Protein AF-0000000079073978 (afdb_homodimer)

InterPro domains:
  IPR000843 LacI-type HTH domain [PF00356] (3-48)
  IPR000843 LacI-type HTH domain [PR00036] (3-13)
  IPR000843 LacI-type HTH domain [PR00036] (13-23)
  IPR000843 LacI-type HTH domain [PS50932] (2-56)
  IPR000843 LacI-type HTH domain [SM00354] (1-71)
  IPR000843 LacI-type HTH domain [cd01392] (6-56)
  IPR010982 Lambda repressor-like, DNA-binding domain superfamily [G3DSA:1.10.260.40] (1-59)
  IPR010982 Lambda repressor-like, DNA-binding domain superfamily [SSF47413] (1-60)
  IPR028082 Periplasmic binding protein-like I [SSF53822] (58-305)
  IPR046335 Transcriptional regulator LacI/GalR-like, sensor domain [PF13377] (160-315)

Foldseek 3Di:
DCDLVNLCVQLVHDSVLLLCLVQPVVVDDPVSNVSSVVSCVVVVNDPPPCVNCVVVVAPLEEEEEEQDDPVPDDPLVVLLVLLLVVLSVVVPHHYHYHDDLVCRQVDDHQEYEYEPDDPVCVVVVVPDPHAYEYDDDADPQGEYEYAQLLVLLLVVQVVLVVLPQPAEAEEFAPGDGDSRVSNVNSNCVNCVVVPHDYHYHHFHLALCRLLVVCVVCVVVDFFSYEYEYAALRSQLSNVVNCVVVVHDAPRRYAYEHEQPDPSQCVRVVRHFYWHTPSSNSSSVNNVQRVVCSVVRRDHPHYHHDYIDTDDTGRHD/DCDLVNLCVQLVHDSVLLLCLVAPVVPDDPVSNVSSVVSCVVVVNDPDPCVNCVVVVAPLEEEEEEQDDPVPDDPLVVLLVLLLVVLSVVVPHHYHYHDDLVCRAVDDHQEYEYEPDDPVCVVVVVPDPHAYEYDDDADPQGEYEYAQLLVLLLVVQVVLVVLPQPAEAEEFAPGDGDSRVSNVNSNCVNCVVVPHDYHYHHFHLALCRLLVVCVVCVVVDFFSYEYEYAALRSQLSPVVNCVVVVHDAPRRYAYEHEQPDPSQCVHVVRHFYWHDPSSNSSSVNNVQRVVCSVVRRDHPHYHHDYIDTDDTGRHD

Structure (mmCIF, N/CA/C/O backbone):
data_AF-0000000079073978-model_v1
#
loop_
_entity.id
_entity.type
_entity.pdbx_description
1 polymer 'LacI family DNA-binding transcriptional regulator'
#
loop_
_atom_site.group_PDB
_atom_site.id
_atom_site.type_symbol
_atom_site.label_atom_id
_atom_site.label_alt_id
_atom_site.label_comp_id
_atom_site.label_asym_id
_atom_site.label_entity_id
_atom_site.label_seq_id
_atom_site.pdbx_PDB_ins_code
_atom_site.Cartn_x
_atom_site.Cartn_y
_atom_site.Cartn_z
_atom_site.occupancy
_atom_site.B_iso_or_equiv
_atom_site.auth_seq_id
_atom_site.auth_comp_id
_atom_site.auth_asym_id
_atom_site.auth_atom_id
_atom_site.pdbx_PDB_model_num
ATOM 1 N N . MET A 1 1 ? -39.188 -11.938 9.555 1 50.88 1 MET A N 1
ATOM 2 C CA . MET A 1 1 ? -38.125 -11.148 10.148 1 50.88 1 MET A CA 1
ATOM 3 C C . MET A 1 1 ? -38.656 -10.219 11.227 1 50.88 1 MET A C 1
ATOM 5 O O . MET A 1 1 ? -39.75 -9.672 11.094 1 50.88 1 MET A O 1
ATOM 9 N N . THR A 1 2 ? -38.094 -10.438 12.352 1 67.56 2 THR A N 1
ATOM 10 C CA . THR A 1 2 ? -38.531 -9.625 13.484 1 67.56 2 THR A CA 1
ATOM 11 C C . THR A 1 2 ? -38.406 -8.141 13.164 1 67.56 2 THR A C 1
ATOM 13 O O . THR A 1 2 ? -37.375 -7.695 12.648 1 67.56 2 THR A O 1
ATOM 16 N N . THR A 1 3 ? -39.469 -7.465 13.133 1 71.31 3 THR A N 1
ATOM 17 C CA . THR A 1 3 ? -39.531 -6.047 12.789 1 71.31 3 THR A CA 1
ATOM 18 C C . THR A 1 3 ? -39.562 -5.188 14.047 1 71.31 3 THR A C 1
ATOM 20 O O . THR A 1 3 ? -39.719 -5.711 15.156 1 71.31 3 THR A O 1
ATOM 23 N N . LEU A 1 4 ? -39.406 -3.873 13.742 1 77.94 4 LEU A N 1
ATOM 24 C CA . LEU A 1 4 ? -39.531 -2.908 14.828 1 77.94 4 LEU A CA 1
ATOM 25 C C . LEU A 1 4 ? -40.906 -3.043 15.5 1 77.94 4 LEU A C 1
ATOM 27 O O . LEU A 1 4 ? -41.031 -2.891 16.719 1 77.94 4 LEU A O 1
ATOM 31 N N . SER A 1 5 ? -41.844 -3.445 14.664 1 81.5 5 SER A N 1
ATOM 32 C CA . SER A 1 5 ? -43.188 -3.621 15.18 1 81.5 5 SER A CA 1
ATOM 33 C C . SER A 1 5 ? -43.281 -4.824 16.109 1 81.5 5 SER A C 1
ATOM 35 O O . SER A 1 5 ? -43.969 -4.781 17.125 1 81.5 5 SER A O 1
ATOM 37 N N . ASP A 1 6 ? -42.5 -5.758 15.75 1 84.56 6 ASP A N 1
ATOM 38 C CA . ASP A 1 6 ? -42.5 -6.961 16.578 1 84.56 6 ASP A CA 1
ATOM 39 C C . ASP A 1 6 ? -41.875 -6.68 17.938 1 84.56 6 ASP A C 1
ATOM 41 O O . ASP A 1 6 ? -42.344 -7.16 18.969 1 84.56 6 ASP A O 1
ATOM 45 N N . VAL A 1 7 ? -40.844 -5.922 17.859 1 85.88 7 VAL A N 1
ATOM 46 C CA . VAL A 1 7 ? -40.156 -5.547 19.094 1 85.88 7 VAL A CA 1
ATOM 47 C C . VAL A 1 7 ? -41.094 -4.691 19.953 1 85.88 7 VAL A C 1
ATOM 49 O O . VAL A 1 7 ? -41.156 -4.883 21.172 1 85.88 7 VAL A O 1
ATOM 52 N N . ALA A 1 8 ? -41.719 -3.842 19.297 1 87.94 8 ALA A N 1
ATOM 53 C CA . ALA A 1 8 ? -42.688 -2.967 19.984 1 87.94 8 ALA A CA 1
ATOM 54 C C . ALA A 1 8 ? -43.781 -3.775 20.672 1 87.94 8 ALA A C 1
ATOM 56 O O . ALA A 1 8 ? -44.125 -3.516 21.828 1 87.94 8 ALA A O 1
ATOM 57 N N . LYS A 1 9 ? -44.219 -4.676 19.969 1 87.62 9 LYS A N 1
ATOM 58 C CA . LYS A 1 9 ? -45.25 -5.547 20.5 1 87.62 9 LYS A CA 1
ATOM 59 C C . LYS A 1 9 ? -44.75 -6.355 21.688 1 87.62 9 LYS A C 1
ATOM 61 O O . LYS A 1 9 ? -45.406 -6.469 22.703 1 87.62 9 LYS A O 1
ATOM 66 N N . GLU A 1 10 ? -43.594 -6.844 21.484 1 87.94 10 GLU A N 1
ATOM 67 C CA . GLU A 1 10 ? -43 -7.676 22.516 1 87.94 10 GLU A CA 1
ATOM 68 C C . GLU A 1 10 ? -42.719 -6.867 23.781 1 87.94 10 GLU A C 1
ATOM 70 O O . GLU A 1 10 ? -42.906 -7.352 24.891 1 87.94 10 GLU A O 1
ATOM 75 N N . ALA A 1 11 ? -42.281 -5.699 23.625 1 87.69 11 ALA A N 1
ATOM 76 C CA . ALA A 1 11 ? -41.938 -4.812 24.734 1 87.69 11 ALA A CA 1
ATOM 77 C C . ALA A 1 11 ? -43.156 -4.035 25.234 1 87.69 11 ALA A C 1
ATOM 79 O O . ALA A 1 11 ? -43.062 -3.322 26.234 1 87.69 11 ALA A O 1
ATOM 80 N N . ASN A 1 12 ? -44.281 -4.145 24.5 1 88.31 12 ASN A N 1
ATOM 81 C CA . ASN A 1 12 ? -45.531 -3.447 24.828 1 88.31 12 ASN A CA 1
ATOM 82 C C . ASN A 1 12 ? -45.344 -1.934 24.844 1 88.31 12 ASN A C 1
ATOM 84 O O . ASN A 1 12 ? -45.75 -1.257 25.781 1 88.31 12 ASN A O 1
ATOM 88 N N . VAL A 1 13 ? -44.594 -1.515 23.906 1 87.19 13 VAL A N 1
ATOM 89 C CA . VAL A 1 13 ? -44.375 -0.084 23.703 1 87.19 13 VAL A CA 1
ATOM 90 C C . VAL A 1 13 ? -44.688 0.28 22.25 1 87.19 13 VAL A C 1
ATOM 92 O O . VAL A 1 13 ? -44.938 -0.6 21.422 1 87.19 13 VAL A O 1
ATOM 95 N N . SER A 1 14 ? -44.844 1.546 22 1 82.25 14 SER A N 1
ATOM 96 C CA . SER A 1 14 ? -45.062 1.998 20.641 1 82.25 14 SER A CA 1
ATOM 97 C C . SER A 1 14 ? -43.844 1.787 19.766 1 82.25 14 SER A C 1
ATOM 99 O O . SER A 1 14 ? -42.719 1.684 20.281 1 82.25 14 SER A O 1
ATOM 101 N N . LYS A 1 15 ? -44.031 1.739 18.453 1 82.06 15 LYS A N 1
ATOM 102 C CA . LYS A 1 15 ? -42.906 1.679 17.5 1 82.06 15 LYS A CA 1
ATOM 103 C C . LYS A 1 15 ? -41.969 2.861 17.688 1 82.06 15 LYS A C 1
ATOM 105 O O . LYS A 1 15 ? -40.75 2.707 17.594 1 82.06 15 LYS A O 1
ATOM 110 N N . MET A 1 16 ? -42.625 3.959 18.094 1 79.19 16 MET A N 1
ATOM 111 C CA . MET A 1 16 ? -41.844 5.184 18.297 1 79.19 16 MET A CA 1
ATOM 112 C C . MET A 1 16 ? -40.938 5.059 19.516 1 79.19 16 MET A C 1
ATOM 114 O O . MET A 1 16 ? -39.812 5.547 19.484 1 79.19 16 MET A O 1
ATOM 118 N N . THR A 1 17 ? -41.438 4.426 20.453 1 80.69 17 THR A N 1
ATOM 119 C CA . THR A 1 17 ? -40.656 4.234 21.672 1 80.69 17 THR A CA 1
ATOM 120 C C . THR A 1 17 ? -39.469 3.305 21.406 1 80.69 17 THR A C 1
ATOM 122 O O . THR A 1 17 ? -38.344 3.574 21.859 1 80.69 17 THR A O 1
ATOM 125 N N . VAL A 1 18 ? -39.688 2.207 20.641 1 80.69 18 VAL A N 1
ATOM 126 C CA . VAL A 1 18 ? -38.594 1.291 20.281 1 80.69 18 VAL A CA 1
ATOM 127 C C . VAL A 1 18 ? -37.531 2.025 19.453 1 80.69 18 VAL A C 1
ATOM 129 O O . VAL A 1 18 ? -36.344 1.89 19.703 1 80.69 18 VAL A O 1
ATOM 132 N N . SER A 1 19 ? -38 2.791 18.609 1 75.62 19 SER A N 1
ATOM 133 C CA . SER A 1 19 ? -37.125 3.588 17.766 1 75.62 19 SER A CA 1
ATOM 134 C C . SER A 1 19 ? -36.281 4.543 18.609 1 75.62 19 SER A C 1
ATOM 136 O O . SER A 1 19 ? -35.062 4.684 18.391 1 75.62 19 SER A O 1
ATOM 138 N N . ARG A 1 20 ? -36.938 5.109 19.562 1 76.94 20 ARG A N 1
ATOM 139 C CA . ARG A 1 20 ? -36.25 6.055 20.438 1 76.94 20 ARG A CA 1
ATOM 140 C C . ARG A 1 20 ? -35.219 5.344 21.297 1 76.94 20 ARG A C 1
ATOM 142 O O . ARG A 1 20 ? -34.125 5.859 21.5 1 76.94 20 ARG A O 1
ATOM 149 N N . VAL A 1 21 ? -35.531 4.191 21.688 1 79.5 21 VAL A N 1
ATOM 150 C CA . VAL A 1 21 ? -34.625 3.418 22.531 1 79.5 21 VAL A CA 1
ATOM 151 C C . VAL A 1 21 ? -33.375 3.041 21.719 1 79.5 21 VAL A C 1
ATOM 153 O O . VAL A 1 21 ? -32.281 3.076 22.234 1 79.5 21 VAL A O 1
ATOM 156 N N . ILE A 1 22 ? -33.594 2.754 20.516 1 75.44 22 ILE A N 1
ATOM 157 C CA . ILE A 1 22 ? -32.531 2.279 19.641 1 75.44 22 ILE A CA 1
ATOM 158 C C . ILE A 1 22 ? -31.672 3.457 19.188 1 75.44 22 ILE A C 1
ATOM 160 O O . ILE A 1 22 ? -30.438 3.373 19.203 1 75.44 22 ILE A O 1
ATOM 164 N N . ASN A 1 23 ? -32.312 4.613 19 1 69.38 23 ASN A N 1
ATOM 165 C CA . ASN A 1 23 ? -31.625 5.695 18.312 1 69.38 23 ASN A CA 1
ATOM 166 C C . ASN A 1 23 ? -31.25 6.816 19.266 1 69.38 23 ASN A C 1
ATOM 168 O O . ASN A 1 23 ? -30.297 7.555 19.031 1 69.38 23 ASN A O 1
ATOM 172 N N . HIS A 1 24 ? -32.062 6.992 20.156 1 68.25 24 HIS A N 1
ATOM 173 C CA . HIS A 1 24 ? -31.828 8.031 21.156 1 68.25 24 HIS A CA 1
ATOM 174 C C . HIS A 1 24 ? -32 7.484 22.562 1 68.25 24 HIS A C 1
ATOM 176 O O . HIS A 1 24 ? -32.875 7.945 23.297 1 68.25 24 HIS A O 1
ATOM 182 N N . PRO A 1 25 ? -31.141 6.621 22.875 1 75 25 PRO A N 1
ATOM 183 C CA . PRO A 1 25 ? -31.344 5.965 24.172 1 75 25 PRO A CA 1
ATOM 184 C C . PRO A 1 25 ? -31.25 6.934 25.344 1 75 25 PRO A C 1
ATOM 186 O O . PRO A 1 25 ? -31.797 6.668 26.422 1 75 25 PRO A O 1
ATOM 189 N N . GLU A 1 26 ? -30.641 7.957 25.078 1 74.06 26 GLU A N 1
ATOM 190 C CA . GLU A 1 26 ? -30.484 8.953 26.141 1 74.06 26 GLU A CA 1
ATOM 191 C C . GLU A 1 26 ? -31.812 9.664 26.422 1 74.06 26 GLU A C 1
ATOM 193 O O . GLU A 1 26 ? -31.969 10.281 27.469 1 74.06 26 GLU A O 1
ATOM 198 N N . GLN A 1 27 ? -32.719 9.523 25.578 1 77.44 27 GLN A N 1
ATOM 199 C CA . GLN A 1 27 ? -33.969 10.227 25.719 1 77.44 27 GLN A CA 1
ATOM 200 C C . GLN A 1 27 ? -35.031 9.328 26.375 1 77.44 27 GLN A C 1
ATOM 202 O O . GLN A 1 27 ? -36.188 9.734 26.547 1 77.44 27 GLN A O 1
ATOM 207 N N . VAL A 1 28 ? -34.562 8.156 26.703 1 80.25 28 VAL A N 1
ATOM 208 C CA . VAL A 1 28 ? -35.531 7.23 27.281 1 80.25 28 VAL A CA 1
ATOM 209 C C . VAL A 1 28 ? -35.094 6.801 28.672 1 80.25 28 VAL A C 1
ATOM 211 O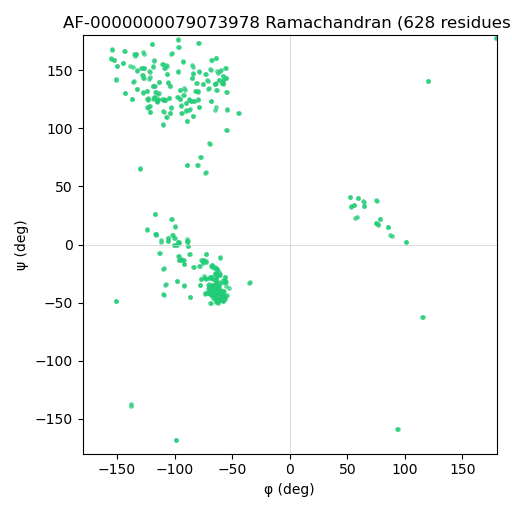 O . VAL A 1 28 ? -33.875 6.832 28.984 1 80.25 28 VAL A O 1
ATOM 214 N N . THR A 1 29 ? -36.031 6.527 29.547 1 83.38 29 THR A N 1
ATOM 215 C CA . THR A 1 29 ? -35.688 6.09 30.906 1 83.38 29 THR A CA 1
ATOM 216 C C . THR A 1 29 ? -34.938 4.762 30.875 1 83.38 29 THR A C 1
ATOM 218 O O . THR A 1 29 ? -35.156 3.949 29.969 1 83.38 29 THR A O 1
ATOM 221 N N . PRO A 1 30 ? -34.062 4.543 31.828 1 84 30 PRO A N 1
ATOM 222 C CA . PRO A 1 30 ? -33.312 3.287 31.891 1 84 30 PRO A CA 1
ATOM 223 C C . PRO A 1 30 ? -34.219 2.057 31.922 1 84 30 PRO A C 1
ATOM 225 O O . PRO A 1 30 ? -33.875 1.021 31.344 1 84 30 PRO A O 1
ATOM 228 N N . GLU A 1 31 ? -35.312 2.191 32.562 1 82.88 31 GLU A N 1
ATOM 229 C CA . GLU A 1 31 ? -36.25 1.079 32.656 1 82.88 31 GLU A CA 1
ATOM 230 C C . GLU A 1 31 ? -36.844 0.718 31.312 1 82.88 31 GLU A C 1
ATOM 232 O O . GLU A 1 31 ? -36.875 -0.458 30.938 1 82.88 31 GLU A O 1
ATOM 237 N N . LEU A 1 32 ? -37.188 1.71 30.562 1 83.38 32 LEU A N 1
ATOM 238 C CA . LEU A 1 32 ? -37.75 1.528 29.234 1 83.38 32 LEU A CA 1
ATOM 239 C C . LEU A 1 32 ? -36.719 0.965 28.266 1 83.38 32 LEU A C 1
ATOM 241 O O . LEU A 1 32 ? -37.031 0.079 27.469 1 83.38 32 LEU A O 1
ATOM 245 N N . ARG A 1 33 ? -35.562 1.412 28.312 1 85.44 33 ARG A N 1
ATOM 246 C CA . ARG A 1 33 ? -34.438 0.938 27.516 1 85.44 33 ARG A CA 1
ATOM 247 C C . ARG A 1 33 ? -34.188 -0.549 27.75 1 85.44 33 ARG A C 1
ATOM 249 O O . ARG A 1 33 ? -34.062 -1.315 26.797 1 85.44 33 ARG A O 1
ATOM 256 N N . ALA A 1 34 ? -34.188 -0.878 28.984 1 85.56 34 ALA A N 1
ATOM 257 C CA . ALA A 1 34 ? -33.938 -2.27 29.359 1 85.56 34 ALA A CA 1
ATOM 258 C C . ALA A 1 34 ? -35.031 -3.186 28.828 1 85.56 34 ALA A C 1
ATOM 260 O O . ALA A 1 34 ? -34.75 -4.285 28.344 1 85.56 34 ALA A O 1
ATOM 261 N N . MET A 1 35 ? -36.219 -2.762 28.922 1 85.38 35 MET A N 1
ATOM 262 C CA . MET A 1 35 ? -37.375 -3.533 28.469 1 85.38 35 MET A CA 1
ATOM 263 C C . MET A 1 35 ? -37.281 -3.783 26.953 1 85.38 35 MET A C 1
ATOM 265 O O . MET A 1 35 ? -37.531 -4.898 26.5 1 85.38 35 MET A O 1
ATOM 269 N N . VAL A 1 36 ? -36.906 -2.746 26.234 1 86.69 36 VAL A N 1
ATOM 270 C CA . VAL A 1 36 ? -36.844 -2.84 24.781 1 86.69 36 VAL A CA 1
ATOM 271 C C . VAL A 1 36 ? -35.656 -3.695 24.375 1 86.69 36 VAL A C 1
ATOM 273 O O . VAL A 1 36 ? -35.75 -4.539 23.484 1 86.69 36 VAL A O 1
ATOM 276 N N . GLU A 1 37 ? -34.594 -3.508 25.016 1 83.94 37 GLU A N 1
ATOM 277 C CA . GLU A 1 37 ? -33.375 -4.285 24.734 1 83.94 37 GLU A CA 1
ATOM 278 C C . GLU A 1 37 ? -33.625 -5.77 25 1 83.94 37 GLU A C 1
ATOM 280 O O . GLU A 1 37 ? -33.156 -6.625 24.25 1 83.94 37 GLU A O 1
ATOM 285 N N . LYS A 1 38 ? -34.312 -6.047 26.078 1 83.5 38 LYS A N 1
ATOM 286 C CA . LYS A 1 38 ? -34.656 -7.422 26.406 1 83.5 38 LYS A CA 1
ATOM 287 C C . LYS A 1 38 ? -35.531 -8.031 25.312 1 83.5 38 LYS A C 1
ATOM 289 O O . LYS A 1 38 ? -35.375 -9.195 24.938 1 83.5 38 LYS A O 1
ATOM 294 N N . ALA A 1 39 ? -36.438 -7.301 24.844 1 86 39 ALA A N 1
ATOM 295 C CA . ALA A 1 39 ? -37.312 -7.742 23.766 1 86 39 ALA A CA 1
ATOM 296 C C . ALA A 1 39 ? -36.531 -7.977 22.484 1 86 39 ALA A C 1
ATOM 298 O O . ALA A 1 39 ? -36.781 -8.953 21.766 1 86 39 ALA A O 1
ATOM 299 N N . MET A 1 40 ? -35.594 -7.07 22.234 1 80.38 40 MET A N 1
ATOM 300 C CA . MET A 1 40 ? -34.75 -7.207 21.047 1 80.38 40 MET A CA 1
ATOM 301 C C . MET A 1 40 ? -33.906 -8.484 21.125 1 80.38 40 MET A C 1
ATOM 303 O O . MET A 1 40 ? -33.75 -9.195 20.141 1 80.38 40 MET A O 1
ATOM 307 N N . GLU A 1 41 ? -33.406 -8.711 22.266 1 78.69 41 GLU A N 1
ATOM 308 C CA . GLU A 1 41 ? -32.625 -9.922 22.5 1 78.69 41 GLU A CA 1
ATOM 309 C C . GLU A 1 41 ? -33.5 -11.172 22.344 1 78.69 41 GLU A C 1
ATOM 311 O O . GLU A 1 41 ? -33.062 -12.141 21.703 1 78.69 41 GLU A O 1
ATOM 316 N N . LYS A 1 42 ? -34.656 -11.109 22.906 1 80.69 42 LYS A N 1
ATOM 317 C CA . LYS A 1 42 ? -35.562 -12.242 22.859 1 80.69 42 LYS A CA 1
ATOM 318 C C . LYS A 1 42 ? -35.969 -12.562 21.422 1 80.69 42 LYS A C 1
ATOM 320 O O . LYS A 1 42 ? -36.062 -13.727 21.047 1 80.69 42 LYS A O 1
ATOM 325 N N . LEU A 1 43 ? -36.094 -11.523 20.672 1 80 43 LEU A N 1
ATOM 326 C CA . LEU A 1 43 ? -36.562 -11.703 19.312 1 80 43 LEU A CA 1
ATOM 327 C C . LEU A 1 43 ? -35.375 -11.758 18.328 1 80 43 LEU A C 1
ATOM 329 O O . LEU A 1 43 ? -35.594 -11.859 17.125 1 80 43 LEU A O 1
ATOM 333 N N . ASN A 1 44 ? -34.219 -11.68 18.938 1 74 44 ASN A N 1
ATOM 334 C CA . ASN A 1 44 ? -33 -11.617 18.141 1 74 44 ASN A CA 1
ATOM 335 C C . ASN A 1 44 ? -33.094 -10.508 17.094 1 74 44 ASN A C 1
ATOM 337 O O . ASN A 1 44 ? -32.75 -10.727 15.93 1 74 44 ASN A O 1
ATOM 341 N N . TYR A 1 45 ? -33.656 -9.469 17.625 1 66.19 45 TYR A N 1
ATOM 342 C CA . TYR A 1 45 ? -33.781 -8.297 16.766 1 66.19 45 TYR A CA 1
ATOM 343 C C . TYR A 1 45 ? -32.531 -7.43 16.812 1 66.19 45 TYR A C 1
ATOM 345 O O . TYR A 1 45 ? -32.094 -7.023 17.875 1 66.19 45 TYR A O 1
ATOM 353 N N . HIS A 1 46 ? -31.906 -7.316 15.75 1 59.97 46 HIS A N 1
ATOM 354 C CA . HIS A 1 46 ? -30.812 -6.375 15.594 1 59.97 46 HIS A CA 1
ATOM 355 C C . HIS A 1 46 ? -31.219 -5.188 14.727 1 59.97 46 HIS A C 1
ATOM 357 O O . HIS A 1 46 ? -31.672 -5.363 13.594 1 59.97 46 HIS A O 1
ATOM 363 N N . PRO A 1 47 ? -31.312 -4.012 15.547 1 52.69 47 PRO A N 1
ATOM 364 C CA . PRO A 1 47 ? -31.688 -2.844 14.742 1 52.69 47 PRO A CA 1
ATOM 365 C C . PRO A 1 47 ? -30.906 -2.754 13.43 1 52.69 47 PRO A C 1
ATOM 367 O O . PRO A 1 47 ? -29.703 -3.023 13.398 1 52.69 47 PRO A O 1
ATOM 370 N N . ASN A 1 48 ? -31.609 -2.916 12.445 1 49.56 48 ASN A N 1
ATOM 371 C CA . ASN A 1 48 ? -31 -2.812 11.125 1 49.56 48 ASN A CA 1
ATOM 372 C C . ASN A 1 48 ? -30.281 -1.479 10.945 1 49.56 48 ASN A C 1
ATOM 374 O O . ASN A 1 48 ? -30.875 -0.417 11.117 1 49.56 48 ASN A O 1
ATOM 378 N N . SER A 1 49 ? -29 -1.444 11.109 1 49.91 49 SER A N 1
ATOM 379 C CA . SER A 1 49 ? -28.203 -0.233 10.93 1 49.91 49 SER A CA 1
ATOM 380 C C . SER A 1 49 ? -28.766 0.627 9.797 1 49.91 49 SER A C 1
ATOM 382 O O . SER A 1 49 ? -28.719 1.856 9.867 1 49.91 49 SER A O 1
ATOM 384 N N . ILE A 1 50 ? -29.312 0.006 8.82 1 47.34 50 ILE A N 1
ATOM 385 C CA . ILE A 1 50 ? -29.844 0.714 7.668 1 47.34 50 ILE A CA 1
ATOM 386 C C . ILE A 1 50 ? -31.156 1.413 8.055 1 47.34 50 ILE A C 1
ATOM 388 O O . ILE A 1 50 ? -31.375 2.564 7.676 1 47.34 50 ILE A O 1
ATOM 392 N N . ALA A 1 51 ? -31.969 0.753 8.797 1 49.94 51 ALA A N 1
ATOM 393 C CA . ALA A 1 51 ? -33.219 1.357 9.25 1 49.94 51 ALA A CA 1
ATOM 394 C C . ALA A 1 51 ? -32.969 2.541 10.172 1 49.94 51 ALA A C 1
ATOM 396 O O . ALA A 1 51 ? -33.656 3.553 10.117 1 49.94 51 ALA A O 1
ATOM 397 N N . GLN A 1 52 ? -31.938 2.375 10.984 1 48.56 52 GLN A N 1
ATOM 398 C CA . GLN A 1 52 ? -31.547 3.473 11.867 1 48.56 52 GLN A CA 1
ATOM 399 C C . GLN A 1 52 ? -31.047 4.664 11.062 1 48.56 52 GLN A C 1
ATOM 401 O O . GLN A 1 52 ? -31.281 5.816 11.422 1 48.56 52 GLN A O 1
ATOM 406 N N . ALA A 1 53 ? -30.234 4.277 10.023 1 50.06 53 ALA A N 1
ATOM 407 C CA . ALA A 1 53 ? -29.719 5.332 9.156 1 50.06 53 ALA A CA 1
ATOM 408 C C . ALA A 1 53 ? -30.859 6.094 8.484 1 50.06 53 ALA A C 1
ATOM 410 O O . ALA A 1 53 ? -30.781 7.312 8.305 1 50.06 53 ALA A O 1
ATOM 411 N N . LEU A 1 54 ? -31.953 5.438 8.195 1 45.81 54 LEU A N 1
ATOM 412 C CA . LEU A 1 54 ? -33.125 6.047 7.59 1 45.81 54 LEU A CA 1
ATOM 413 C C . LEU A 1 54 ? -33.781 7.043 8.547 1 45.81 54 LEU A C 1
ATOM 415 O O . LEU A 1 54 ? -34.25 8.094 8.117 1 45.81 54 LEU A O 1
ATOM 419 N N . VAL A 1 55 ? -33.812 6.617 9.75 1 45.81 55 VAL A N 1
ATOM 420 C CA . VAL A 1 55 ? -34.5 7.504 10.688 1 45.81 55 VAL A CA 1
ATOM 421 C C . VAL A 1 55 ? -33.656 8.758 10.914 1 45.81 55 VAL A C 1
ATOM 423 O O . VAL A 1 55 ? -34.188 9.859 11.016 1 45.81 55 VAL A O 1
ATOM 426 N N . ASN A 1 56 ? -32.344 8.625 10.984 1 48.75 56 ASN A N 1
ATOM 427 C CA . ASN A 1 56 ? -31.484 9.766 11.336 1 48.75 56 ASN A CA 1
ATOM 428 C C . ASN A 1 56 ? -30.859 10.398 10.094 1 48.75 56 ASN A C 1
ATOM 430 O O . ASN A 1 56 ? -29.953 11.227 10.211 1 48.75 56 ASN A O 1
ATOM 434 N N . ASN A 1 57 ? -31.359 10.117 8.883 1 57.12 57 ASN A N 1
ATOM 435 C CA . ASN A 1 57 ? -30.844 10.68 7.641 1 57.12 57 ASN A CA 1
ATOM 436 C C . ASN A 1 57 ? -29.359 10.383 7.465 1 57.12 57 ASN A C 1
ATOM 438 O O . ASN A 1 57 ? -28.609 11.25 7.031 1 57.12 57 ASN A O 1
ATOM 442 N N . ARG A 1 58 ? -28.891 9.281 8.164 1 72.06 58 ARG A N 1
ATOM 443 C CA . ARG A 1 58 ? -27.484 8.914 8.055 1 72.06 58 ARG A CA 1
ATOM 444 C C . ARG A 1 58 ? -27.312 7.676 7.176 1 72.06 58 ARG A C 1
ATOM 446 O O . ARG A 1 58 ? -28.172 6.797 7.16 1 72.06 58 ARG A O 1
ATOM 453 N N . THR A 1 59 ? -26.281 7.711 6.352 1 82.06 59 THR A N 1
ATOM 454 C CA . THR A 1 59 ? -25.953 6.594 5.477 1 82.06 59 THR A CA 1
ATOM 455 C C . THR A 1 59 ? -24.969 5.645 6.152 1 82.06 59 THR A C 1
ATOM 457 O O . THR A 1 59 ? -24.797 4.504 5.723 1 82.06 59 THR A O 1
ATOM 460 N N . ASN A 1 60 ? -24.266 6.086 7.246 1 89.5 60 ASN A N 1
ATOM 461 C CA . ASN A 1 60 ? -23.156 5.398 7.871 1 89.5 60 ASN A CA 1
ATOM 462 C C . ASN A 1 60 ? -22.062 5.043 6.855 1 89.5 60 ASN A C 1
ATOM 464 O O . ASN A 1 60 ? -21.5 3.951 6.902 1 89.5 60 ASN A O 1
ATOM 468 N N . VAL A 1 61 ? -21.938 5.918 5.871 1 92.88 61 VAL A N 1
ATOM 469 C CA . VAL A 1 61 ? -20.875 5.828 4.859 1 92.88 61 VAL A CA 1
ATOM 470 C C . VAL A 1 61 ? -20.078 7.129 4.832 1 92.88 61 VAL A C 1
ATOM 472 O O . VAL A 1 61 ? -20.656 8.219 4.902 1 92.88 61 VAL A O 1
ATOM 475 N N . VAL A 1 62 ? -18.812 6.934 4.852 1 96.12 62 VAL A N 1
ATOM 476 C CA . VAL A 1 62 ? -17.953 8.086 4.617 1 96.12 62 VAL A CA 1
ATOM 477 C C . VAL A 1 62 ? -17.125 7.863 3.354 1 96.12 62 VAL A C 1
ATOM 479 O O . VAL A 1 62 ? -16.969 6.727 2.895 1 96.12 62 VAL A O 1
ATOM 482 N N . LYS A 1 63 ? -16.641 8.961 2.766 1 95.62 63 LYS A N 1
ATOM 483 C CA . LYS A 1 63 ? -15.797 8.859 1.584 1 95.62 63 LYS A CA 1
ATOM 484 C C . LYS A 1 63 ? -14.336 9.117 1.936 1 95.62 63 LYS A C 1
ATOM 486 O O . LYS A 1 63 ? -14.023 10.062 2.658 1 95.62 63 LYS A O 1
ATOM 491 N N . PHE A 1 64 ? -13.523 8.188 1.564 1 95.56 64 PHE A N 1
ATOM 492 C CA . PHE A 1 64 ? -12.086 8.406 1.531 1 95.56 64 PHE A CA 1
ATOM 493 C C . PHE A 1 64 ? -11.648 8.953 0.179 1 95.56 64 PHE A C 1
ATOM 495 O O . PHE A 1 64 ? -11.602 8.219 -0.81 1 95.56 64 PHE A O 1
ATOM 502 N N . VAL A 1 65 ? -11.32 10.242 0.179 1 93.94 65 VAL A N 1
ATOM 503 C CA . VAL A 1 65 ? -11.016 10.945 -1.063 1 93.94 65 VAL A CA 1
ATOM 504 C C . VAL A 1 65 ? -9.5 11.125 -1.196 1 93.94 65 VAL A C 1
ATOM 506 O O . VAL A 1 65 ? -8.859 11.711 -0.325 1 93.94 65 VAL A O 1
ATOM 509 N N . THR A 1 66 ? -8.977 10.547 -2.205 1 91.56 66 THR A N 1
ATOM 510 C CA . THR A 1 66 ? -7.559 10.758 -2.486 1 91.56 66 THR A CA 1
ATOM 511 C C . THR A 1 66 ? -7.379 11.594 -3.752 1 91.56 66 THR A C 1
ATOM 513 O O . THR A 1 66 ? -7.898 11.242 -4.812 1 91.56 66 THR A O 1
ATOM 516 N N . LEU A 1 67 ? -6.668 12.664 -3.613 1 88.88 67 LEU A N 1
ATOM 517 C CA . LEU A 1 67 ? -6.441 13.555 -4.746 1 88.88 67 LEU A CA 1
ATOM 518 C C . LEU A 1 67 ? -5.051 13.336 -5.336 1 88.88 67 LEU A C 1
ATOM 520 O O . LEU A 1 67 ? -4.629 14.078 -6.227 1 88.88 67 LEU A O 1
ATOM 524 N N . GLU A 1 68 ? -4.352 12.281 -4.867 1 82.5 68 GLU A N 1
ATOM 525 C CA . GLU A 1 68 ? -3.064 11.883 -5.43 1 82.5 68 GLU A CA 1
ATOM 526 C C . GLU A 1 68 ? -3.24 10.836 -6.523 1 82.5 68 GLU A C 1
ATOM 528 O O . GLU A 1 68 ? -4.254 10.133 -6.559 1 82.5 68 GLU A O 1
ATOM 533 N N . ASP A 1 69 ? -2.217 10.82 -7.336 1 75.56 69 ASP A N 1
ATOM 534 C CA . ASP A 1 69 ? -2.182 9.758 -8.344 1 75.56 69 ASP A CA 1
ATOM 535 C C . ASP A 1 69 ? -1.957 8.391 -7.691 1 75.56 69 ASP A C 1
ATOM 537 O O . ASP A 1 69 ? -0.945 8.18 -7.02 1 75.56 69 ASP A O 1
ATOM 541 N N . ILE A 1 70 ? -2.826 7.473 -7.922 1 72.06 70 ILE A N 1
ATOM 542 C CA . ILE A 1 70 ? -2.811 6.156 -7.289 1 72.06 70 ILE A CA 1
ATOM 543 C C . ILE A 1 70 ? -1.551 5.402 -7.703 1 72.06 70 ILE A C 1
ATOM 545 O O . ILE A 1 70 ? -0.991 4.637 -6.918 1 72.06 70 ILE A O 1
ATOM 549 N N . ASP A 1 71 ? -1.082 5.629 -8.945 1 67.19 71 ASP A N 1
ATOM 550 C CA . ASP A 1 71 ? 0.079 4.918 -9.469 1 67.19 71 ASP A CA 1
ATOM 551 C C . ASP A 1 71 ? 1.354 5.332 -8.742 1 67.19 71 ASP A C 1
ATOM 553 O O . ASP A 1 71 ? 2.357 4.617 -8.773 1 67.19 71 ASP A O 1
ATOM 557 N N . THR A 1 72 ? 1.261 6.461 -8.102 1 64.38 72 THR A N 1
ATOM 558 C CA . THR A 1 72 ? 2.461 6.977 -7.453 1 64.38 72 THR A CA 1
ATOM 559 C C . THR A 1 72 ? 2.277 7.035 -5.941 1 64.38 72 THR A C 1
ATOM 561 O O . THR A 1 72 ? 3.096 7.625 -5.23 1 64.38 72 THR A O 1
ATOM 564 N N . THR A 1 73 ? 1.132 6.414 -5.621 1 65.5 73 THR A N 1
ATOM 565 C CA . THR A 1 73 ? 0.835 6.508 -4.195 1 65.5 73 THR A CA 1
ATOM 566 C C . THR A 1 73 ? 1.795 5.641 -3.387 1 65.5 73 THR A C 1
ATOM 568 O O . THR A 1 73 ? 2.084 4.504 -3.768 1 65.5 73 THR A O 1
ATOM 571 N N . GLU A 1 74 ? 2.234 6.309 -2.373 1 69.31 74 GLU A N 1
ATOM 572 C CA . GLU A 1 74 ? 3.232 5.688 -1.509 1 69.31 74 GLU A CA 1
ATOM 573 C C . GLU A 1 74 ? 2.631 4.535 -0.712 1 69.31 74 GLU A C 1
ATOM 575 O O . GLU A 1 74 ? 1.444 4.555 -0.377 1 69.31 74 GLU A O 1
ATOM 580 N N . PRO A 1 75 ? 3.402 3.562 -0.372 1 76.25 75 PRO A N 1
ATOM 581 C CA . PRO A 1 75 ? 2.938 2.373 0.347 1 76.25 75 PRO A CA 1
ATOM 582 C C . PRO A 1 75 ? 2.342 2.705 1.713 1 76.25 75 PRO A C 1
ATOM 584 O O . PRO A 1 75 ? 1.646 1.876 2.305 1 76.25 75 PRO A O 1
ATOM 587 N N . TYR A 1 76 ? 2.537 3.992 2.164 1 79.06 76 TYR A N 1
ATOM 588 C CA . TYR A 1 76 ? 2.025 4.293 3.496 1 79.06 76 TYR A CA 1
ATOM 589 C C . TYR A 1 76 ? 0.512 4.469 3.473 1 79.06 76 TYR A C 1
ATOM 591 O O . TYR A 1 76 ? -0.141 4.426 4.516 1 79.06 76 TYR A O 1
ATOM 599 N N . TYR A 1 77 ? -0.113 4.629 2.322 1 84.88 77 TYR A N 1
ATOM 600 C CA . TYR A 1 77 ? -1.557 4.82 2.234 1 84.88 77 TYR A CA 1
ATOM 601 C C . TYR A 1 77 ? -2.301 3.588 2.738 1 84.88 77 TYR A C 1
ATOM 603 O O . TYR A 1 77 ? -3.398 3.699 3.285 1 84.88 77 TYR A O 1
ATOM 611 N N . MET A 1 78 ? -1.68 2.498 2.547 1 85.75 78 MET A N 1
ATOM 612 C CA . MET A 1 78 ? -2.318 1.29 3.062 1 85.75 78 MET A CA 1
ATOM 613 C C . MET A 1 78 ? -2.492 1.369 4.574 1 85.75 78 MET A C 1
ATOM 615 O O . MET A 1 78 ? -3.555 1.037 5.102 1 85.75 78 MET A O 1
ATOM 619 N N . ASN A 1 79 ? -1.407 1.803 5.215 1 89.19 79 ASN A N 1
ATOM 620 C CA . ASN A 1 79 ? -1.477 1.965 6.664 1 89.19 79 ASN A CA 1
ATOM 621 C C . ASN A 1 79 ? -2.523 3.002 7.062 1 89.19 79 ASN A C 1
ATOM 623 O O . ASN A 1 79 ? -3.24 2.818 8.047 1 89.19 79 ASN A O 1
ATOM 627 N N . LEU A 1 80 ? -2.588 4.027 6.293 1 92.81 80 LEU A N 1
ATOM 628 C CA . LEU A 1 80 ? -3.576 5.07 6.543 1 92.81 80 LEU A CA 1
ATOM 629 C C . LEU A 1 80 ? -4.992 4.527 6.395 1 92.81 80 LEU A C 1
ATOM 631 O O . LEU A 1 80 ? -5.844 4.754 7.258 1 92.81 80 LEU A O 1
ATOM 635 N N . LEU A 1 81 ? -5.207 3.793 5.324 1 92.56 81 LEU A N 1
ATOM 636 C CA . LEU A 1 81 ? -6.523 3.234 5.027 1 92.56 81 LEU A CA 1
ATOM 637 C C . LEU A 1 81 ? -6.953 2.248 6.105 1 92.56 81 LEU A C 1
ATOM 639 O O . LEU A 1 81 ? -8.102 2.277 6.555 1 92.56 81 LEU A O 1
ATOM 643 N N . PHE A 1 82 ? -6.051 1.434 6.535 1 91.12 82 PHE A N 1
ATOM 644 C CA . PHE A 1 82 ? -6.391 0.428 7.531 1 91.12 82 PHE A CA 1
ATOM 645 C C . PHE A 1 82 ? -6.637 1.074 8.891 1 91.12 82 PHE A C 1
ATOM 647 O O . PHE A 1 82 ? -7.523 0.653 9.633 1 91.12 82 PHE A O 1
ATOM 654 N N . GLY A 1 83 ? -5.812 2.025 9.234 1 94.25 83 GLY A N 1
ATOM 655 C CA . GLY A 1 83 ? -6.07 2.771 10.453 1 94.25 83 GLY A CA 1
ATOM 656 C C . GLY A 1 83 ? -7.418 3.471 10.453 1 94.25 83 GLY A C 1
ATOM 657 O O . GLY A 1 83 ? -8.172 3.389 11.422 1 94.25 83 GLY A O 1
ATOM 658 N N . PHE A 1 84 ? -7.707 4.117 9.328 1 96.94 84 PHE A N 1
ATOM 659 C CA . PHE A 1 84 ? -8.984 4.801 9.164 1 96.94 84 PHE A CA 1
ATOM 660 C C . PHE A 1 84 ? -10.148 3.818 9.289 1 96.94 84 PHE A C 1
ATOM 662 O O . PHE A 1 84 ? -11.125 4.09 9.984 1 96.94 84 PHE A O 1
ATOM 669 N N . ALA A 1 85 ? -10 2.691 8.641 1 94.5 85 ALA A N 1
ATOM 670 C CA . ALA A 1 85 ? -11.023 1.651 8.68 1 94.5 85 ALA A CA 1
ATOM 671 C C . ALA A 1 85 ? -11.25 1.16 10.109 1 94.5 85 ALA A C 1
ATOM 673 O O . ALA A 1 85 ? -12.398 0.941 10.516 1 94.5 85 ALA A O 1
ATOM 674 N N . ARG A 1 86 ? -10.211 0.958 10.797 1 92.88 86 ARG A N 1
ATOM 675 C CA . ARG A 1 86 ? -10.328 0.505 12.18 1 92.88 86 ARG A CA 1
ATOM 676 C C . ARG A 1 86 ? -11.125 1.502 13.016 1 92.88 86 ARG A C 1
ATOM 678 O O . ARG A 1 86 ? -11.977 1.109 13.812 1 92.88 86 ARG A O 1
ATOM 685 N N . GLY A 1 87 ? -10.828 2.775 12.812 1 95.44 87 GLY A N 1
ATOM 686 C CA . GLY A 1 87 ? -11.578 3.805 13.508 1 95.44 87 GLY A CA 1
ATOM 687 C C . GLY A 1 87 ? -13.047 3.836 13.125 1 95.44 87 GLY A C 1
ATOM 688 O O . GLY A 1 87 ? -13.914 4.047 13.977 1 95.44 87 GLY A O 1
ATOM 689 N N . LEU A 1 88 ? -13.344 3.617 11.844 1 95.06 88 LEU A N 1
ATOM 690 C CA . LEU A 1 88 ? -14.711 3.625 11.344 1 95.06 88 LEU A CA 1
ATOM 691 C C . LEU A 1 88 ? -15.508 2.453 11.906 1 95.06 88 LEU A C 1
ATOM 693 O O . LEU A 1 88 ? -16.703 2.586 12.203 1 95.06 88 LEU A O 1
ATOM 697 N N . ASN A 1 89 ? -14.836 1.364 12.016 1 88.81 89 ASN A N 1
ATOM 698 C CA . ASN A 1 89 ? -15.492 0.133 12.438 1 88.81 89 ASN A CA 1
ATOM 699 C C . ASN A 1 89 ? -16.047 0.251 13.852 1 88.81 89 ASN A C 1
ATOM 701 O O . ASN A 1 89 ? -17.031 -0.407 14.195 1 88.81 89 ASN A O 1
ATOM 705 N N . THR A 1 90 ? -15.484 1.115 14.641 1 87 90 THR A N 1
ATOM 706 C CA . THR A 1 90 ? -15.938 1.306 16.016 1 87 90 THR A CA 1
ATOM 707 C C . THR A 1 90 ? -17.375 1.817 16.047 1 87 90 THR A C 1
ATOM 709 O O . THR A 1 90 ? -18.094 1.627 17.031 1 87 90 THR A O 1
ATOM 712 N N . LYS A 1 91 ? -17.844 2.432 14.945 1 87.94 91 LYS A N 1
ATOM 713 C CA . LYS A 1 91 ? -19.203 2.969 14.852 1 87.94 91 LYS A CA 1
ATOM 714 C C . LYS A 1 91 ? -19.938 2.373 13.664 1 87.94 91 LYS A C 1
ATOM 716 O O . LYS A 1 91 ? -20.922 2.957 13.18 1 87.94 91 LYS A O 1
ATOM 721 N N . GLN A 1 92 ? -19.359 1.302 13.102 1 86.75 92 GLN A N 1
ATOM 722 C CA . GLN A 1 92 ? -19.984 0.519 12.039 1 86.75 92 GLN A CA 1
ATOM 723 C C . GLN A 1 92 ? -20.156 1.354 10.773 1 86.75 92 GLN A C 1
ATOM 725 O O . GLN A 1 92 ? -21.219 1.286 10.125 1 86.75 92 GLN A O 1
ATOM 730 N N . TYR A 1 93 ? -19.266 2.219 10.562 1 91.62 93 TYR A N 1
ATOM 731 C CA . TYR A 1 93 ? -19.234 2.992 9.32 1 91.62 93 TYR A CA 1
ATOM 732 C C . TYR A 1 93 ? -18.516 2.24 8.219 1 91.62 93 TYR A C 1
ATOM 734 O O . TYR A 1 93 ? -17.5 1.575 8.477 1 91.62 93 TYR A O 1
ATOM 742 N N . ALA A 1 94 ? -19.016 2.387 6.98 1 93.62 94 ALA A N 1
ATOM 743 C CA . ALA A 1 94 ? -18.344 1.92 5.777 1 93.62 94 ALA A CA 1
ATOM 744 C C . ALA A 1 94 ? -17.688 3.08 5.031 1 93.62 94 ALA A C 1
ATOM 746 O O . ALA A 1 94 ? -17.938 4.246 5.348 1 93.62 94 ALA A O 1
ATOM 747 N N . MET A 1 95 ? -16.797 2.652 4.129 1 95.06 95 MET A N 1
ATOM 748 C CA . MET A 1 95 ? -16.125 3.727 3.395 1 95.06 95 MET A CA 1
ATOM 749 C C . MET A 1 95 ? -16.234 3.498 1.89 1 95.06 95 MET A C 1
ATOM 751 O O . MET A 1 95 ? -16.297 2.355 1.433 1 95.06 95 MET A O 1
ATOM 755 N N . GLN A 1 96 ? -16.328 4.559 1.183 1 93.94 96 GLN A N 1
ATOM 756 C CA . GLN A 1 96 ? -16.141 4.59 -0.266 1 93.94 96 GLN A CA 1
ATOM 757 C C . GLN A 1 96 ? -14.836 5.281 -0.645 1 93.94 96 GLN A C 1
ATOM 759 O O . GLN A 1 96 ? -14.555 6.383 -0.17 1 93.94 96 GLN A O 1
ATOM 764 N N . LEU A 1 97 ? -14.039 4.547 -1.395 1 92.94 97 LEU A N 1
ATOM 765 C CA . LEU A 1 97 ? -12.812 5.148 -1.903 1 92.94 97 LEU A CA 1
ATOM 766 C C . LEU A 1 97 ? -13.086 5.945 -3.174 1 92.94 97 LEU A C 1
ATOM 768 O O . LEU A 1 97 ? -13.641 5.418 -4.137 1 92.94 97 LEU A O 1
ATOM 772 N N . VAL A 1 98 ? -12.719 7.207 -3.141 1 91.06 98 VAL A N 1
ATOM 773 C CA . VAL A 1 98 ? -12.984 8.117 -4.25 1 91.06 98 VAL A CA 1
ATOM 774 C C . VAL A 1 98 ? -11.68 8.727 -4.746 1 91.06 98 VAL A C 1
ATOM 776 O O . VAL A 1 98 ? -10.914 9.297 -3.963 1 91.06 98 VAL A O 1
ATOM 779 N N . THR A 1 99 ? -11.406 8.586 -6.059 1 86.88 99 THR A N 1
ATOM 780 C CA . THR A 1 99 ? -10.156 9.102 -6.609 1 86.88 99 THR A CA 1
ATOM 781 C C . THR A 1 99 ? -10.43 10.266 -7.562 1 86.88 99 THR A C 1
ATOM 783 O O . THR A 1 99 ? -9.492 10.898 -8.055 1 86.88 99 THR A O 1
ATOM 786 N N . ASP A 1 100 ? -11.648 10.5 -7.824 1 81.62 100 ASP A N 1
ATOM 787 C CA . ASP A 1 100 ? -12.055 11.609 -8.68 1 81.62 100 ASP A CA 1
ATOM 788 C C . ASP A 1 100 ? -12.75 12.703 -7.871 1 81.62 100 ASP A C 1
ATOM 790 O O . ASP A 1 100 ? -13.852 12.5 -7.359 1 81.62 100 ASP A O 1
ATOM 794 N N . PRO A 1 101 ? -12.133 13.805 -7.82 1 79.69 101 PRO A N 1
ATOM 795 C CA . PRO A 1 101 ? -12.719 14.891 -7.031 1 79.69 101 PRO A CA 1
ATOM 796 C C . PRO A 1 101 ? -14.141 15.234 -7.465 1 79.69 101 PRO A C 1
ATOM 798 O O . PRO A 1 101 ? -14.945 15.703 -6.652 1 79.69 101 PRO A O 1
ATOM 801 N N . ASN A 1 102 ? -14.43 15 -8.695 1 78.31 102 ASN A N 1
ATOM 802 C CA . ASN A 1 102 ? -15.75 15.328 -9.211 1 78.31 102 ASN A CA 1
ATOM 803 C C . ASN A 1 102 ? -16.812 14.367 -8.695 1 78.31 102 ASN A C 1
ATOM 805 O O . ASN A 1 102 ? -18.016 14.617 -8.844 1 78.31 102 ASN A O 1
ATOM 809 N N . GLN A 1 103 ? -16.391 13.383 -8.055 1 79.81 103 GLN A N 1
ATOM 810 C CA . GLN A 1 103 ? -17.344 12.367 -7.59 1 79.81 103 GLN A CA 1
ATOM 811 C C . GLN A 1 103 ? -17.578 12.477 -6.086 1 79.81 103 GLN A C 1
ATOM 813 O O . GLN A 1 103 ? -18.359 11.711 -5.516 1 79.81 103 GLN A O 1
ATOM 818 N N . ILE A 1 104 ? -16.969 13.469 -5.445 1 82.5 104 ILE A N 1
ATOM 819 C CA . ILE A 1 104 ? -17.047 13.586 -3.994 1 82.5 104 ILE A CA 1
ATOM 820 C C . ILE A 1 104 ? -18.5 13.797 -3.576 1 82.5 104 ILE A C 1
ATOM 822 O O . ILE A 1 104 ? -19 13.117 -2.678 1 82.5 104 ILE A O 1
ATOM 826 N N . GLU A 1 105 ? -19.25 14.656 -4.316 1 76.44 105 GLU A N 1
ATOM 827 C CA . GLU A 1 105 ? -20.594 15.031 -3.875 1 76.44 105 GLU A CA 1
ATOM 828 C C . GLU A 1 105 ? -21.656 14.219 -4.59 1 76.44 105 GLU A C 1
ATOM 830 O O . GLU A 1 105 ? -22.859 14.406 -4.352 1 76.44 105 GLU A O 1
ATOM 835 N N . LYS A 1 106 ? -21.281 13.359 -5.438 1 68.25 106 LYS A N 1
ATOM 836 C CA . LYS A 1 106 ? -22.266 12.648 -6.254 1 68.25 106 LYS A CA 1
ATOM 837 C C . LYS A 1 106 ? -23 11.586 -5.438 1 68.25 106 LYS A C 1
ATOM 839 O O . LYS A 1 106 ? -24.141 11.25 -5.73 1 68.25 106 LYS A O 1
ATOM 844 N N . GLU A 1 107 ? -22.312 11.117 -4.426 1 66.06 107 GLU A N 1
ATOM 845 C CA . GLU A 1 107 ? -22.938 10.016 -3.695 1 66.06 107 GLU A CA 1
ATOM 846 C C . GLU A 1 107 ? -23.109 10.359 -2.219 1 66.06 107 GLU A C 1
ATOM 848 O O . GLU A 1 107 ? -22.312 11.125 -1.658 1 66.06 107 GLU A O 1
ATOM 853 N N . HIS A 1 108 ? -24.219 9.891 -1.728 1 77.69 108 HIS A N 1
ATOM 854 C CA . HIS A 1 108 ? -24.578 10.211 -0.349 1 77.69 108 HIS A CA 1
ATOM 855 C C . HIS A 1 108 ? -23.578 9.617 0.631 1 77.69 108 HIS A C 1
ATOM 857 O O . HIS A 1 108 ? -23.219 8.438 0.528 1 77.69 108 HIS A O 1
ATOM 863 N N . ALA A 1 109 ? -22.922 10.406 1.359 1 90.5 109 ALA A N 1
ATOM 864 C CA . ALA A 1 109 ? -22.031 10.062 2.471 1 90.5 109 ALA A CA 1
ATOM 865 C C . ALA A 1 109 ? -22.219 11.039 3.633 1 90.5 109 ALA A C 1
ATOM 867 O O . ALA A 1 109 ? -22.734 12.133 3.453 1 90.5 109 ALA A O 1
ATOM 868 N N . ASP A 1 110 ? -21.906 10.508 4.762 1 93.75 110 ASP A N 1
ATOM 869 C CA . ASP A 1 110 ? -22.078 11.336 5.953 1 93.75 110 ASP A CA 1
ATOM 870 C C . ASP A 1 110 ? -20.922 12.32 6.105 1 93.75 110 ASP A C 1
ATOM 872 O O . ASP A 1 110 ? -21.047 13.32 6.812 1 93.75 110 ASP A O 1
ATOM 876 N N . GLY A 1 111 ? -19.844 12.086 5.469 1 96.19 111 GLY A N 1
ATOM 877 C CA . GLY A 1 111 ? -18.672 12.938 5.562 1 96.19 111 GLY A CA 1
ATOM 878 C C . GLY A 1 111 ? -17.5 12.445 4.727 1 96.19 111 GLY A C 1
ATOM 879 O O . GLY A 1 111 ? -17.609 11.414 4.062 1 96.19 111 GLY A O 1
ATOM 880 N N . TYR A 1 112 ? -16.391 13.281 4.766 1 96.25 112 TYR A N 1
ATOM 881 C CA . TYR A 1 112 ? -15.266 12.992 3.891 1 96.25 112 TYR A CA 1
ATOM 882 C C . TYR A 1 112 ? -13.953 13.062 4.656 1 96.25 112 TYR A C 1
ATOM 884 O O . TYR A 1 112 ? -13.742 13.969 5.465 1 96.25 112 TYR A O 1
ATOM 892 N N . LEU A 1 113 ? -13.148 12.055 4.422 1 97.44 113 LEU A N 1
ATOM 893 C CA . LEU A 1 113 ? -11.719 12.234 4.629 1 97.44 113 LEU A CA 1
ATOM 894 C C . LEU A 1 113 ? -11.023 12.602 3.32 1 97.44 113 LEU A C 1
ATOM 896 O O . LEU A 1 113 ? -11.148 11.891 2.322 1 97.44 113 LEU A O 1
ATOM 900 N N . ILE A 1 114 ? -10.297 13.695 3.312 1 95.88 114 ILE A N 1
ATOM 901 C CA . ILE A 1 114 ? -9.625 14.148 2.098 1 95.88 114 ILE A CA 1
ATOM 902 C C . ILE A 1 114 ? -8.117 14.086 2.281 1 95.88 114 ILE A C 1
ATOM 904 O O . ILE A 1 114 ? -7.574 14.625 3.25 1 95.88 114 ILE A O 1
ATOM 908 N N . THR A 1 115 ? -7.484 13.391 1.389 1 94.25 115 THR A N 1
ATOM 909 C CA . THR A 1 115 ? -6.035 13.234 1.395 1 94.25 115 THR A CA 1
ATOM 910 C C . THR A 1 115 ? -5.426 13.812 0.117 1 94.25 115 THR A C 1
ATOM 912 O O . THR A 1 115 ? -6.094 13.875 -0.918 1 94.25 115 THR A O 1
ATOM 915 N N . GLY A 1 116 ? -4.176 14.25 0.211 1 90.56 116 GLY A N 1
ATOM 916 C CA . GLY A 1 116 ? -3.441 14.719 -0.955 1 90.56 116 GLY A CA 1
ATOM 917 C C . GLY A 1 116 ? -3.883 16.094 -1.426 1 90.56 116 GLY A C 1
ATOM 918 O O . GLY A 1 116 ? -3.691 16.438 -2.59 1 90.56 116 GLY A O 1
ATOM 919 N N . ALA A 1 117 ? -4.547 16.812 -0.547 1 89.69 117 ALA A N 1
ATOM 920 C CA . ALA A 1 117 ? -5.008 18.141 -0.899 1 89.69 117 ALA A CA 1
ATOM 921 C C . ALA A 1 117 ? -3.83 19.078 -1.146 1 89.69 117 ALA A C 1
ATOM 923 O O . ALA A 1 117 ? -2.826 19.031 -0.433 1 89.69 117 ALA A O 1
ATOM 924 N N . ARG A 1 118 ? -4.031 19.859 -2.195 1 88 118 ARG A N 1
ATOM 925 C CA . ARG A 1 118 ? -3.092 20.938 -2.52 1 88 118 ARG A CA 1
ATOM 926 C C . ARG A 1 118 ? -3.787 22.297 -2.502 1 88 118 ARG A C 1
ATOM 928 O O . ARG A 1 118 ? -5.016 22.359 -2.43 1 88 118 ARG A O 1
ATOM 935 N N . ASN A 1 119 ? -3.004 23.312 -2.631 1 84.69 119 ASN A N 1
ATOM 936 C CA . ASN A 1 119 ? -3.527 24.672 -2.566 1 84.69 119 ASN A CA 1
ATOM 937 C C . ASN A 1 119 ? -4.641 24.891 -3.588 1 84.69 119 ASN A C 1
ATOM 939 O O . ASN A 1 119 ? -5.609 25.609 -3.312 1 84.69 119 ASN A O 1
ATOM 943 N N . LYS A 1 120 ? -4.586 24.266 -4.68 1 84.44 120 LYS A N 1
ATOM 944 C CA . LYS A 1 120 ? -5.535 24.469 -5.77 1 84.44 120 LYS A CA 1
ATOM 945 C C . LYS A 1 120 ? -6.883 23.828 -5.457 1 84.44 120 LYS A C 1
ATOM 947 O O . LYS A 1 120 ? -7.891 24.156 -6.082 1 84.44 120 LYS A O 1
ATOM 952 N N . ASP A 1 121 ? -6.863 22.953 -4.449 1 88 121 ASP A N 1
ATOM 953 C CA . ASP A 1 121 ? -8.062 22.141 -4.211 1 88 121 ASP A CA 1
ATOM 954 C C . ASP A 1 121 ? -8.984 22.828 -3.197 1 88 121 ASP A C 1
ATOM 956 O O . ASP A 1 121 ? -10.156 22.453 -3.074 1 88 121 ASP A O 1
ATOM 960 N N . TYR A 1 122 ? -8.562 23.828 -2.473 1 86.31 122 TYR A N 1
ATOM 961 C CA . TYR A 1 122 ? -9.25 24.312 -1.279 1 86.31 122 TYR A CA 1
ATOM 962 C C . TYR A 1 122 ? -10.562 24.984 -1.645 1 86.31 122 TYR A C 1
ATOM 964 O O . TYR A 1 122 ? -11.523 24.953 -0.869 1 86.31 122 TYR A O 1
ATOM 972 N N . GLU A 1 123 ? -10.641 25.531 -2.787 1 86.69 123 GLU A N 1
ATOM 973 C CA . GLU A 1 123 ? -11.891 26.141 -3.223 1 86.69 123 GLU A CA 1
ATOM 974 C C . GLU A 1 123 ? -13.008 25.094 -3.307 1 86.69 123 GLU A C 1
ATOM 976 O O . GLU A 1 123 ? -14.164 25.391 -3 1 86.69 123 GLU A O 1
ATOM 981 N N . LEU A 1 124 ? -12.641 23.969 -3.688 1 87.62 124 LEU A N 1
ATOM 982 C CA . LEU A 1 124 ? -13.594 22.875 -3.781 1 87.62 124 LEU A CA 1
ATOM 983 C C . LEU A 1 124 ? -14.133 22.5 -2.402 1 87.62 124 LEU A C 1
ATOM 985 O O . LEU A 1 124 ? -15.312 22.172 -2.258 1 87.62 124 LEU A O 1
ATOM 989 N N . PHE A 1 125 ? -13.273 22.625 -1.41 1 89.19 125 PHE A N 1
ATOM 990 C CA . PHE A 1 125 ? -13.625 22.172 -0.072 1 89.19 125 PHE A CA 1
ATOM 991 C C . PHE A 1 125 ? -14.633 23.109 0.578 1 89.19 125 PHE A C 1
ATOM 993 O O . PHE A 1 125 ? -15.484 22.672 1.359 1 89.19 125 PHE A O 1
ATOM 1000 N N . ASP A 1 126 ? -14.555 24.359 0.182 1 87 126 ASP A N 1
ATOM 1001 C CA . ASP A 1 126 ? -15.461 25.359 0.72 1 87 126 ASP A CA 1
ATOM 1002 C C . ASP A 1 126 ? -16.906 25.094 0.266 1 87 126 ASP A C 1
ATOM 1004 O O . ASP A 1 126 ? -17.844 25.562 0.898 1 87 126 ASP A O 1
ATOM 1008 N N . LYS A 1 127 ? -17 24.312 -0.744 1 87.38 127 LYS A N 1
ATOM 1009 C CA . LYS A 1 127 ? -18.312 24.094 -1.344 1 87.38 127 LYS A CA 1
ATOM 1010 C C . LYS A 1 127 ? -18.922 22.766 -0.882 1 87.38 127 LYS A C 1
ATOM 1012 O O . LYS A 1 127 ? -20.062 22.453 -1.229 1 87.38 127 LYS A O 1
ATOM 1017 N N . LEU A 1 128 ? -18.219 22.047 -0.077 1 89.5 128 LEU A N 1
ATOM 1018 C CA . LEU A 1 128 ? -18.719 20.75 0.359 1 89.5 128 LEU A CA 1
ATOM 1019 C C . LEU A 1 128 ? -19.812 20.906 1.403 1 89.5 128 LEU A C 1
ATOM 1021 O O . LEU A 1 128 ? -19.688 21.734 2.314 1 89.5 128 LEU A O 1
ATOM 1025 N N . ASP A 1 129 ? -20.844 20.109 1.273 1 86.94 129 ASP A N 1
ATOM 1026 C CA . ASP A 1 129 ? -22.016 20.25 2.123 1 86.94 129 ASP A CA 1
ATOM 1027 C C . ASP A 1 129 ? -21.938 19.328 3.336 1 86.94 129 ASP A C 1
ATOM 1029 O O . ASP A 1 129 ? -22.75 19.422 4.258 1 86.94 129 ASP A O 1
ATOM 1033 N N . LYS A 1 130 ? -21.031 18.422 3.32 1 92.5 130 LYS A N 1
ATOM 1034 C CA . LYS A 1 130 ? -20.875 17.453 4.406 1 92.5 130 LYS A CA 1
ATOM 1035 C C . LYS A 1 130 ? -19.594 17.703 5.184 1 92.5 130 LYS A C 1
ATOM 1037 O O . LYS A 1 130 ? -18.641 18.281 4.652 1 92.5 130 LYS A O 1
ATOM 1042 N N . PRO A 1 131 ? -19.578 17.266 6.449 1 96.12 131 PRO A N 1
ATOM 1043 C CA . PRO A 1 131 ? -18.359 17.391 7.246 1 96.12 131 PRO A CA 1
ATOM 1044 C C . PRO A 1 131 ? -17.172 16.672 6.605 1 96.12 131 PRO A C 1
ATOM 1046 O O . PRO A 1 131 ? -17.328 15.594 6.023 1 96.12 131 PRO A O 1
ATOM 1049 N N . PHE A 1 132 ? -15.953 17.344 6.723 1 96.69 132 PHE A N 1
ATOM 1050 C CA . PHE A 1 132 ? -14.75 16.672 6.238 1 96.69 132 PHE A CA 1
ATOM 1051 C C . PHE A 1 132 ? -13.547 17.016 7.109 1 96.69 132 PHE A C 1
ATOM 1053 O O . PHE A 1 132 ? -13.57 18.016 7.84 1 96.69 132 PHE A O 1
ATOM 1060 N N . VAL A 1 133 ? -12.594 16.188 7.117 1 98.19 133 VAL A N 1
ATOM 1061 C CA . VAL A 1 133 ? -11.289 16.406 7.738 1 98.19 133 VAL A CA 1
ATOM 1062 C C . VAL A 1 133 ? -10.18 16.141 6.719 1 98.19 133 VAL A C 1
ATOM 1064 O O . VAL A 1 133 ? -10.383 15.414 5.746 1 98.19 133 VAL A O 1
ATOM 1067 N N . LEU A 1 134 ? -9.055 16.828 6.934 1 97.31 134 LEU A N 1
ATOM 1068 C CA . LEU A 1 134 ? -7.922 16.688 6.023 1 97.31 134 LEU A CA 1
ATOM 1069 C C . LEU A 1 134 ? -6.832 15.828 6.652 1 97.31 134 LEU A C 1
ATOM 1071 O O . LEU A 1 134 ? -6.555 15.938 7.848 1 97.31 134 LEU A O 1
ATOM 1075 N N . PHE A 1 135 ? -6.305 14.938 5.848 1 97.44 135 PHE A N 1
ATOM 1076 C CA . PHE A 1 135 ? -5.012 14.359 6.191 1 97.44 135 PHE A CA 1
ATOM 1077 C C . PHE A 1 135 ? -3.873 15.258 5.727 1 97.44 135 PHE A C 1
ATOM 1079 O O . PHE A 1 135 ? -3.623 15.375 4.523 1 97.44 135 PHE A O 1
ATOM 1086 N N . GLY A 1 136 ? -3.227 15.82 6.746 1 96.12 136 GLY A N 1
ATOM 1087 C CA . GLY A 1 136 ? -2.137 16.719 6.414 1 96.12 136 GLY A CA 1
ATOM 1088 C C . GLY A 1 136 ? -2.346 18.125 6.945 1 96.12 136 GLY A C 1
ATOM 1089 O O . GLY A 1 136 ? -3.461 18.656 6.91 1 96.12 136 GLY A O 1
ATOM 1090 N N . GLU A 1 137 ? -1.335 18.688 7.383 1 95.94 137 GLU A N 1
ATOM 1091 C CA . GLU A 1 137 ? -1.286 20.062 7.902 1 95.94 137 GLU A CA 1
ATOM 1092 C C . GLU A 1 137 ? -1.742 21.062 6.852 1 95.94 137 GLU A C 1
ATOM 1094 O O . GLU A 1 137 ? -1.454 20.906 5.664 1 95.94 137 GLU A O 1
ATOM 1099 N N . ASN A 1 138 ? -2.533 22.062 7.262 1 93.88 138 ASN A N 1
ATOM 1100 C CA . ASN A 1 138 ? -2.939 23.141 6.371 1 93.88 138 ASN A CA 1
ATOM 1101 C C . ASN A 1 138 ? -3.014 24.469 7.109 1 93.88 138 ASN A C 1
ATOM 1103 O O . ASN A 1 138 ? -2.979 24.5 8.344 1 93.88 138 ASN A O 1
ATOM 1107 N N . HIS A 1 139 ? -3.1 25.547 6.379 1 91.38 139 HIS A N 1
ATOM 1108 C CA . HIS A 1 139 ? -3.176 26.891 6.957 1 91.38 139 HIS A CA 1
ATOM 1109 C C . HIS A 1 139 ? -4.496 27.562 6.605 1 91.38 139 HIS A C 1
ATOM 1111 O O . HIS A 1 139 ? -4.559 28.797 6.492 1 91.38 139 HIS A O 1
ATOM 1117 N N . ARG A 1 140 ? -5.523 26.812 6.359 1 92.31 140 ARG A N 1
ATOM 1118 C CA . ARG A 1 140 ? -6.797 27.359 5.91 1 92.31 140 ARG A CA 1
ATOM 1119 C C . ARG A 1 140 ? -7.871 27.203 6.98 1 92.31 140 ARG A C 1
ATOM 1121 O O . ARG A 1 140 ? -9.047 27.5 6.738 1 92.31 140 ARG A O 1
ATOM 1128 N N . GLY A 1 141 ? -7.469 26.688 8.055 1 93.06 141 GLY A N 1
ATOM 1129 C CA . GLY A 1 141 ? -8.383 26.578 9.18 1 93.06 141 GLY A CA 1
ATOM 1130 C C . GLY A 1 141 ? -9.188 25.281 9.164 1 93.06 141 GLY A C 1
ATOM 1131 O O . GLY A 1 141 ? -10.062 25.078 10.008 1 93.06 141 GLY A O 1
ATOM 1132 N N . TYR A 1 142 ? -8.875 24.375 8.258 1 95.88 142 TYR A N 1
ATOM 1133 C CA . TYR A 1 142 ? -9.586 23.094 8.227 1 95.88 142 TYR A CA 1
ATOM 1134 C C . TYR A 1 142 ? -9.07 22.156 9.297 1 95.88 142 TYR A C 1
ATOM 1136 O O . TYR A 1 142 ? -7.883 22.172 9.633 1 95.88 142 TYR A O 1
ATOM 1144 N N . ASP A 1 143 ? -9.961 21.281 9.805 1 97.88 143 ASP A N 1
ATOM 1145 C CA . ASP A 1 143 ? -9.586 20.219 10.727 1 97.88 143 ASP A CA 1
ATOM 1146 C C . ASP A 1 143 ? -8.648 19.219 10.055 1 97.88 143 ASP A C 1
ATOM 1148 O O . ASP A 1 143 ? -8.883 18.797 8.922 1 97.88 143 ASP A O 1
ATOM 1152 N N . PHE A 1 144 ? -7.559 18.906 10.812 1 98.31 144 PHE A N 1
ATOM 1153 C CA . PHE A 1 144 ? -6.652 17.953 10.18 1 98.31 144 PHE A CA 1
ATOM 1154 C C . PHE A 1 144 ? -5.883 17.156 11.227 1 98.31 144 PHE A C 1
ATOM 1156 O O . PHE A 1 144 ? -5.859 17.531 12.398 1 98.31 144 PHE A O 1
ATOM 1163 N N . VAL A 1 145 ? -5.383 16.031 10.828 1 98.5 145 VAL A N 1
ATOM 1164 C CA . VAL A 1 145 ? -4.395 15.227 11.539 1 98.5 145 VAL A CA 1
ATOM 1165 C C . VAL A 1 145 ? -3.131 15.094 10.695 1 98.5 145 VAL A C 1
ATOM 1167 O O . VAL A 1 145 ? -3.207 14.922 9.477 1 98.5 145 VAL A O 1
ATOM 1170 N N . ASP A 1 146 ? -1.986 15.234 11.297 1 98.06 146 ASP A N 1
ATOM 1171 C CA . ASP A 1 146 ? -0.708 15.031 10.617 1 98.06 146 ASP A CA 1
ATOM 1172 C C . ASP A 1 146 ? 0.383 14.641 11.609 1 98.06 146 ASP A C 1
ATOM 1174 O O . ASP A 1 146 ? 0.16 14.648 12.82 1 98.06 146 ASP A O 1
ATOM 1178 N N . SER A 1 147 ? 1.467 14.219 11.047 1 97.75 147 SER A N 1
ATOM 1179 C CA . SER A 1 147 ? 2.668 14.102 11.867 1 97.75 147 SER A CA 1
ATOM 1180 C C . SER A 1 147 ? 3.256 15.469 12.195 1 97.75 147 SER A C 1
ATOM 1182 O O . SER A 1 147 ? 3.125 16.406 11.406 1 97.75 147 SER A O 1
ATOM 1184 N N . ASP A 1 148 ? 3.857 15.625 13.367 1 98.44 148 ASP A N 1
ATOM 1185 C CA . ASP A 1 148 ? 4.59 16.844 13.672 1 98.44 148 ASP A CA 1
ATOM 1186 C C . ASP A 1 148 ? 5.867 16.953 12.844 1 98.44 148 ASP A C 1
ATOM 1188 O O . ASP A 1 148 ? 6.938 16.531 13.289 1 98.44 148 ASP A O 1
ATOM 1192 N N . ASN A 1 149 ? 5.703 17.484 11.695 1 98.5 149 ASN A N 1
ATOM 1193 C CA . ASN A 1 149 ? 6.766 17.531 10.695 1 98.5 149 ASN A CA 1
ATOM 1194 C C . ASN A 1 149 ? 7.965 18.344 11.188 1 98.5 149 ASN A C 1
ATOM 1196 O O . ASN A 1 149 ? 9.109 17.969 10.938 1 98.5 149 ASN A O 1
ATOM 1200 N N . GLN A 1 150 ? 7.711 19.438 11.844 1 98.62 150 GLN A N 1
ATOM 1201 C CA . GLN A 1 150 ? 8.797 20.266 12.352 1 98.62 150 GLN A CA 1
ATOM 1202 C C . GLN A 1 150 ? 9.602 19.516 13.414 1 98.62 150 GLN A C 1
ATOM 1204 O O . GLN A 1 150 ? 10.836 19.484 13.359 1 98.62 150 GLN A O 1
ATOM 1209 N N . LEU A 1 151 ? 8.852 18.922 14.32 1 98.75 151 LEU A N 1
ATOM 1210 C CA . LEU A 1 151 ? 9.523 18.125 15.352 1 98.75 151 LEU A CA 1
ATOM 1211 C C . LEU A 1 151 ? 10.305 16.969 14.727 1 98.75 151 LEU A C 1
ATOM 1213 O O . LEU A 1 151 ? 11.406 16.656 15.18 1 98.75 151 LEU A O 1
ATOM 1217 N N . ALA A 1 152 ? 9.75 16.375 13.742 1 98.75 152 ALA A N 1
ATOM 1218 C CA . ALA A 1 152 ? 10.359 15.227 13.07 1 98.75 152 ALA A CA 1
ATOM 1219 C C . ALA A 1 152 ? 11.734 15.586 12.516 1 98.75 152 ALA A C 1
ATOM 1221 O O . ALA A 1 152 ? 12.711 14.875 12.75 1 98.75 152 ALA A O 1
ATOM 1222 N N . GLU A 1 153 ? 11.75 16.688 11.828 1 98.81 153 GLU A N 1
ATOM 1223 C CA . GLU A 1 153 ? 13.008 17.062 11.188 1 98.81 153 GLU A CA 1
ATOM 1224 C C . GLU A 1 153 ? 13.992 17.641 12.203 1 98.81 153 GLU A C 1
ATOM 1226 O O . GLU A 1 153 ? 15.211 17.547 12.031 1 98.81 153 GLU A O 1
ATOM 1231 N N . LYS A 1 154 ? 13.461 18.281 13.258 1 98.81 154 LYS A N 1
ATOM 1232 C CA . LYS A 1 154 ? 14.328 18.625 14.383 1 98.81 154 LYS A CA 1
ATOM 1233 C C . LYS A 1 154 ? 15.016 17.391 14.953 1 98.81 154 LYS A C 1
ATOM 1235 O O . LYS A 1 154 ? 16.234 17.391 15.172 1 98.81 154 LYS A O 1
ATOM 1240 N N . MET A 1 155 ? 14.258 16.344 15.164 1 98.88 155 MET A N 1
ATOM 1241 C CA . MET A 1 155 ? 14.781 15.086 15.703 1 98.88 155 MET A CA 1
ATOM 1242 C C . MET A 1 155 ? 15.859 14.508 14.797 1 98.88 155 MET A C 1
ATOM 1244 O O . MET A 1 155 ? 16.922 14.109 15.266 1 98.88 155 MET A O 1
ATOM 1248 N N . ALA A 1 156 ? 15.57 14.477 13.508 1 98.88 156 ALA A N 1
ATOM 1249 C CA . ALA A 1 156 ? 16.516 13.914 12.539 1 98.88 156 ALA A CA 1
ATOM 1250 C C . ALA A 1 156 ? 17.812 14.711 12.516 1 98.88 156 ALA A C 1
ATOM 1252 O O . ALA A 1 156 ? 18.906 14.125 12.562 1 98.88 156 ALA A O 1
ATOM 1253 N N . THR A 1 157 ? 17.688 16 12.469 1 98.88 157 THR A N 1
ATOM 1254 C CA . THR A 1 157 ? 18.844 16.891 12.383 1 98.88 157 THR A CA 1
ATOM 1255 C C . THR A 1 157 ? 19.672 16.828 13.664 1 98.88 157 THR A C 1
ATOM 1257 O O . THR A 1 157 ? 20.891 16.719 13.609 1 98.88 157 THR A O 1
ATOM 1260 N N . GLN A 1 158 ? 19.016 16.891 14.766 1 98.88 158 GLN A N 1
ATOM 1261 C CA . GLN A 1 158 ? 19.703 16.781 16.047 1 98.88 158 GLN A CA 1
ATOM 1262 C C . GLN A 1 158 ? 20.438 15.453 16.172 1 98.88 158 GLN A C 1
ATOM 1264 O O . GLN A 1 158 ? 21.547 15.398 16.703 1 98.88 158 GLN A O 1
ATOM 1269 N N . TYR A 1 159 ? 19.75 14.43 15.75 1 98.81 159 TYR A N 1
ATOM 1270 C CA . TYR A 1 159 ? 20.359 13.109 15.781 1 98.81 159 TYR A CA 1
ATOM 1271 C C . TYR A 1 159 ? 21.656 13.094 14.992 1 98.81 159 TYR A C 1
ATOM 1273 O O . TYR A 1 159 ? 22.672 12.555 15.453 1 98.81 159 TYR A O 1
ATOM 1281 N N . ALA A 1 160 ? 21.641 13.641 13.812 1 98.69 160 ALA A N 1
ATOM 1282 C CA . ALA A 1 160 ? 22.844 13.711 12.984 1 98.69 160 ALA A CA 1
ATOM 1283 C C . ALA A 1 160 ? 23.969 14.445 13.719 1 98.69 160 ALA A C 1
ATOM 1285 O O . ALA A 1 160 ? 25.109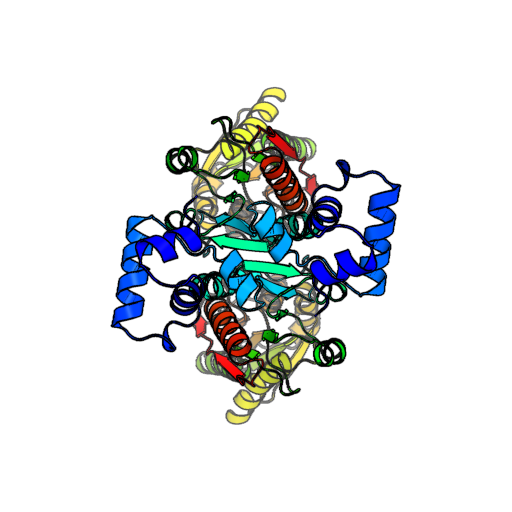 14 13.703 1 98.69 160 ALA A O 1
ATOM 1286 N N . LEU A 1 161 ? 23.656 15.523 14.328 1 98.44 161 LEU A N 1
ATOM 1287 C CA . LEU A 1 161 ? 24.625 16.312 15.086 1 98.44 161 LEU A CA 1
ATOM 1288 C C . LEU A 1 161 ? 25.172 15.5 16.266 1 98.44 161 LEU A C 1
ATOM 1290 O O . LEU A 1 161 ? 26.375 15.508 16.516 1 98.44 161 LEU A O 1
ATOM 1294 N N . ASP A 1 162 ? 24.25 14.789 16.922 1 98.25 162 ASP A N 1
ATOM 1295 C CA . ASP A 1 162 ? 24.641 13.977 18.078 1 98.25 162 ASP A CA 1
ATOM 1296 C C . ASP A 1 162 ? 25.578 12.844 17.656 1 98.25 162 ASP A C 1
ATOM 1298 O O . ASP A 1 162 ? 26.375 12.359 18.469 1 98.25 162 ASP A O 1
ATOM 1302 N N . ARG A 1 163 ? 25.484 12.453 16.391 1 97.62 163 ARG A N 1
ATOM 1303 C CA . ARG A 1 163 ? 26.359 11.406 15.867 1 97.62 163 ARG A CA 1
ATOM 1304 C C . ARG A 1 163 ? 27.641 11.992 15.305 1 97.62 163 ARG A C 1
ATOM 1306 O O . ARG A 1 163 ? 28.391 11.305 14.609 1 97.62 163 ARG A O 1
ATOM 1313 N N . LEU A 1 164 ? 27.812 13.258 15.445 1 96.75 164 LEU A N 1
ATOM 1314 C CA . LEU A 1 164 ? 29.062 13.984 15.227 1 96.75 164 LEU A CA 1
ATOM 1315 C C . LEU A 1 164 ? 29.297 14.203 13.742 1 96.75 164 LEU A C 1
ATOM 1317 O O . LEU A 1 164 ? 30.453 14.312 13.305 1 96.75 164 LEU A O 1
ATOM 1321 N N . TYR A 1 165 ? 28.266 14.148 12.961 1 97.81 165 TYR A N 1
ATOM 1322 C CA . TYR A 1 165 ? 28.406 14.648 11.602 1 97.81 165 TYR A CA 1
ATOM 1323 C C . TYR A 1 165 ? 28.688 16.141 11.602 1 97.81 165 TYR A C 1
ATOM 1325 O O . TYR A 1 165 ? 28.062 16.906 12.352 1 97.81 165 TYR A O 1
ATOM 1333 N N . LYS A 1 166 ? 29.562 16.594 10.773 1 96.69 166 LYS A N 1
ATOM 1334 C CA . LYS A 1 166 ? 30.016 17.984 10.789 1 96.69 166 LYS A CA 1
ATOM 1335 C C . LYS A 1 166 ? 29.172 18.844 9.859 1 96.69 166 LYS A C 1
ATOM 1337 O O . LYS A 1 166 ? 29.016 20.047 10.086 1 96.69 166 LYS A O 1
ATOM 1342 N N . HIS A 1 167 ? 28.766 18.266 8.773 1 97.81 167 HIS A N 1
ATOM 1343 C CA . HIS A 1 167 ? 27.922 18.953 7.801 1 97.81 167 HIS A CA 1
ATOM 1344 C C . HIS A 1 167 ? 26.562 18.281 7.676 1 97.81 167 HIS A C 1
ATOM 1346 O O . HIS A 1 167 ? 26.484 17.047 7.621 1 97.81 167 HIS A O 1
ATOM 1352 N N . ILE A 1 168 ? 25.562 19.078 7.738 1 98.69 168 ILE A N 1
ATOM 1353 C CA . ILE A 1 168 ? 24.203 18.547 7.609 1 98.69 168 ILE A CA 1
ATOM 1354 C C . ILE A 1 168 ? 23.5 19.203 6.43 1 98.69 168 ILE A C 1
ATOM 1356 O O . ILE A 1 168 ? 23.344 20.438 6.402 1 98.69 168 ILE A O 1
ATOM 1360 N N . VAL A 1 169 ? 23.094 18.469 5.449 1 98.88 169 VAL A N 1
ATOM 1361 C CA . VAL A 1 169 ? 22.422 18.953 4.254 1 98.88 169 VAL A CA 1
ATOM 1362 C C . VAL A 1 169 ? 20.984 18.422 4.223 1 98.88 169 VAL A C 1
ATOM 1364 O O . VAL A 1 169 ? 20.75 17.234 4.449 1 98.88 169 VAL A O 1
ATOM 1367 N N . PHE A 1 170 ? 20.062 19.297 4.02 1 98.88 170 PHE A N 1
ATOM 1368 C CA . PHE A 1 170 ? 18.672 18.891 3.885 1 98.88 170 PHE A CA 1
ATOM 1369 C C . PHE A 1 170 ? 18.281 18.781 2.416 1 98.88 170 PHE A C 1
ATOM 1371 O O . PHE A 1 170 ? 18.531 19.688 1.624 1 98.88 170 PHE A O 1
ATOM 1378 N N . ILE A 1 171 ? 17.75 17.625 2.096 1 98.88 171 ILE A N 1
ATOM 1379 C CA . ILE A 1 171 ? 17.156 17.469 0.772 1 98.88 171 ILE A CA 1
ATOM 1380 C C . ILE A 1 171 ? 15.641 17.359 0.894 1 98.88 171 ILE A C 1
ATOM 1382 O O . ILE A 1 171 ? 15.109 16.297 1.229 1 98.88 171 ILE A O 1
ATOM 1386 N N . GLY A 1 172 ? 14.969 18.406 0.582 1 98.5 172 GLY A N 1
ATOM 1387 C CA . GLY A 1 172 ? 13.531 18.516 0.735 1 98.5 172 GLY A CA 1
ATOM 1388 C C . GLY A 1 172 ? 12.773 18.234 -0.547 1 98.5 172 GLY A C 1
ATOM 1389 O O . GLY A 1 172 ? 13.375 17.906 -1.573 1 98.5 172 GLY A O 1
ATOM 1390 N N . ILE A 1 173 ? 11.461 18.234 -0.427 1 97.25 173 ILE A N 1
ATOM 1391 C CA . ILE A 1 173 ? 10.578 18.062 -1.579 1 97.25 173 ILE A CA 1
ATOM 1392 C C . ILE A 1 173 ? 10.227 19.438 -2.162 1 97.25 173 ILE A C 1
ATOM 1394 O O . ILE A 1 173 ? 9.852 20.344 -1.43 1 97.25 173 ILE A O 1
ATOM 1398 N N . ASP A 1 174 ? 10.344 19.5 -3.469 1 96.69 174 ASP A N 1
ATOM 1399 C CA . ASP A 1 174 ? 9.977 20.75 -4.145 1 96.69 174 ASP A CA 1
ATOM 1400 C C . ASP A 1 174 ? 8.461 20.891 -4.25 1 96.69 174 ASP A C 1
ATOM 1402 O O . ASP A 1 174 ? 7.891 20.734 -5.332 1 96.69 174 ASP A O 1
ATOM 1406 N N . LEU A 1 175 ? 7.863 21.203 -3.184 1 92.94 175 LEU A N 1
ATOM 1407 C CA . LEU A 1 175 ? 6.418 21.344 -3.043 1 92.94 175 LEU A CA 1
ATOM 1408 C C . LEU A 1 175 ? 6.07 22.484 -2.102 1 92.94 175 LEU A C 1
ATOM 1410 O O . LEU A 1 175 ? 6.625 22.594 -1.004 1 92.94 175 LEU A O 1
ATOM 1414 N N . LYS A 1 176 ? 5.211 23.312 -2.541 1 92.38 176 LYS A N 1
ATOM 1415 C CA . LYS A 1 176 ? 4.797 24.469 -1.737 1 92.38 176 LYS A CA 1
ATOM 1416 C C . LYS A 1 176 ? 3.615 24.109 -0.839 1 92.38 176 LYS A C 1
ATOM 1418 O O . LYS A 1 176 ? 2.502 24.594 -1.046 1 92.38 176 LYS A O 1
ATOM 1423 N N . GLU A 1 177 ? 3.879 23.281 0.103 1 93 177 GLU A N 1
ATOM 1424 C CA . GLU A 1 177 ? 2.854 22.812 1.03 1 93 177 GLU A CA 1
ATOM 1425 C C . GLU A 1 177 ? 3.299 22.984 2.479 1 93 177 GLU A C 1
ATOM 1427 O O . GLU A 1 177 ? 4.492 22.891 2.781 1 93 177 GLU A O 1
ATOM 1432 N N . PRO A 1 178 ? 2.387 23.141 3.346 1 94.94 178 PRO A N 1
ATOM 1433 C CA . PRO A 1 178 ? 2.701 23.438 4.746 1 94.94 178 PRO A CA 1
ATOM 1434 C C . PRO A 1 178 ? 3.586 22.375 5.387 1 94.94 178 PRO A C 1
ATOM 1436 O O . PRO A 1 178 ? 4.508 22.703 6.141 1 94.94 178 PRO A O 1
ATOM 1439 N N . PHE A 1 179 ? 3.324 21.141 5.105 1 95.31 179 PHE A N 1
ATOM 1440 C CA . PHE A 1 179 ? 4.105 20.094 5.766 1 95.31 179 PHE A CA 1
ATOM 1441 C C . PHE A 1 179 ? 5.57 20.188 5.363 1 95.31 179 PHE A C 1
ATOM 1443 O O . PHE A 1 179 ? 6.461 19.938 6.184 1 95.31 179 PHE A O 1
ATOM 1450 N N . GLU A 1 180 ? 5.812 20.516 4.125 1 96 180 GLU A N 1
ATOM 1451 C CA . GLU A 1 180 ? 7.191 20.625 3.67 1 96 180 GLU A CA 1
ATOM 1452 C C . GLU A 1 180 ? 7.887 21.828 4.305 1 96 180 GLU A C 1
ATOM 1454 O O . GLU A 1 180 ? 9.07 21.766 4.648 1 96 180 GLU A O 1
ATOM 1459 N N . TYR A 1 181 ? 7.176 22.922 4.445 1 96.88 181 TYR A N 1
ATOM 1460 C CA . TYR A 1 181 ? 7.723 24.078 5.141 1 96.88 181 TYR A CA 1
ATOM 1461 C C . TYR A 1 181 ? 8.078 23.734 6.582 1 96.88 181 TYR A C 1
ATOM 1463 O O . TYR A 1 181 ? 9.109 24.156 7.098 1 96.88 181 TYR A O 1
ATOM 1471 N N . SER A 1 182 ? 7.23 23 7.148 1 98.25 182 SER A N 1
ATOM 1472 C CA . SER A 1 182 ? 7.453 22.594 8.531 1 98.25 182 SER A CA 1
ATOM 1473 C C . SER A 1 182 ? 8.688 21.703 8.648 1 98.25 182 SER A C 1
ATOM 1475 O O . SER A 1 182 ? 9.469 21.828 9.586 1 98.25 182 SER A O 1
ATOM 1477 N N . ARG A 1 183 ? 8.836 20.766 7.699 1 98.62 183 ARG A N 1
ATOM 1478 C CA . ARG A 1 183 ? 10.008 19.906 7.699 1 98.62 183 ARG A CA 1
ATOM 1479 C C . ARG A 1 183 ? 11.289 20.719 7.551 1 98.62 183 ARG A C 1
ATOM 1481 O O . ARG A 1 183 ? 12.227 20.562 8.336 1 98.62 183 ARG A O 1
ATOM 1488 N N . GLU A 1 184 ? 11.273 21.625 6.633 1 98.5 184 GLU A N 1
ATOM 1489 C CA . GLU A 1 184 ? 12.438 22.484 6.422 1 98.5 184 GLU A CA 1
ATOM 1490 C C . GLU A 1 184 ? 12.727 23.344 7.652 1 98.5 184 GLU A C 1
ATOM 1492 O O . GLU A 1 184 ? 13.883 23.516 8.031 1 98.5 184 GLU A O 1
ATOM 1497 N N . ALA A 1 185 ? 11.688 23.859 8.227 1 98.62 185 ALA A N 1
ATOM 1498 C CA . ALA A 1 185 ? 11.836 24.703 9.414 1 98.62 185 ALA A CA 1
ATOM 1499 C C . ALA A 1 185 ? 12.492 23.938 10.555 1 98.62 185 ALA A C 1
ATOM 1501 O O . ALA A 1 185 ? 13.305 24.484 11.297 1 98.62 185 ALA A O 1
ATOM 1502 N N . GLY A 1 186 ? 12.086 22.672 10.711 1 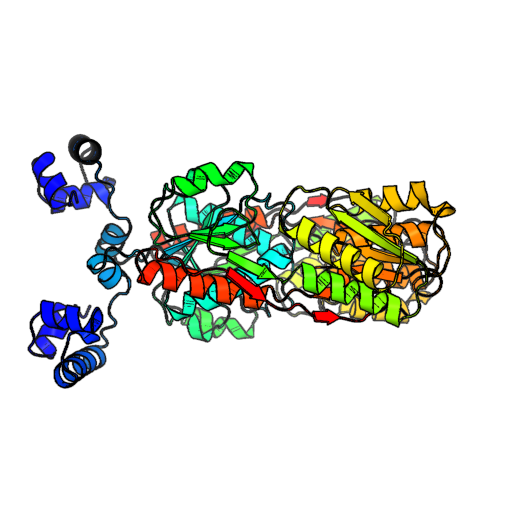98.81 186 GLY A N 1
ATOM 1503 C CA . GLY A 1 186 ? 12.719 21.844 11.727 1 98.81 186 GLY A CA 1
ATOM 1504 C C . GLY A 1 186 ? 14.219 21.719 11.547 1 98.81 186 GLY A C 1
ATOM 1505 O O . GLY A 1 186 ? 14.977 21.812 12.516 1 98.81 186 GLY A O 1
ATOM 1506 N N . TYR A 1 187 ? 14.617 21.594 10.312 1 98.81 187 TYR A N 1
ATOM 1507 C CA . TYR A 1 187 ? 16.031 21.516 9.945 1 98.81 187 TYR A CA 1
ATOM 1508 C C . TYR A 1 187 ? 16.734 22.844 10.18 1 98.81 187 TYR A C 1
ATOM 1510 O O . TYR A 1 187 ? 17.75 22.891 10.875 1 98.81 187 TYR A O 1
ATOM 1518 N N . ILE A 1 188 ? 16.172 23.891 9.688 1 98.81 188 ILE A N 1
ATOM 1519 C CA . ILE A 1 188 ? 16.766 25.219 9.742 1 98.81 188 ILE A CA 1
ATOM 1520 C C . ILE A 1 188 ? 16.922 25.656 11.195 1 98.81 188 ILE A C 1
ATOM 1522 O O . ILE A 1 188 ? 18.016 26.094 11.609 1 98.81 188 ILE A O 1
ATOM 1526 N N . ASN A 1 189 ? 15.867 25.531 11.969 1 98.62 189 ASN A N 1
ATOM 1527 C CA . ASN A 1 189 ? 15.875 25.969 13.359 1 98.62 189 ASN A CA 1
ATOM 1528 C C . ASN A 1 189 ? 16.922 25.219 14.172 1 98.62 189 ASN A C 1
ATOM 1530 O O . ASN A 1 189 ? 17.594 25.812 15.031 1 98.62 189 ASN A O 1
ATOM 1534 N N . THR A 1 190 ? 17.031 23.953 13.883 1 98.75 190 THR A N 1
ATOM 1535 C CA . THR A 1 190 ? 18 23.141 14.617 1 98.75 190 THR A CA 1
ATOM 1536 C C . THR A 1 190 ? 19.438 23.578 14.289 1 98.75 190 THR A C 1
ATOM 1538 O O . THR A 1 190 ? 20.266 23.719 15.188 1 98.75 190 THR A O 1
ATOM 1541 N N . LEU A 1 191 ? 19.734 23.828 13.047 1 98.56 191 LEU A N 1
ATOM 1542 C CA . LEU A 1 191 ? 21.078 24.281 12.664 1 98.56 191 LEU A CA 1
ATOM 1543 C C . LEU A 1 191 ? 21.375 25.641 13.258 1 98.56 191 LEU A C 1
ATOM 1545 O O . LEU A 1 191 ? 22.5 25.891 13.719 1 98.56 191 LEU A O 1
ATOM 1549 N N . GLN A 1 192 ? 20.359 26.453 13.172 1 97.69 192 GLN A N 1
ATOM 1550 C CA . GLN A 1 192 ? 20.531 27.797 13.727 1 97.69 192 GLN A CA 1
ATOM 1551 C C . GLN A 1 192 ? 20.891 27.734 15.211 1 97.69 192 GLN A C 1
ATOM 1553 O O . GLN A 1 192 ? 21.75 28.484 15.68 1 97.69 192 GLN A O 1
ATOM 1558 N N . GLN A 1 193 ? 20.281 26.906 15.953 1 98 193 GLN A N 1
ATOM 1559 C CA . GLN A 1 193 ? 20.547 26.719 17.375 1 98 193 GLN A CA 1
ATOM 1560 C C . GLN A 1 193 ? 21.984 26.281 17.609 1 98 193 GLN A C 1
ATOM 1562 O O . GLN A 1 193 ? 22.562 26.531 18.672 1 98 193 GLN A O 1
ATOM 1567 N N . HIS A 1 194 ? 22.562 25.688 16.656 1 97.75 194 HIS A N 1
ATOM 1568 C CA . HIS A 1 194 ? 23.938 25.188 16.781 1 97.75 194 HIS A CA 1
ATOM 1569 C C . HIS A 1 194 ? 24.906 26.078 16 1 97.75 194 HIS A C 1
ATOM 1571 O O . HIS A 1 194 ? 26.062 25.703 15.805 1 97.75 194 HIS A O 1
ATOM 1577 N N . GLN A 1 195 ? 24.406 27.188 15.453 1 97.44 195 GLN A N 1
ATOM 1578 C CA . GLN A 1 195 ? 25.188 28.203 14.75 1 97.44 195 GLN A CA 1
ATOM 1579 C C . GLN A 1 195 ? 25.828 27.625 13.484 1 97.44 195 GLN A C 1
ATOM 1581 O O . GLN A 1 195 ? 27 27.859 13.211 1 97.44 195 GLN A O 1
ATOM 1586 N N . LEU A 1 196 ? 25.094 26.766 12.844 1 97.56 196 LEU A N 1
ATOM 1587 C CA . LEU A 1 196 ? 25.5 26.188 11.57 1 97.56 196 LEU A CA 1
ATOM 1588 C C . LEU A 1 196 ? 24.688 26.766 10.422 1 97.56 196 LEU A C 1
ATOM 1590 O O . LEU A 1 196 ? 23.562 27.234 10.625 1 97.56 196 LEU A O 1
ATOM 1594 N N . ILE A 1 197 ? 25.25 26.766 9.258 1 96.19 197 ILE A N 1
ATOM 1595 C CA . ILE A 1 197 ? 24.609 27.328 8.078 1 96.19 197 ILE A CA 1
ATOM 1596 C C . ILE A 1 197 ? 23.828 26.234 7.344 1 96.19 197 ILE A C 1
ATOM 1598 O O . ILE A 1 197 ? 24.375 25.188 7.004 1 96.19 197 ILE A O 1
ATOM 1602 N N . PRO A 1 198 ? 22.594 26.5 7.07 1 97.94 198 PRO A N 1
ATOM 1603 C CA . PRO A 1 198 ? 21.797 25.5 6.355 1 97.94 198 PRO A CA 1
ATOM 1604 C C . PRO A 1 198 ? 22.203 25.359 4.891 1 97.94 198 PRO A C 1
ATOM 1606 O O . PRO A 1 198 ? 22.578 26.344 4.254 1 97.94 198 PRO A O 1
ATOM 1609 N N . GLN A 1 199 ? 22.203 24.234 4.422 1 98.44 199 GLN A N 1
ATOM 1610 C CA . GLN A 1 199 ? 22.312 23.891 3.006 1 98.44 199 GLN A CA 1
ATOM 1611 C C . GLN A 1 199 ? 21.141 23.047 2.551 1 98.44 199 GLN A C 1
ATOM 1613 O O . GLN A 1 199 ? 20.938 21.938 3.043 1 98.44 199 GLN A O 1
ATOM 1618 N N . ILE A 1 200 ? 20.359 23.609 1.586 1 98.62 200 ILE A N 1
ATOM 1619 C CA . ILE A 1 200 ? 19.094 22.984 1.242 1 98.62 200 ILE A CA 1
ATOM 1620 C C . ILE A 1 200 ? 19.031 22.75 -0.266 1 98.62 200 ILE A C 1
ATOM 1622 O O . ILE A 1 200 ? 19.359 23.641 -1.052 1 98.62 200 ILE A O 1
ATOM 1626 N N . PHE A 1 201 ? 18.688 21.562 -0.642 1 98.75 201 PHE A N 1
ATOM 1627 C CA . PHE A 1 201 ? 18.266 21.234 -2 1 98.75 201 PHE A CA 1
ATOM 1628 C C . PHE A 1 201 ? 16.797 20.828 -2.031 1 98.75 201 PHE A C 1
ATOM 1630 O O . PHE A 1 201 ? 16.312 20.188 -1.099 1 98.75 201 PHE A O 1
ATOM 1637 N N . ARG A 1 202 ? 16.062 21.219 -2.986 1 98.44 202 ARG A N 1
ATOM 1638 C CA . ARG A 1 202 ? 14.672 20.828 -3.178 1 98.44 202 ARG A CA 1
ATOM 1639 C C . ARG A 1 202 ? 14.484 20.094 -4.496 1 98.44 202 ARG A C 1
ATOM 1641 O O . ARG A 1 202 ? 14.922 20.562 -5.547 1 98.44 202 ARG A O 1
ATOM 1648 N N . VAL A 1 203 ? 13.906 18.891 -4.422 1 98.31 203 VAL A N 1
ATOM 1649 C CA . VAL A 1 203 ? 13.758 18.047 -5.605 1 98.31 203 VAL A CA 1
ATOM 1650 C C . VAL A 1 203 ? 12.352 17.469 -5.652 1 98.31 203 VAL A C 1
ATOM 1652 O O . VAL A 1 203 ? 11.609 17.531 -4.672 1 98.31 203 VAL A O 1
ATOM 1655 N N . SER A 1 204 ? 11.969 16.984 -6.852 1 95.44 204 SER A N 1
ATOM 1656 C CA . SER A 1 204 ? 10.75 16.172 -6.887 1 95.44 204 SER A CA 1
ATOM 1657 C C . SER A 1 204 ? 10.883 14.938 -6.008 1 95.44 204 SER A C 1
ATOM 1659 O O . SER A 1 204 ? 11.984 14.453 -5.766 1 95.44 204 SER A O 1
ATOM 1661 N N . ASN A 1 205 ? 9.797 14.461 -5.461 1 92.19 205 ASN A N 1
ATOM 1662 C CA . ASN A 1 205 ? 9.828 13.297 -4.578 1 92.19 205 ASN A CA 1
ATOM 1663 C C . ASN A 1 205 ? 10.062 12.008 -5.359 1 92.19 205 ASN A C 1
ATOM 1665 O O . ASN A 1 205 ? 9.219 11.109 -5.34 1 92.19 205 ASN A O 1
ATOM 1669 N N . HIS A 1 206 ? 11.164 12 -5.965 1 90.12 206 HIS A N 1
ATOM 1670 C CA . HIS A 1 206 ? 11.633 10.867 -6.762 1 90.12 206 HIS A CA 1
ATOM 1671 C C . HIS A 1 206 ? 13.102 10.562 -6.473 1 90.12 206 HIS A C 1
ATOM 1673 O O . HIS A 1 206 ? 13.914 11.484 -6.32 1 90.12 206 HIS A O 1
ATOM 1679 N N . SER A 1 207 ? 13.391 9.281 -6.422 1 92.19 207 SER A N 1
ATOM 1680 C CA . SER A 1 207 ? 14.75 8.883 -6.09 1 92.19 207 SER A CA 1
ATOM 1681 C C . SER A 1 207 ? 15.75 9.391 -7.129 1 92.19 207 SER A C 1
ATOM 1683 O O . SER A 1 207 ? 16.859 9.812 -6.781 1 92.19 207 SER A O 1
ATOM 1685 N N . HIS A 1 208 ? 15.336 9.398 -8.406 1 91.38 208 HIS A N 1
ATOM 1686 C CA . HIS A 1 208 ? 16.25 9.805 -9.469 1 91.38 208 HIS A CA 1
ATOM 1687 C C . HIS A 1 208 ? 16.594 11.289 -9.359 1 91.38 208 HIS A C 1
ATOM 1689 O O . HIS A 1 208 ? 17.719 11.695 -9.688 1 91.38 208 HIS A O 1
ATOM 1695 N N . ALA A 1 209 ? 15.641 12.039 -8.945 1 96.38 209 ALA A N 1
ATOM 1696 C CA . ALA A 1 209 ? 15.898 13.469 -8.766 1 96.38 209 ALA A CA 1
ATOM 1697 C C . ALA A 1 209 ? 16.938 13.711 -7.668 1 96.38 209 ALA A C 1
ATOM 1699 O O . ALA A 1 209 ? 17.781 14.594 -7.797 1 96.38 209 ALA A O 1
ATOM 1700 N N . ALA A 1 210 ? 16.844 12.938 -6.637 1 97.38 210 ALA A N 1
ATOM 1701 C CA . ALA A 1 210 ? 17.828 13.023 -5.555 1 97.38 210 ALA A CA 1
ATOM 1702 C C . ALA A 1 210 ? 19.203 12.562 -6.023 1 97.38 210 ALA A C 1
ATOM 1704 O O . ALA A 1 210 ? 20.219 13.164 -5.66 1 97.38 210 ALA A O 1
ATOM 1705 N N . GLN A 1 211 ? 19.234 11.57 -6.852 1 96.69 211 GLN A N 1
ATOM 1706 C CA . GLN A 1 211 ? 20.484 11.094 -7.422 1 96.69 211 GLN A CA 1
ATOM 1707 C C . GLN A 1 211 ? 21.172 12.195 -8.219 1 96.69 211 GLN A C 1
ATOM 1709 O O . GLN A 1 211 ? 22.391 12.375 -8.109 1 96.69 211 GLN A O 1
ATOM 1714 N N . ASP A 1 212 ? 20.406 12.859 -8.992 1 98 212 ASP A N 1
ATOM 1715 C CA . ASP A 1 212 ? 20.953 13.922 -9.828 1 98 212 ASP A CA 1
ATOM 1716 C C . ASP A 1 212 ? 21.641 14.992 -8.984 1 98 212 ASP A C 1
ATOM 1718 O O . ASP A 1 212 ? 22.719 15.461 -9.32 1 98 212 ASP A O 1
ATOM 1722 N N . VAL A 1 213 ? 21 15.367 -7.887 1 98.31 213 VAL A N 1
ATOM 1723 C CA . VAL A 1 213 ? 21.531 16.391 -7 1 98.31 213 VAL A CA 1
ATOM 1724 C C . VAL A 1 213 ? 22.875 15.938 -6.43 1 98.31 213 VAL A C 1
ATOM 1726 O O . VAL A 1 213 ? 23.844 16.703 -6.43 1 98.31 213 VAL A O 1
ATOM 1729 N N . ILE A 1 214 ? 22.969 14.719 -5.957 1 98.5 214 ILE A N 1
ATOM 1730 C CA . ILE A 1 214 ? 24.188 14.188 -5.363 1 98.5 214 ILE A CA 1
ATOM 1731 C C . ILE A 1 214 ? 25.281 14.094 -6.422 1 98.5 214 ILE A C 1
ATOM 1733 O O . ILE A 1 214 ? 26.422 14.469 -6.176 1 98.5 214 ILE A O 1
ATOM 1737 N N . HIS A 1 215 ? 24.891 13.633 -7.578 1 98.25 215 HIS A N 1
ATOM 1738 C CA . HIS A 1 215 ? 25.859 13.5 -8.664 1 98.25 215 HIS A CA 1
ATOM 1739 C C . HIS A 1 215 ? 26.453 14.852 -9.039 1 98.25 215 HIS A C 1
ATOM 1741 O O . HIS A 1 215 ? 27.672 14.977 -9.164 1 98.25 215 HIS A O 1
ATOM 1747 N N . GLU A 1 216 ? 25.641 15.766 -9.195 1 98.38 216 GLU A N 1
ATOM 1748 C CA . GLU A 1 216 ? 26.047 17.094 -9.648 1 98.38 216 GLU A CA 1
ATOM 1749 C C . GLU A 1 216 ? 26.922 17.797 -8.609 1 98.38 216 GLU A C 1
ATOM 1751 O O . GLU A 1 216 ? 27.812 18.562 -8.961 1 98.38 216 GLU A O 1
ATOM 1756 N N . HIS A 1 217 ? 26.719 17.5 -7.348 1 98.31 217 HIS A N 1
ATOM 1757 C CA . HIS A 1 217 ? 27.359 18.281 -6.301 1 98.31 217 HIS A CA 1
ATOM 1758 C C . HIS A 1 217 ? 28.328 17.422 -5.484 1 98.31 217 HIS A C 1
ATOM 1760 O O . HIS A 1 217 ? 28.828 17.875 -4.453 1 98.31 217 HIS A O 1
ATOM 1766 N N . PHE A 1 218 ? 28.609 16.281 -5.855 1 98.06 218 PHE A N 1
ATOM 1767 C CA . PHE A 1 218 ? 29.328 15.305 -5.047 1 98.06 218 PHE A CA 1
ATOM 1768 C C . PHE A 1 218 ? 30.672 15.875 -4.574 1 98.06 218 PHE A C 1
ATOM 1770 O O . PHE A 1 218 ? 31.047 15.695 -3.414 1 98.06 218 PHE A O 1
ATOM 1777 N N . LYS A 1 219 ? 31.328 16.5 -5.465 1 96.81 219 LYS A N 1
ATOM 1778 C CA . LYS A 1 219 ? 32.656 17 -5.168 1 96.81 219 LYS A CA 1
ATOM 1779 C C . LYS A 1 219 ? 32.625 18.094 -4.094 1 96.81 219 LYS A C 1
ATOM 1781 O O . LYS A 1 219 ? 33.625 18.375 -3.453 1 96.81 219 LYS A O 1
ATOM 1786 N N . GLU A 1 220 ? 31.438 18.656 -3.936 1 97.19 220 GLU A N 1
ATOM 1787 C CA . GLU A 1 220 ? 31.266 19.734 -2.963 1 97.19 220 GLU A CA 1
ATOM 1788 C C . GLU A 1 220 ? 31.031 19.172 -1.563 1 97.19 220 GLU A C 1
ATOM 1790 O O . GLU A 1 220 ? 31.188 19.891 -0.569 1 97.19 220 GLU A O 1
ATOM 1795 N N . PHE A 1 221 ? 30.641 17.969 -1.479 1 97.81 221 PHE A N 1
ATOM 1796 C CA . PHE A 1 221 ? 30.281 17.391 -0.189 1 97.81 221 PHE A CA 1
ATOM 1797 C C . PHE A 1 221 ? 31.516 16.812 0.502 1 97.81 221 PHE A C 1
ATOM 1799 O O . PHE A 1 221 ? 32.25 16 -0.082 1 97.81 221 PHE A O 1
ATOM 1806 N N . LYS A 1 222 ? 31.734 17.25 1.665 1 96.5 222 LYS A N 1
ATOM 1807 C CA . LYS A 1 222 ? 32.844 16.734 2.467 1 96.5 222 LYS A CA 1
ATOM 1808 C C . LYS A 1 222 ? 32.438 15.461 3.205 1 96.5 222 LYS A C 1
ATOM 1810 O O . LYS A 1 222 ? 31.266 15.266 3.518 1 96.5 222 LYS A O 1
ATOM 1815 N N . LYS A 1 223 ? 33.438 14.711 3.465 1 95.38 223 LYS A N 1
ATOM 1816 C CA . LYS A 1 223 ? 33.188 13.586 4.363 1 95.38 223 LYS A CA 1
ATOM 1817 C C . LYS A 1 223 ? 32.594 14.062 5.691 1 95.38 223 LYS A C 1
ATOM 1819 O O . LYS A 1 223 ? 32.75 15.227 6.055 1 95.38 223 LYS A O 1
ATOM 1824 N N . ASP A 1 224 ? 31.828 13.289 6.379 1 96.12 224 ASP A N 1
ATOM 1825 C CA . ASP A 1 224 ? 31.141 13.586 7.629 1 96.12 224 ASP A CA 1
ATOM 1826 C C . ASP A 1 224 ? 29.906 14.453 7.383 1 96.12 224 ASP A C 1
ATOM 1828 O O . ASP A 1 224 ? 29.469 15.18 8.273 1 96.12 224 ASP A O 1
ATOM 1832 N N . THR A 1 225 ? 29.469 14.492 6.07 1 98.56 225 THR A N 1
ATOM 1833 C CA . THR A 1 225 ? 28.172 15.086 5.762 1 98.56 225 THR A CA 1
ATOM 1834 C C . THR A 1 225 ? 27.047 14.086 6.012 1 98.56 225 THR A C 1
ATOM 1836 O O . THR A 1 225 ? 27.156 12.914 5.656 1 98.56 225 THR A O 1
ATOM 1839 N N . CYS A 1 226 ? 26.031 14.531 6.695 1 98.81 226 CYS A N 1
ATOM 1840 C CA . CYS A 1 226 ? 24.797 13.766 6.828 1 98.81 226 CYS A CA 1
ATOM 1841 C C . CYS A 1 226 ? 23.672 14.406 6.031 1 98.81 226 CYS A C 1
ATOM 1843 O O . CYS A 1 226 ? 23.406 15.602 6.176 1 98.81 226 CYS A O 1
ATOM 1845 N N . PHE A 1 227 ? 23.078 13.648 5.16 1 98.94 227 PHE A N 1
ATOM 1846 C CA . PHE A 1 227 ? 21.922 14.109 4.395 1 98.94 227 PHE A CA 1
ATOM 1847 C C . PHE A 1 227 ? 20.625 13.789 5.129 1 98.94 227 PHE A C 1
ATOM 1849 O O . PHE A 1 227 ? 20.328 12.617 5.379 1 98.94 227 PHE A O 1
ATOM 1856 N N . VAL A 1 228 ? 19.922 14.781 5.535 1 98.94 228 VAL A N 1
ATOM 1857 C CA . VAL A 1 228 ? 18.594 14.664 6.098 1 98.94 228 VAL A CA 1
ATOM 1858 C C . VAL A 1 228 ? 17.547 14.844 4.996 1 98.94 228 VAL A C 1
ATOM 1860 O O . VAL A 1 228 ? 17.391 15.945 4.469 1 98.94 228 VAL A O 1
ATOM 1863 N N . CYS A 1 229 ? 16.828 13.766 4.707 1 98.88 229 CYS A N 1
ATOM 1864 C CA . CYS A 1 229 ? 15.961 13.773 3.533 1 98.88 229 CYS A CA 1
ATOM 1865 C C . CYS A 1 229 ? 14.5 13.867 3.936 1 98.88 229 CYS A C 1
ATOM 1867 O O . CYS A 1 229 ? 14.078 13.258 4.922 1 98.88 229 CYS A O 1
ATOM 1869 N N . ALA A 1 230 ? 13.758 14.523 3.1 1 98.31 230 ALA A N 1
ATOM 1870 C CA . ALA A 1 230 ? 12.352 14.789 3.396 1 98.31 230 ALA A CA 1
ATOM 1871 C C . ALA A 1 230 ? 11.508 13.531 3.201 1 98.31 230 ALA A C 1
ATOM 1873 O O . ALA A 1 230 ? 10.352 13.477 3.637 1 98.31 230 ALA A O 1
ATOM 1874 N N . SER A 1 231 ? 12.016 12.508 2.586 1 96.38 231 SER A N 1
ATOM 1875 C CA . SER A 1 231 ? 11.328 11.234 2.395 1 96.38 231 SER A CA 1
ATOM 1876 C C . SER A 1 231 ? 12.32 10.094 2.203 1 96.38 231 SER A C 1
ATOM 1878 O O . SER A 1 231 ? 13.477 10.32 1.843 1 96.38 231 SER A O 1
ATOM 1880 N N . ASP A 1 232 ? 11.852 8.922 2.426 1 95.25 232 ASP A N 1
ATOM 1881 C CA . ASP A 1 232 ? 12.695 7.742 2.203 1 95.25 232 ASP A CA 1
ATOM 1882 C C . ASP A 1 232 ? 12.984 7.551 0.716 1 95.25 232 ASP A C 1
ATOM 1884 O O . ASP A 1 232 ? 14.039 7.023 0.348 1 95.25 232 ASP A O 1
ATOM 1888 N N . ARG A 1 233 ? 12.109 7.984 -0.143 1 92.25 233 ARG A N 1
ATOM 1889 C CA . ARG A 1 233 ? 12.344 7.918 -1.581 1 92.25 233 ARG A CA 1
ATOM 1890 C C . ARG A 1 233 ? 13.57 8.742 -1.972 1 92.25 233 ARG A C 1
ATOM 1892 O O . ARG A 1 233 ? 14.406 8.281 -2.748 1 92.25 233 ARG A O 1
ATOM 1899 N N . ILE A 1 234 ? 13.594 9.898 -1.457 1 96.56 234 ILE A N 1
ATOM 1900 C CA . ILE A 1 234 ? 14.734 10.773 -1.694 1 96.56 234 ILE A CA 1
ATOM 1901 C C . ILE A 1 234 ? 15.992 10.156 -1.083 1 96.56 234 ILE A C 1
ATOM 1903 O O . ILE A 1 234 ? 17.047 10.109 -1.728 1 96.56 234 ILE A O 1
ATOM 1907 N N . ALA A 1 235 ? 15.859 9.633 0.115 1 98.06 235 ALA A N 1
ATOM 1908 C CA . ALA A 1 235 ? 17 9.055 0.829 1 98.06 235 ALA A CA 1
ATOM 1909 C C . ALA A 1 235 ? 17.594 7.883 0.053 1 98.06 235 ALA A C 1
ATOM 1911 O O . ALA A 1 235 ? 18.812 7.742 -0.026 1 98.06 235 ALA A O 1
ATOM 1912 N N . VAL A 1 236 ? 16.75 7.086 -0.523 1 94.31 236 VAL A N 1
ATOM 1913 C CA . VAL A 1 236 ? 17.219 5.941 -1.298 1 94.31 236 VAL A CA 1
ATOM 1914 C C . VAL A 1 236 ? 18.031 6.426 -2.498 1 94.31 236 VAL A C 1
ATOM 1916 O O . VAL A 1 236 ? 19.047 5.824 -2.854 1 94.31 236 VAL A O 1
ATOM 1919 N N . GLY A 1 237 ? 17.547 7.504 -3.129 1 95.56 237 GLY A N 1
ATOM 1920 C CA . GLY A 1 237 ? 18.297 8.094 -4.227 1 95.56 237 GLY A CA 1
ATOM 1921 C C . GLY A 1 237 ? 19.672 8.609 -3.812 1 95.56 237 GLY A C 1
ATOM 1922 O O . GLY A 1 237 ? 20.656 8.414 -4.531 1 95.56 237 GLY A O 1
ATOM 1923 N N . VAL A 1 238 ? 19.719 9.188 -2.67 1 98.25 238 VAL A N 1
ATOM 1924 C CA . VAL A 1 238 ? 20.969 9.695 -2.123 1 98.25 238 VAL A CA 1
ATOM 1925 C C . VAL A 1 238 ? 21.938 8.531 -1.876 1 98.25 238 VAL A C 1
ATOM 1927 O O . VAL A 1 238 ? 23.094 8.57 -2.309 1 98.25 238 VAL A O 1
ATOM 1930 N N . VAL A 1 239 ? 21.453 7.492 -1.238 1 96.44 239 VAL A N 1
ATOM 1931 C CA . VAL A 1 239 ? 22.266 6.32 -0.935 1 96.44 239 VAL A CA 1
ATOM 1932 C C . VAL A 1 239 ? 22.828 5.73 -2.229 1 96.44 239 VAL A C 1
ATOM 1934 O O . VAL A 1 239 ? 24.031 5.48 -2.332 1 96.44 239 VAL A O 1
ATOM 1937 N N . ARG A 1 240 ? 21.969 5.582 -3.164 1 92.06 240 ARG A N 1
ATOM 1938 C CA . ARG A 1 240 ? 22.359 4.957 -4.426 1 92.06 240 ARG A CA 1
ATOM 1939 C C . ARG A 1 240 ? 23.469 5.75 -5.109 1 92.06 240 ARG A C 1
ATOM 1941 O O . ARG A 1 240 ? 24.469 5.172 -5.562 1 92.06 240 ARG A O 1
ATOM 1948 N N . GLN A 1 241 ? 23.312 7.047 -5.195 1 96.5 241 GLN A N 1
ATOM 1949 C CA . GLN A 1 241 ? 24.297 7.863 -5.906 1 96.5 241 GLN A CA 1
ATOM 1950 C C . GLN A 1 241 ? 25.609 7.934 -5.137 1 96.5 241 GLN A C 1
ATOM 1952 O O . GLN A 1 241 ? 26.688 7.938 -5.738 1 96.5 241 GLN A O 1
ATOM 1957 N N . LEU A 1 242 ? 25.547 8 -3.807 1 97.38 242 LEU A N 1
ATOM 1958 C CA . LEU A 1 242 ? 26.766 7.984 -3.006 1 97.38 242 LEU A CA 1
ATOM 1959 C C . LEU A 1 242 ? 27.562 6.711 -3.26 1 97.38 242 LEU A C 1
ATOM 1961 O O . LEU A 1 242 ? 28.797 6.762 -3.438 1 97.38 242 LEU A O 1
ATOM 1965 N N . GLN A 1 243 ? 26.844 5.648 -3.26 1 91.88 243 GLN A N 1
ATOM 1966 C CA . GLN A 1 243 ? 27.5 4.367 -3.514 1 91.88 243 GLN A CA 1
ATOM 1967 C C . GLN A 1 243 ? 28.094 4.32 -4.922 1 91.88 243 GLN A C 1
ATOM 1969 O O . GLN A 1 243 ? 29.188 3.811 -5.121 1 91.88 243 GLN A O 1
ATOM 1974 N N . ASP A 1 244 ? 27.344 4.859 -5.859 1 91.44 244 ASP A N 1
ATOM 1975 C CA . ASP A 1 244 ? 27.828 4.91 -7.238 1 91.44 244 ASP A CA 1
ATOM 1976 C C . ASP A 1 244 ? 29.109 5.727 -7.34 1 91.44 244 ASP A C 1
ATOM 1978 O O . ASP A 1 244 ? 29.938 5.473 -8.211 1 91.44 244 ASP A O 1
ATOM 1982 N N . GLU A 1 245 ? 29.281 6.66 -6.391 1 96.31 245 GLU A N 1
ATOM 1983 C CA . GLU A 1 245 ? 30.469 7.508 -6.359 1 96.31 245 GLU A CA 1
ATOM 1984 C C . GLU A 1 245 ? 31.594 6.855 -5.566 1 96.31 245 GLU A C 1
ATOM 1986 O O . GLU A 1 245 ? 32.656 7.449 -5.383 1 96.31 245 GLU A O 1
ATOM 1991 N N . GLY A 1 246 ? 31.312 5.707 -5.047 1 94.31 246 GLY A N 1
ATOM 1992 C CA . GLY A 1 246 ? 32.312 4.961 -4.316 1 94.31 246 GLY A CA 1
ATOM 1993 C C . GLY A 1 246 ? 32.406 5.359 -2.854 1 94.31 246 GLY A C 1
ATOM 1994 O O . GLY A 1 246 ? 33.406 5.027 -2.176 1 94.31 246 GLY A O 1
ATOM 1995 N N . ALA A 1 247 ? 31.422 6.059 -2.402 1 96.69 247 ALA A N 1
ATOM 1996 C CA . ALA A 1 247 ? 31.438 6.484 -1.004 1 96.69 247 ALA A CA 1
ATOM 1997 C C . ALA A 1 247 ? 30.891 5.387 -0.094 1 96.69 247 ALA A C 1
ATOM 1999 O O . ALA A 1 247 ? 30.047 4.594 -0.508 1 96.69 247 ALA A O 1
ATOM 2000 N N . ARG A 1 248 ? 31.516 5.438 1.106 1 94.88 248 ARG A N 1
ATOM 2001 C CA . ARG A 1 248 ? 31.047 4.461 2.09 1 94.88 248 ARG A CA 1
ATOM 2002 C C . ARG A 1 248 ? 30 5.07 3.014 1 94.88 248 ARG A C 1
ATOM 2004 O O . ARG A 1 248 ? 30.188 6.176 3.529 1 94.88 248 ARG A O 1
ATOM 2011 N N . ILE A 1 249 ? 28.875 4.355 3.246 1 97.44 249 ILE A N 1
ATOM 2012 C CA . ILE A 1 249 ? 27.812 4.711 4.18 1 97.44 249 ILE A CA 1
ATOM 2013 C C . ILE A 1 249 ? 27.734 3.666 5.293 1 97.44 249 ILE A C 1
ATOM 2015 O O . ILE A 1 249 ? 27.578 2.471 5.023 1 97.44 249 ILE A O 1
ATOM 2019 N N . PRO A 1 250 ? 27.859 4.105 6.531 1 96.94 250 PRO A N 1
ATOM 2020 C CA . PRO A 1 250 ? 27.781 5.465 7.07 1 96.94 250 PRO A CA 1
ATOM 2021 C C . PRO A 1 250 ? 29.172 6.074 7.324 1 96.94 250 PRO A C 1
ATOM 2023 O O . PRO A 1 250 ? 29.266 7.145 7.922 1 96.94 250 PRO A O 1
ATOM 2026 N N . LYS A 1 251 ? 30.141 5.473 6.977 1 96.31 251 LYS A N 1
ATOM 2027 C CA . LYS A 1 251 ? 31.484 5.879 7.383 1 96.31 251 LYS A CA 1
ATOM 2028 C C . LYS A 1 251 ? 31.844 7.254 6.82 1 96.31 251 LYS A C 1
ATOM 2030 O O . LYS A 1 251 ? 32.344 8.117 7.543 1 96.31 251 LYS A O 1
ATOM 2035 N N . ASP A 1 252 ? 31.641 7.461 5.535 1 97.62 252 ASP A N 1
ATOM 2036 C CA . ASP A 1 252 ? 31.969 8.727 4.895 1 97.62 252 ASP A CA 1
ATOM 2037 C C . ASP A 1 252 ? 30.812 9.719 5 1 97.62 252 ASP A C 1
ATOM 2039 O O . ASP A 1 252 ? 31.031 10.898 5.277 1 97.62 252 ASP A O 1
ATOM 2043 N N . PHE A 1 253 ? 29.609 9.203 4.73 1 98.62 253 PHE A N 1
ATOM 2044 C CA . PHE A 1 253 ? 28.406 10.016 4.723 1 98.62 253 PHE A CA 1
ATOM 2045 C C . PHE A 1 253 ? 27.297 9.336 5.508 1 98.62 253 PHE A C 1
ATOM 2047 O O . PHE A 1 253 ? 27.266 8.109 5.621 1 98.62 253 PHE A O 1
ATOM 2054 N N . GLY A 1 254 ? 26.406 10.102 6.102 1 98.69 254 GLY A N 1
ATOM 2055 C CA . GLY A 1 254 ? 25.188 9.594 6.691 1 98.69 254 GLY A CA 1
ATOM 2056 C C . GLY A 1 254 ? 23.938 9.977 5.91 1 98.69 254 GLY A C 1
ATOM 2057 O O . GLY A 1 254 ? 23.938 10.992 5.215 1 98.69 254 GLY A O 1
ATOM 2058 N N . VAL A 1 255 ? 22.953 9.188 5.992 1 98.88 255 VAL A N 1
ATOM 2059 C CA . VAL A 1 255 ? 21.688 9.461 5.32 1 98.88 255 VAL A CA 1
ATOM 2060 C C . VAL A 1 255 ? 20.531 9.148 6.258 1 98.88 255 VAL A C 1
ATOM 2062 O O . VAL A 1 255 ? 20.469 8.062 6.84 1 98.88 255 VAL A O 1
ATOM 2065 N N . ILE A 1 256 ? 19.672 10.086 6.473 1 98.94 256 ILE A N 1
ATOM 2066 C CA . ILE A 1 256 ? 18.453 9.914 7.262 1 98.94 256 ILE A CA 1
ATOM 2067 C C . ILE A 1 256 ? 17.234 10.156 6.379 1 98.94 256 ILE A C 1
ATOM 2069 O O . ILE A 1 256 ? 17.156 11.172 5.684 1 98.94 256 ILE A O 1
ATOM 2073 N N . GLY A 1 257 ? 16.344 9.211 6.383 1 98.56 257 GLY A N 1
ATOM 2074 C CA . GLY A 1 257 ? 15.125 9.336 5.605 1 98.56 257 GLY A CA 1
ATOM 2075 C C . GLY A 1 257 ? 13.938 9.797 6.43 1 98.56 257 GLY A C 1
ATOM 2076 O O . GLY A 1 257 ? 14.102 10.297 7.547 1 98.56 257 GLY A O 1
ATOM 2077 N N . PHE A 1 258 ? 12.758 9.703 5.836 1 97.81 258 PHE A N 1
ATOM 2078 C CA . PHE A 1 258 ? 11.484 10.117 6.422 1 97.81 258 PHE A CA 1
ATOM 2079 C C . PHE A 1 258 ? 10.344 9.273 5.875 1 97.81 258 PHE A C 1
ATOM 2081 O O . PHE A 1 258 ? 10.297 8.977 4.68 1 97.81 258 PHE A O 1
ATOM 2088 N N . ASP A 1 259 ? 9.344 8.914 6.703 1 94.12 259 ASP A N 1
ATOM 2089 C CA . ASP A 1 259 ? 8.148 8.109 6.473 1 94.12 259 ASP A CA 1
ATOM 2090 C C . ASP A 1 259 ? 8.188 6.82 7.289 1 94.12 259 ASP A C 1
ATOM 2092 O O . ASP A 1 259 ? 7.316 6.586 8.125 1 94.12 259 ASP A O 1
ATOM 2096 N N . GLY A 1 260 ? 9.234 5.93 6.984 1 92.81 260 GLY A N 1
ATOM 2097 C CA . GLY A 1 260 ? 9.469 4.734 7.781 1 92.81 260 GLY A CA 1
ATOM 2098 C C . GLY A 1 260 ? 8.469 3.629 7.504 1 92.81 260 GLY A C 1
ATOM 2099 O O . GLY A 1 260 ? 8.039 2.932 8.43 1 92.81 260 GLY A O 1
ATOM 2100 N N . VAL A 1 261 ? 8.094 3.494 6.246 1 85.94 261 VAL A N 1
ATOM 2101 C CA . VAL A 1 261 ? 7.012 2.551 5.977 1 85.94 261 VAL A CA 1
ATOM 2102 C C . VAL A 1 261 ? 7.562 1.334 5.234 1 85.94 261 VAL A C 1
ATOM 2104 O O . VAL A 1 261 ? 7.195 0.197 5.539 1 85.94 261 VAL A O 1
ATOM 2107 N N . PHE A 1 262 ? 8.422 1.502 4.277 1 81.81 262 PHE A N 1
ATOM 2108 C CA . PHE A 1 262 ? 8.789 0.358 3.453 1 81.81 262 PHE A CA 1
ATOM 2109 C C . PHE A 1 262 ? 10.211 0.506 2.926 1 81.81 262 PHE A C 1
ATOM 2111 O O . PHE A 1 262 ? 11.047 -0.372 3.133 1 81.81 262 PHE A O 1
ATOM 2118 N N . LEU A 1 263 ? 10.539 1.56 2.408 1 87.88 263 LEU A N 1
ATOM 2119 C CA . LEU A 1 263 ? 11.797 1.788 1.705 1 87.88 263 LEU A CA 1
ATOM 2120 C C . LEU A 1 263 ? 12.969 1.776 2.676 1 87.88 263 LEU A C 1
ATOM 2122 O O . LEU A 1 263 ? 14.078 1.358 2.316 1 87.88 263 LEU A O 1
ATOM 2126 N N . ASP A 1 264 ? 12.703 2.137 3.914 1 90.94 264 ASP A N 1
ATOM 2127 C CA . ASP A 1 264 ? 13.773 2.184 4.91 1 90.94 264 ASP A CA 1
ATOM 2128 C C . ASP A 1 264 ? 14.336 0.791 5.184 1 90.94 264 ASP A C 1
ATOM 2130 O O . ASP A 1 264 ? 15.516 0.645 5.496 1 90.94 264 ASP A O 1
ATOM 2134 N N . GLN A 1 265 ? 13.5 -0.157 4.941 1 84.19 265 GLN A N 1
ATOM 2135 C CA . GLN A 1 265 ? 13.898 -1.528 5.238 1 84.19 265 GLN A CA 1
ATOM 2136 C C . GLN A 1 265 ? 14.445 -2.223 3.998 1 84.19 265 GLN A C 1
ATOM 2138 O O . GLN A 1 265 ? 15.102 -3.264 4.098 1 84.19 265 GLN A O 1
ATOM 2143 N N . VAL A 1 266 ? 14.234 -1.634 2.875 1 81.81 266 VAL A N 1
ATOM 2144 C CA . VAL A 1 266 ? 14.617 -2.273 1.62 1 81.81 266 VAL A CA 1
ATOM 2145 C C . VAL A 1 266 ? 15.961 -1.73 1.151 1 81.81 266 VAL A C 1
ATOM 2147 O O . VAL A 1 266 ? 16.734 -2.439 0.495 1 81.81 266 VAL A O 1
ATOM 2150 N N . SER A 1 267 ? 16.188 -0.517 1.478 1 86.94 267 SER A N 1
ATOM 2151 C CA . SER A 1 267 ? 17.453 0.113 1.114 1 86.94 267 SER A CA 1
ATOM 2152 C C . SER A 1 267 ? 18.641 -0.662 1.679 1 86.94 267 SER A C 1
ATOM 2154 O O . SER A 1 267 ? 18.5 -1.38 2.672 1 86.94 267 SER A O 1
ATOM 2156 N N . ASN A 1 268 ? 19.703 -0.653 0.885 1 83.88 268 ASN A N 1
ATOM 2157 C CA . ASN A 1 268 ? 20.969 -1.181 1.362 1 83.88 268 ASN A CA 1
ATOM 2158 C C . ASN A 1 268 ? 22.078 -0.124 1.309 1 83.88 268 ASN A C 1
ATOM 2160 O O . ASN A 1 268 ? 22.547 0.236 0.228 1 83.88 268 ASN A O 1
ATOM 2164 N N . PRO A 1 269 ? 22.594 0.287 2.488 1 90.62 269 PRO A N 1
ATOM 2165 C CA . PRO A 1 269 ? 22.203 -0.095 3.85 1 90.62 269 PRO A CA 1
ATOM 2166 C C . PRO A 1 269 ? 20.781 0.324 4.203 1 90.62 269 PRO A C 1
ATOM 2168 O O . PRO A 1 269 ? 20.234 1.229 3.574 1 90.62 269 PRO A O 1
ATOM 2171 N N . LYS A 1 270 ? 20.203 -0.301 5.223 1 91.75 270 LYS A N 1
ATOM 2172 C CA . LYS A 1 270 ? 18.891 0.101 5.727 1 91.75 270 LYS A CA 1
ATOM 2173 C C . LYS A 1 270 ? 18.922 1.535 6.25 1 91.75 270 LYS A C 1
ATOM 2175 O O . LYS A 1 270 ? 19.875 1.942 6.906 1 91.75 270 LYS A O 1
ATOM 2180 N N . LEU A 1 271 ? 17.891 2.238 6.004 1 96.81 271 LEU A N 1
ATOM 2181 C CA . LEU A 1 271 ? 17.891 3.676 6.254 1 96.81 271 LEU A CA 1
ATOM 2182 C C . LEU A 1 271 ? 17.516 3.973 7.703 1 96.81 271 LEU A C 1
ATOM 2184 O O . LEU A 1 271 ? 16.484 3.512 8.195 1 96.81 271 LEU A O 1
ATOM 2188 N N . THR A 1 272 ? 18.375 4.688 8.43 1 98.69 272 THR A N 1
ATOM 2189 C CA . THR A 1 272 ? 17.844 5.477 9.539 1 98.69 272 THR A CA 1
ATOM 2190 C C . THR A 1 272 ? 16.75 6.422 9.055 1 98.69 272 THR A C 1
ATOM 2192 O O . THR A 1 272 ? 16.891 7.07 8.016 1 98.69 272 THR A O 1
ATOM 2195 N N . THR A 1 273 ? 15.602 6.438 9.75 1 98.62 273 THR A N 1
ATOM 2196 C CA . THR A 1 273 ? 14.492 7.207 9.203 1 98.62 273 THR A CA 1
ATOM 2197 C C . THR A 1 273 ? 13.602 7.742 10.328 1 98.62 273 THR A C 1
ATOM 2199 O O . THR A 1 273 ? 13.695 7.285 11.469 1 98.62 273 THR A O 1
ATOM 2202 N N . ILE A 1 274 ? 12.938 8.828 10.047 1 98.69 274 ILE A N 1
ATOM 2203 C CA . ILE A 1 274 ? 11.812 9.25 10.867 1 98.69 274 ILE A CA 1
ATOM 2204 C C . ILE A 1 274 ? 10.578 8.43 10.516 1 98.69 274 ILE A C 1
ATOM 2206 O O . ILE A 1 274 ? 10.133 8.43 9.359 1 98.69 274 ILE A O 1
ATOM 2210 N N . LYS A 1 275 ? 10.078 7.715 11.445 1 97.62 275 LYS A N 1
ATOM 2211 C CA . LYS A 1 275 ? 8.883 6.902 11.227 1 97.62 275 LYS A CA 1
ATOM 2212 C C . LYS A 1 275 ? 7.621 7.652 11.648 1 97.62 275 LYS A C 1
ATOM 2214 O O . LYS A 1 275 ? 7.496 8.055 12.812 1 97.62 275 LYS A O 1
ATOM 2219 N N . GLN A 1 276 ? 6.746 7.871 10.719 1 96.88 276 GLN A N 1
ATOM 2220 C CA . GLN A 1 276 ? 5.453 8.492 11 1 96.88 276 GLN A CA 1
ATOM 2221 C C . GLN A 1 276 ? 4.465 7.465 11.555 1 96.88 276 GLN A C 1
ATOM 2223 O O . GLN A 1 276 ? 4.43 6.32 11.094 1 96.88 276 GLN A O 1
ATOM 2228 N N . PRO A 1 277 ? 3.678 7.824 12.547 1 96.81 277 PRO A N 1
ATOM 2229 C CA . PRO A 1 277 ? 2.643 6.918 13.047 1 96.81 277 PRO A CA 1
ATOM 2230 C C . PRO A 1 277 ? 1.386 6.918 12.18 1 96.81 277 PRO A C 1
ATOM 2232 O O . PRO A 1 277 ? 0.304 7.27 12.656 1 96.81 277 PRO A O 1
ATOM 2235 N N . ILE A 1 278 ? 1.484 6.414 11.008 1 94.62 278 ILE A N 1
ATOM 2236 C CA . ILE A 1 278 ? 0.481 6.582 9.961 1 94.62 278 ILE A CA 1
ATOM 2237 C C . ILE A 1 278 ? -0.79 5.824 10.344 1 94.62 278 ILE A C 1
ATOM 2239 O O . ILE A 1 278 ? -1.899 6.332 10.172 1 94.62 278 ILE A O 1
ATOM 2243 N N . PHE A 1 279 ? -0.682 4.613 10.844 1 93.81 279 PHE A N 1
ATOM 2244 C CA . PHE A 1 279 ? -1.843 3.83 11.242 1 93.81 279 PHE A CA 1
ATOM 2245 C C . PHE A 1 279 ? -2.635 4.555 12.328 1 93.81 279 PHE A C 1
ATOM 2247 O O . PHE A 1 279 ? -3.857 4.684 12.227 1 93.81 279 PHE A O 1
ATOM 2254 N N . GLU A 1 280 ? -1.914 5.023 13.266 1 97 280 GLU A N 1
ATOM 2255 C CA . GLU A 1 280 ? -2.545 5.777 14.344 1 97 280 GLU A CA 1
ATOM 2256 C C . GLU A 1 280 ? -3.219 7.043 13.82 1 97 280 GLU A C 1
ATOM 2258 O O . GLU A 1 280 ? -4.297 7.418 14.281 1 97 280 GLU A O 1
ATOM 2263 N N . MET A 1 281 ? -2.564 7.68 12.93 1 97.94 281 MET A N 1
ATOM 2264 C CA . MET A 1 281 ? -3.154 8.867 12.328 1 97.94 281 MET A CA 1
ATOM 2265 C C . MET A 1 281 ? -4.469 8.531 11.625 1 97.94 281 MET A C 1
ATOM 2267 O O . MET A 1 281 ? -5.434 9.289 11.711 1 97.94 281 MET A O 1
ATOM 2271 N N . GLY A 1 282 ? -4.477 7.395 10.938 1 97.31 282 GLY A N 1
ATOM 2272 C CA . GLY A 1 282 ? -5.719 6.949 10.328 1 97.31 282 GLY A CA 1
ATOM 2273 C C . GLY A 1 282 ? -6.852 6.789 11.32 1 97.31 282 GLY A C 1
ATOM 2274 O O . GLY A 1 282 ? -7.965 7.266 11.086 1 97.31 282 GLY A O 1
ATOM 2275 N N . GLU A 1 283 ? -6.574 6.18 12.422 1 97.44 283 GLU A N 1
ATOM 2276 C CA . GLU A 1 283 ? -7.57 6 13.477 1 97.44 283 GLU A CA 1
ATOM 2277 C C . GLU A 1 283 ? -8.07 7.344 14 1 97.44 283 GLU A C 1
ATOM 2279 O O . GLU A 1 283 ? -9.273 7.527 14.203 1 97.44 283 GLU A O 1
ATOM 2284 N N . MET A 1 284 ? -7.133 8.234 14.195 1 98.19 284 MET A N 1
ATOM 2285 C CA . MET A 1 284 ? -7.473 9.555 14.727 1 98.19 284 MET A CA 1
ATOM 2286 C C . MET A 1 284 ? -8.328 10.328 13.727 1 98.19 284 MET A C 1
ATOM 2288 O O . MET A 1 284 ? -9.242 11.062 14.125 1 98.19 284 MET A O 1
ATOM 2292 N N . LEU A 1 285 ? -8 10.18 12.477 1 98.69 285 LEU A N 1
ATOM 2293 C CA . LEU A 1 285 ? -8.789 10.828 11.438 1 98.69 285 LEU A CA 1
ATOM 2294 C C . LEU A 1 285 ? -10.227 10.328 11.453 1 98.69 285 LEU A C 1
ATOM 2296 O O . LEU A 1 285 ? -11.172 11.125 11.344 1 98.69 285 LEU A O 1
ATOM 2300 N N . ALA A 1 286 ? -10.391 9.016 11.586 1 98.31 286 ALA A N 1
ATOM 2301 C CA . ALA A 1 286 ? -11.727 8.438 11.656 1 98.31 286 ALA A CA 1
ATOM 2302 C C . ALA A 1 286 ? -12.492 8.992 12.859 1 98.31 286 ALA A C 1
ATOM 2304 O O . ALA A 1 286 ? -13.641 9.422 12.727 1 98.31 286 ALA A O 1
ATOM 2305 N N . LYS A 1 287 ? -11.828 9.008 13.992 1 98 287 LYS A N 1
ATOM 2306 C CA . LYS A 1 287 ? -12.445 9.508 15.219 1 98 287 LYS A CA 1
ATOM 2307 C C . LYS A 1 287 ? -12.859 10.969 15.07 1 98 287 LYS A C 1
ATOM 2309 O O . LYS A 1 287 ? -13.977 11.344 15.43 1 98 287 LYS A O 1
ATOM 2314 N N . MET A 1 288 ? -11.977 11.742 14.555 1 98.56 288 MET A N 1
ATOM 2315 C CA . MET A 1 288 ? -12.234 13.164 14.367 1 98.56 288 MET A CA 1
ATOM 2316 C C . MET A 1 288 ? -13.406 13.383 13.414 1 98.56 288 MET A C 1
ATOM 2318 O O . MET A 1 288 ? -14.289 14.203 13.688 1 98.56 288 MET A O 1
ATOM 2322 N N . LEU A 1 289 ? -13.43 12.68 12.281 1 98.44 289 LEU A N 1
ATOM 2323 C CA . LEU A 1 289 ? -14.484 12.828 11.289 1 98.44 289 LEU A CA 1
ATOM 2324 C C . LEU A 1 289 ? -15.836 12.414 11.867 1 98.44 289 LEU A C 1
ATOM 2326 O O . LEU A 1 289 ? -16.828 13.117 11.695 1 98.44 289 LEU A O 1
ATOM 2330 N N . LEU A 1 290 ? -15.867 11.289 12.578 1 97.19 290 LEU A N 1
ATOM 2331 C CA . LEU A 1 290 ? -17.109 10.797 13.148 1 97.19 290 LEU A CA 1
ATOM 2332 C C . LEU A 1 290 ? -17.641 11.758 14.211 1 97.19 290 LEU A C 1
ATOM 2334 O O . LEU A 1 290 ? -18.844 11.969 14.32 1 97.19 290 LEU A O 1
ATOM 2338 N N . GLN A 1 291 ? -16.703 12.289 14.977 1 97.56 291 GLN A N 1
ATOM 2339 C CA . GLN A 1 291 ? -17.109 13.305 15.945 1 97.56 291 GLN A CA 1
ATOM 2340 C C . GLN A 1 291 ? -17.672 14.539 15.25 1 97.56 291 GLN A C 1
ATOM 2342 O O . GLN A 1 291 ? -18.688 15.094 15.68 1 97.56 291 GLN A O 1
ATOM 2347 N N . LYS A 1 292 ? -17.047 14.93 14.227 1 97.38 292 LYS A N 1
ATOM 2348 C CA . LYS A 1 292 ? -17.5 16.078 13.461 1 97.38 292 LYS A CA 1
ATOM 2349 C C . LYS A 1 292 ? -18.891 15.836 12.867 1 97.38 292 LYS A C 1
ATOM 2351 O O . LYS A 1 292 ? -19.734 16.734 12.891 1 97.38 292 LYS A O 1
ATOM 2356 N N . ILE A 1 293 ? -19.062 14.68 12.359 1 95 293 ILE A N 1
ATOM 2357 C CA . ILE A 1 293 ? -20.359 14.289 11.82 1 95 293 ILE A CA 1
ATOM 2358 C C . ILE A 1 293 ? -21.406 14.344 12.93 1 95 293 ILE A C 1
ATOM 2360 O O . ILE A 1 293 ? -22.5 14.906 12.742 1 95 293 ILE A O 1
ATOM 2364 N N . ALA A 1 294 ? -21.078 13.82 14.039 1 93.31 294 ALA A N 1
ATOM 2365 C CA . ALA A 1 294 ? -22 13.758 15.172 1 93.31 294 ALA A CA 1
ATOM 2366 C C . ALA A 1 294 ? -22.359 15.156 15.664 1 93.31 294 ALA A C 1
ATOM 2368 O O . ALA A 1 294 ? -23.453 15.383 16.172 1 93.31 294 ALA A O 1
ATOM 2369 N N . GLN A 1 295 ? -21.469 16.047 15.492 1 94.88 295 GLN A N 1
ATOM 2370 C CA . GLN A 1 295 ? -21.656 17.406 15.984 1 94.88 295 GLN A CA 1
ATOM 2371 C C . GLN A 1 295 ? -22.047 18.344 14.844 1 94.88 295 GLN A C 1
ATOM 2373 O O . GLN A 1 295 ? -21.734 19.531 14.883 1 94.88 295 GLN A O 1
ATOM 2378 N N . SER A 1 296 ? -22.547 17.812 13.828 1 91.25 296 SER A N 1
ATOM 2379 C CA . SER A 1 296 ? -23.125 18.531 12.711 1 91.25 296 SER A CA 1
ATOM 2380 C C . SER A 1 296 ? -22.141 19.516 12.109 1 91.25 296 SER A C 1
ATOM 2382 O O . SER A 1 296 ? -22.484 20.672 11.844 1 91.25 296 SER A O 1
ATOM 2384 N N . GLY A 1 297 ? -20.828 19.062 12.164 1 93.56 297 GLY A N 1
ATOM 2385 C CA . GLY A 1 297 ? -19.859 19.828 11.414 1 93.56 297 GLY A CA 1
ATOM 2386 C C . GLY A 1 297 ? -19.031 20.766 12.281 1 93.56 297 GLY A C 1
ATOM 2387 O O . GLY A 1 297 ? -18.219 21.531 11.773 1 93.56 297 GLY A O 1
ATOM 2388 N N . SER A 1 298 ? -19.219 20.781 13.562 1 94.88 298 SER A N 1
ATOM 2389 C CA . SER A 1 298 ? -18.453 21.656 14.453 1 94.88 298 SER A CA 1
ATOM 2390 C C . SER A 1 298 ? -16.953 21.438 14.266 1 94.88 298 SER A C 1
ATOM 2392 O O . SER A 1 298 ? -16.484 20.312 14.102 1 94.88 298 SER A O 1
ATOM 2394 N N . PRO A 1 299 ? -16.203 22.578 14.359 1 96.19 299 PRO A N 1
ATOM 2395 C CA . PRO A 1 299 ? -14.75 22.453 14.234 1 96.19 299 PRO A CA 1
ATOM 2396 C C . PRO A 1 299 ? -14.156 21.5 15.281 1 96.19 299 PRO A C 1
ATOM 2398 O O . PRO A 1 299 ? -14.602 21.5 16.438 1 96.19 299 PRO A O 1
ATOM 2401 N N . GLN A 1 300 ? -13.188 20.688 14.82 1 97.56 300 GLN A N 1
ATOM 2402 C CA . GLN A 1 300 ? -12.555 19.703 15.688 1 97.56 300 GLN A CA 1
ATOM 2403 C C . GLN A 1 300 ? -11.109 20.094 16 1 97.56 300 GLN A C 1
ATOM 2405 O O . GLN A 1 300 ? -10.523 19.594 16.969 1 97.56 300 GLN A O 1
ATOM 2410 N N . GLY A 1 301 ? -10.531 20.953 15.148 1 97.25 301 GLY A N 1
ATOM 2411 C CA . GLY A 1 301 ? -9.188 21.453 15.383 1 97.25 301 GLY A CA 1
ATOM 2412 C C . GLY A 1 301 ? -8.125 20.641 14.672 1 97.25 301 GLY A C 1
ATOM 2413 O O . GLY A 1 301 ? -8.359 20.109 13.586 1 97.25 301 GLY A O 1
ATOM 2414 N N . GLU A 1 302 ? -6.891 20.797 15.227 1 97.12 302 GLU A N 1
ATOM 2415 C CA . GLU A 1 302 ? -5.707 20.188 14.641 1 97.12 302 GLU A CA 1
ATOM 2416 C C . GLU A 1 302 ? -5.078 19.172 15.594 1 97.12 302 GLU A C 1
ATOM 2418 O O . GLU A 1 302 ? -5.043 19.406 16.812 1 97.12 302 GLU A O 1
ATOM 2423 N N . VAL A 1 303 ? -4.684 18.031 15.055 1 97.75 303 VAL A N 1
ATOM 2424 C CA . VAL A 1 303 ? -3.957 17.047 15.836 1 97.75 303 VAL A CA 1
ATOM 2425 C C . VAL A 1 303 ? -2.629 16.719 15.148 1 97.75 303 VAL A C 1
ATOM 2427 O O . VAL A 1 303 ? -2.598 16.391 13.961 1 97.75 303 VAL A O 1
ATOM 2430 N N . MET A 1 304 ? -1.577 16.875 15.875 1 97.88 304 MET A N 1
ATOM 2431 C CA . MET A 1 304 ? -0.238 16.516 15.414 1 97.88 304 MET A CA 1
ATOM 2432 C C . MET A 1 304 ? 0.339 15.375 16.25 1 97.88 304 MET A C 1
ATOM 2434 O O . MET A 1 304 ? 0.428 15.477 17.469 1 97.88 304 MET A O 1
ATOM 2438 N N . LEU A 1 305 ? 0.701 14.312 15.586 1 98.38 305 LEU A N 1
ATOM 2439 C CA . LEU A 1 305 ? 1.246 13.172 16.312 1 98.38 305 LEU A CA 1
ATOM 2440 C C . LEU A 1 305 ? 2.771 13.18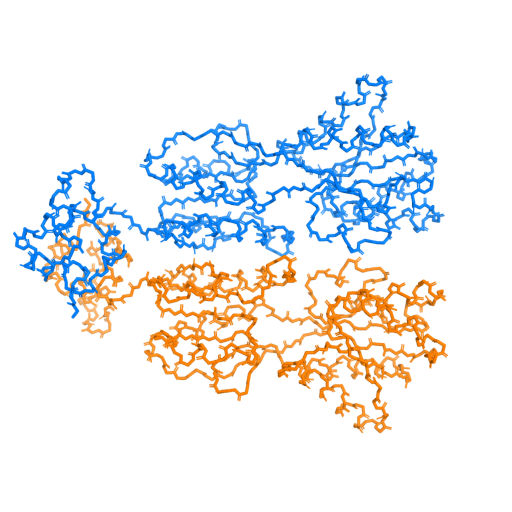8 16.281 1 98.38 305 LEU A C 1
ATOM 2442 O O . LEU A 1 305 ? 3.371 13.625 15.297 1 98.38 305 LEU A O 1
ATOM 2446 N N . LYS A 1 306 ? 3.314 12.68 17.312 1 98.19 306 LYS A N 1
ATOM 2447 C CA . LYS A 1 306 ? 4.766 12.625 17.453 1 98.19 306 LYS A CA 1
ATOM 2448 C C . LYS A 1 306 ? 5.359 11.469 16.656 1 98.19 306 LYS A C 1
ATOM 2450 O O . LYS A 1 306 ? 4.945 10.32 16.828 1 98.19 306 LYS A O 1
ATOM 2455 N N . PRO A 1 307 ? 6.312 11.805 15.766 1 97.94 307 PRO A N 1
ATOM 2456 C CA . PRO A 1 307 ? 7.031 10.742 15.062 1 97.94 307 PRO A CA 1
ATOM 2457 C C . PRO A 1 307 ? 8.125 10.102 15.914 1 97.94 307 PRO A C 1
ATOM 2459 O O . PRO A 1 307 ? 8.305 10.477 17.078 1 97.94 307 PRO A O 1
ATOM 2462 N N . LYS A 1 308 ? 8.719 9.062 15.414 1 98.31 308 LYS A N 1
ATOM 2463 C CA . LYS A 1 308 ? 9.844 8.406 16.062 1 98.31 308 LYS A CA 1
ATOM 2464 C C . LYS A 1 308 ? 11.031 8.266 15.109 1 98.31 308 LYS A C 1
ATOM 2466 O O . LYS A 1 308 ? 10.852 8.039 13.914 1 98.31 308 LYS A O 1
ATOM 2471 N N . LEU A 1 309 ? 12.188 8.414 15.68 1 98.69 309 LEU A N 1
ATOM 2472 C CA . LEU A 1 309 ? 13.391 8.133 14.898 1 98.69 309 LEU A CA 1
ATOM 2473 C C . LEU A 1 309 ? 13.805 6.676 15.047 1 98.69 309 LEU A C 1
ATOM 2475 O O . LEU A 1 309 ? 13.969 6.184 16.172 1 98.69 309 LEU A O 1
ATOM 2479 N N . ILE A 1 310 ? 13.883 5.996 13.977 1 98.44 310 ILE A N 1
ATOM 2480 C CA . ILE A 1 310 ? 14.344 4.613 13.953 1 98.44 310 ILE A CA 1
ATOM 2481 C C . ILE A 1 310 ? 15.773 4.547 13.422 1 98.44 310 ILE A C 1
ATOM 2483 O O . ILE A 1 310 ? 16.016 4.801 12.242 1 98.44 310 ILE A O 1
ATOM 2487 N N . ARG A 1 311 ? 16.641 4.172 14.273 1 98.06 311 ARG A N 1
ATOM 2488 C CA . ARG A 1 311 ? 18.031 4.051 13.891 1 98.06 311 ARG A CA 1
ATOM 2489 C C . ARG A 1 311 ? 18.281 2.748 13.133 1 98.06 311 ARG A C 1
ATOM 2491 O O . ARG A 1 311 ? 17.828 1.684 13.555 1 98.06 311 ARG A O 1
ATOM 2498 N N . ARG A 1 312 ? 19.016 2.926 11.938 1 96.69 312 ARG A N 1
ATOM 2499 C CA . ARG A 1 312 ? 19.422 1.733 11.203 1 96.69 312 ARG A CA 1
ATOM 2500 C C . ARG A 1 312 ? 20.859 1.857 10.703 1 96.69 312 ARG A C 1
ATOM 2502 O O . ARG A 1 312 ? 21.734 2.324 11.438 1 96.69 312 ARG A O 1
ATOM 2509 N N . GLN A 1 313 ? 21.109 1.434 9.438 1 95.75 313 GLN A N 1
ATOM 2510 C CA . GLN A 1 313 ? 22.484 1.205 9.023 1 95.75 313 GLN A CA 1
ATOM 2511 C C . GLN A 1 313 ? 23.047 2.416 8.281 1 95.75 313 GLN A C 1
ATOM 2513 O O . GLN A 1 313 ? 24.266 2.52 8.078 1 95.75 313 GLN A O 1
ATOM 2518 N N . SER A 1 314 ? 22.234 3.389 7.941 1 98.12 314 SER A N 1
ATOM 2519 C CA . SER A 1 314 ? 22.688 4.469 7.07 1 98.12 314 SER A CA 1
ATOM 2520 C C . SER A 1 314 ? 23.297 5.613 7.875 1 98.12 314 SER A C 1
ATOM 2522 O O . SER A 1 314 ? 23.656 6.645 7.312 1 98.12 314 SER A O 1
ATOM 2524 N N . THR A 1 315 ? 23.375 5.438 9.195 1 98.5 315 THR A N 1
ATOM 2525 C CA . THR A 1 315 ? 24.031 6.422 10.047 1 98.5 315 THR A CA 1
ATOM 2526 C C . THR A 1 315 ? 24.969 5.734 11.039 1 98.5 315 THR A C 1
ATOM 2528 O O . THR A 1 315 ? 24.844 4.531 11.289 1 98.5 315 THR A O 1
ATOM 2531 N N . ARG A 1 316 ? 25.891 6.539 11.648 1 96 316 ARG A N 1
ATOM 2532 C CA . ARG A 1 316 ? 26.859 6.027 12.602 1 96 316 ARG A CA 1
ATOM 2533 C C . ARG A 1 316 ? 26.234 5.801 13.969 1 96 316 ARG A C 1
ATOM 2535 O O . ARG A 1 316 ? 25.25 6.461 14.32 1 96 316 ARG A O 1
ATOM 2542 N N . MET B 1 1 ? -38.031 17.859 2.721 1 50.5 1 MET B N 1
ATOM 2543 C CA . MET B 1 1 ? -37.312 16.938 1.828 1 50.5 1 MET B CA 1
ATOM 2544 C C . MET B 1 1 ? -38.312 16.125 0.994 1 50.5 1 MET B C 1
ATOM 2546 O O . MET B 1 1 ? -39.375 15.734 1.483 1 50.5 1 MET B O 1
ATOM 2550 N N . THR B 1 2 ? -38.125 16.281 -0.257 1 66.88 2 THR B N 1
ATOM 2551 C CA . THR B 1 2 ? -39 15.578 -1.177 1 66.88 2 THR B CA 1
ATOM 2552 C C . THR B 1 2 ? -39 14.078 -0.881 1 66.88 2 THR B C 1
ATOM 2554 O O . THR B 1 2 ? -37.938 13.477 -0.703 1 66.88 2 THR B O 1
ATOM 2557 N N . THR B 1 3 ? -40.094 13.562 -0.497 1 71.06 3 THR B N 1
ATOM 2558 C CA . THR B 1 3 ? -40.25 12.164 -0.127 1 71.06 3 THR B CA 1
ATOM 2559 C C . THR B 1 3 ? -40.781 11.352 -1.293 1 71.06 3 THR B C 1
ATOM 2561 O O . THR B 1 3 ? -41.188 11.914 -2.316 1 71.06 3 THR B O 1
ATOM 2564 N N . LEU B 1 4 ? -40.719 10.016 -1.022 1 77.69 4 LEU B N 1
ATOM 2565 C CA . LEU B 1 4 ? -41.344 9.109 -1.986 1 77.69 4 LEU B CA 1
ATOM 2566 C C . LEU B 1 4 ? -42.812 9.453 -2.203 1 77.69 4 LEU B C 1
ATOM 2568 O O . LEU B 1 4 ? -43.312 9.359 -3.322 1 77.69 4 LEU B O 1
ATOM 2572 N N . SER B 1 5 ? -43.375 9.969 -1.129 1 81.38 5 SER B N 1
ATOM 2573 C CA . SER B 1 5 ? -44.781 10.352 -1.197 1 81.38 5 SER B CA 1
ATOM 2574 C C . SER B 1 5 ? -44.969 11.586 -2.078 1 81.38 5 SER B C 1
ATOM 2576 O O . SER B 1 5 ? -45.938 11.672 -2.824 1 81.38 5 SER B O 1
ATOM 2578 N N . ASP B 1 6 ? -44 12.391 -1.991 1 84.31 6 ASP B N 1
ATOM 2579 C CA . ASP B 1 6 ? -44.062 13.602 -2.805 1 84.31 6 ASP B CA 1
ATOM 2580 C C . ASP B 1 6 ? -43.938 13.273 -4.289 1 84.31 6 ASP B C 1
ATOM 2582 O O . ASP B 1 6 ? -44.656 13.844 -5.121 1 84.31 6 ASP B O 1
ATOM 2586 N N . VAL B 1 7 ? -43.031 12.359 -4.523 1 85.62 7 VAL B N 1
ATOM 2587 C CA . VAL B 1 7 ? -42.844 11.93 -5.906 1 85.62 7 VAL B CA 1
ATOM 2588 C C . VAL B 1 7 ? -44.125 11.234 -6.41 1 85.62 7 VAL B C 1
ATOM 2590 O O . VAL B 1 7 ? -44.531 11.469 -7.539 1 85.62 7 VAL B O 1
ATOM 2593 N N . ALA B 1 8 ? -44.656 10.477 -5.566 1 87.69 8 ALA B N 1
ATOM 2594 C CA . ALA B 1 8 ? -45.875 9.766 -5.914 1 87.69 8 ALA B CA 1
ATOM 2595 C C . ALA B 1 8 ? -47 10.742 -6.23 1 87.69 8 ALA B C 1
ATOM 2597 O O . ALA B 1 8 ? -47.719 10.562 -7.215 1 87.69 8 ALA B O 1
ATOM 2598 N N . LYS B 1 9 ? -47.062 11.672 -5.426 1 87.44 9 LYS B N 1
ATOM 2599 C CA . LYS B 1 9 ? -48.094 12.695 -5.625 1 87.44 9 LYS B CA 1
ATOM 2600 C C . LYS B 1 9 ? -47.844 13.461 -6.926 1 87.44 9 LYS B C 1
ATOM 2602 O O . LYS B 1 9 ? -48.812 13.695 -7.684 1 87.44 9 LYS B O 1
ATOM 2607 N N . GLU B 1 10 ? -46.656 13.773 -7.105 1 87.75 10 GLU B N 1
ATOM 2608 C CA . GLU B 1 10 ? -46.281 14.547 -8.297 1 87.75 10 GLU B CA 1
ATOM 2609 C C . GLU B 1 10 ? -46.531 13.734 -9.562 1 87.75 10 GLU B C 1
ATOM 2611 O O . GLU B 1 10 ? -47 14.273 -10.57 1 87.75 10 GLU B O 1
ATOM 2616 N N . ALA B 1 11 ? -46.25 12.508 -9.531 1 87.62 11 ALA B N 1
ATOM 2617 C CA . ALA B 1 11 ? -46.375 11.617 -10.672 1 87.62 11 ALA B CA 1
ATOM 2618 C C . ALA B 1 11 ? -47.812 11.031 -10.75 1 87.62 11 ALA B C 1
ATOM 2620 O O . ALA B 1 11 ? -48.156 10.344 -11.711 1 87.62 11 ALA B O 1
ATOM 2621 N N . ASN B 1 12 ? -48.625 11.289 -9.711 1 88.25 12 ASN B N 1
ATOM 2622 C CA . ASN B 1 12 ? -50 10.789 -9.609 1 88.25 12 ASN B CA 1
ATOM 2623 C C . ASN B 1 12 ? -50.031 9.258 -9.648 1 88.25 12 ASN B C 1
ATOM 2625 O O . ASN B 1 12 ? -50.812 8.672 -10.406 1 88.25 12 ASN B O 1
ATOM 2629 N N . VAL B 1 13 ? -49.094 8.719 -8.992 1 87.31 13 VAL B N 1
ATOM 2630 C CA . VAL B 1 13 ? -49.062 7.266 -8.836 1 87.31 13 VAL B CA 1
ATOM 2631 C C . VAL B 1 13 ? -48.938 6.91 -7.352 1 87.31 13 VAL B C 1
ATOM 2633 O O . VAL B 1 13 ? -48.781 7.793 -6.508 1 87.31 13 VAL B O 1
ATOM 2636 N N . SER B 1 14 ? -49.188 5.664 -7.043 1 81.94 14 SER B N 1
ATOM 2637 C CA . SER B 1 14 ? -49.062 5.215 -5.66 1 81.94 14 SER B CA 1
ATOM 2638 C C . SER B 1 14 ? -47.594 5.227 -5.223 1 81.94 14 SER B C 1
ATOM 2640 O O . SER B 1 14 ? -46.688 5.184 -6.059 1 81.94 14 SER B O 1
ATOM 2642 N N . LYS B 1 15 ? -47.344 5.273 -3.932 1 82.06 15 LYS B N 1
ATOM 2643 C CA . LYS B 1 15 ? -46 5.148 -3.373 1 82.06 15 LYS B CA 1
ATOM 2644 C C . LYS B 1 15 ? -45.312 3.848 -3.818 1 82.06 15 LYS B C 1
ATOM 2646 O O . LYS B 1 15 ? -44.125 3.822 -4.105 1 82.06 15 LYS B O 1
ATOM 2651 N N . MET B 1 16 ? -46.219 2.861 -3.988 1 79.31 16 MET B N 1
ATOM 2652 C CA . MET B 1 16 ? -45.719 1.546 -4.391 1 79.31 16 MET B CA 1
ATOM 2653 C C . MET B 1 16 ? -45.219 1.569 -5.832 1 79.31 16 MET B C 1
ATOM 2655 O O . MET B 1 16 ? -44.25 0.92 -6.16 1 79.31 16 MET B O 1
ATOM 2659 N N . THR B 1 17 ? -45.906 2.287 -6.574 1 80.69 17 THR B N 1
ATOM 2660 C CA . THR B 1 17 ? -45.531 2.396 -7.98 1 80.69 17 THR B CA 1
ATOM 2661 C C . THR B 1 17 ? -44.188 3.137 -8.125 1 80.69 17 THR B C 1
ATOM 2663 O O . THR B 1 17 ? -43.312 2.721 -8.898 1 80.69 17 THR B O 1
ATOM 2666 N N . VAL B 1 18 ? -44 4.227 -7.352 1 80.56 18 VAL B N 1
ATOM 2667 C CA . VAL B 1 18 ? -42.75 4.973 -7.379 1 80.56 18 VAL B CA 1
ATOM 2668 C C . VAL B 1 18 ? -41.594 4.074 -6.91 1 80.56 18 VAL B C 1
ATOM 2670 O O . VAL B 1 18 ? -40.531 4.043 -7.527 1 80.56 18 VAL B O 1
ATOM 2673 N N . SER B 1 19 ? -41.875 3.359 -5.949 1 75.31 19 SER B N 1
ATOM 2674 C CA . SER B 1 19 ? -40.906 2.422 -5.418 1 75.31 19 SER B CA 1
ATOM 2675 C C . SER B 1 19 ? -40.5 1.379 -6.465 1 75.31 19 SER B C 1
ATOM 2677 O O . SER B 1 19 ? -39.344 1.063 -6.629 1 75.31 19 SER B O 1
ATOM 2679 N N . ARG B 1 20 ? -41.5 0.945 -7.133 1 76.56 20 ARG B N 1
ATOM 2680 C CA . ARG B 1 20 ? -41.281 -0.064 -8.164 1 76.56 20 ARG B CA 1
ATOM 2681 C C . ARG B 1 20 ? -40.469 0.512 -9.32 1 76.56 20 ARG B C 1
ATOM 2683 O O . ARG B 1 20 ? -39.594 -0.149 -9.852 1 76.56 20 ARG B O 1
ATOM 2690 N N . VAL B 1 21 ? -40.75 1.709 -9.609 1 79.31 21 VAL B N 1
ATOM 2691 C CA . VAL B 1 21 ? -40.031 2.365 -10.711 1 79.31 21 VAL B CA 1
ATOM 2692 C C . VAL B 1 21 ? -38.562 2.539 -10.344 1 79.31 21 VAL B C 1
ATOM 2694 O O . VAL B 1 21 ? -37.688 2.357 -11.188 1 79.31 21 VAL B O 1
ATOM 2697 N N . ILE B 1 22 ? -38.344 2.826 -9.133 1 75.25 22 ILE B N 1
ATOM 2698 C CA . ILE B 1 22 ? -37 3.123 -8.656 1 75.25 22 ILE B CA 1
ATOM 2699 C C . ILE B 1 22 ? -36.219 1.824 -8.477 1 75.25 22 ILE B C 1
ATOM 2701 O O . ILE B 1 22 ? -35.062 1.734 -8.867 1 75.25 22 ILE B O 1
ATOM 2705 N N . ASN B 1 23 ? -36.938 0.765 -8.062 1 68.94 23 ASN B N 1
ATOM 2706 C CA . ASN B 1 23 ? -36.219 -0.421 -7.602 1 68.94 23 ASN B CA 1
ATOM 2707 C C . ASN B 1 23 ? -36.312 -1.562 -8.609 1 68.94 23 ASN B C 1
ATOM 2709 O O . ASN B 1 23 ? -35.438 -2.432 -8.664 1 68.94 23 ASN B O 1
ATOM 2713 N N . HIS B 1 24 ? -37.375 -1.587 -9.188 1 68.12 24 HIS B N 1
ATOM 2714 C CA . HIS B 1 24 ? -37.625 -2.621 -10.18 1 68.12 24 HIS B CA 1
ATOM 2715 C C . HIS B 1 24 ? -38.156 -2.021 -11.477 1 68.12 24 HIS B C 1
ATOM 2717 O O . HIS B 1 24 ? -39.281 -2.338 -11.891 1 68.12 24 HIS B O 1
ATOM 2723 N N . PRO B 1 25 ? -37.344 -1.281 -12.07 1 74.88 25 PRO B N 1
ATOM 2724 C CA . PRO B 1 25 ? -37.844 -0.571 -13.25 1 74.88 25 PRO B CA 1
ATOM 2725 C C . PRO B 1 25 ? -38.25 -1.517 -14.375 1 74.88 25 PRO B C 1
ATOM 2727 O O . PRO B 1 25 ? -39.062 -1.147 -15.219 1 74.88 25 PRO B O 1
ATOM 2730 N N . GLU B 1 26 ? -37.75 -2.619 -14.281 1 73.81 26 GLU B N 1
ATOM 2731 C CA . GLU B 1 26 ? -38.062 -3.602 -15.305 1 73.81 26 GLU B CA 1
ATOM 2732 C C . GLU B 1 26 ? -39.5 -4.105 -15.148 1 73.81 26 GLU B C 1
ATOM 2734 O O . GLU B 1 26 ? -40.094 -4.668 -16.078 1 73.81 26 GLU B O 1
ATOM 2739 N N . GLN B 1 27 ? -40.062 -3.861 -14.062 1 77.38 27 GLN B N 1
ATOM 2740 C CA . GLN B 1 27 ? -41.406 -4.363 -13.781 1 77.38 27 GLN B CA 1
ATOM 2741 C C . GLN B 1 27 ? -42.469 -3.307 -14.094 1 77.38 27 GLN B C 1
ATOM 2743 O O . GLN B 1 27 ? -43.656 -3.537 -13.883 1 77.38 27 GLN B O 1
ATOM 2748 N N . VAL B 1 28 ? -41.969 -2.197 -14.586 1 80.19 28 VAL B N 1
ATOM 2749 C CA . VAL B 1 28 ? -42.938 -1.126 -14.852 1 80.19 28 VAL B CA 1
ATOM 2750 C C . VAL B 1 28 ? -42.875 -0.736 -16.328 1 80.19 28 VAL B C 1
ATOM 2752 O O . VAL B 1 28 ? -41.844 -0.935 -16.984 1 80.19 28 VAL B O 1
ATOM 2755 N N . THR B 1 29 ? -44 -0.315 -16.859 1 83.06 29 THR B N 1
ATOM 2756 C CA . THR B 1 29 ? -44.062 0.103 -18.25 1 83.06 29 THR B CA 1
ATOM 2757 C C . THR B 1 29 ? -43.156 1.31 -18.5 1 83.06 29 THR B C 1
ATOM 2759 O O . THR B 1 29 ? -42.938 2.119 -17.594 1 83.06 29 THR B O 1
ATOM 2762 N N . PRO B 1 30 ? -42.594 1.417 -19.672 1 83.94 30 PRO B N 1
ATOM 2763 C CA . PRO B 1 30 ? -41.75 2.551 -20 1 83.94 30 PRO B CA 1
ATOM 2764 C C . PRO B 1 30 ? -42.406 3.898 -19.75 1 83.94 30 PRO B C 1
ATOM 2766 O O . PRO B 1 30 ? -41.75 4.859 -19.344 1 83.94 30 PRO B O 1
ATOM 2769 N N . GLU B 1 31 ? -43.656 3.941 -20.031 1 83 31 GLU B N 1
ATOM 2770 C CA . GLU B 1 31 ? -44.406 5.18 -19.859 1 83 31 GLU B CA 1
ATOM 2771 C C . GLU B 1 31 ? -44.469 5.586 -18.375 1 83 31 GLU B C 1
ATOM 2773 O O . GLU B 1 31 ? -44.25 6.746 -18.047 1 83 31 GLU B O 1
ATOM 2778 N N . LEU B 1 32 ? -44.719 4.629 -17.547 1 83.38 32 LEU B N 1
ATOM 2779 C CA . LEU B 1 32 ? -44.781 4.859 -16.109 1 83.38 32 LEU B CA 1
ATOM 2780 C C . LEU B 1 32 ? -43.438 5.242 -15.539 1 83.38 32 LEU B C 1
ATOM 2782 O O . LEU B 1 32 ? -43.344 6.145 -14.703 1 83.38 32 LEU B O 1
ATOM 2786 N N . ARG B 1 33 ? -42.438 4.637 -15.93 1 85.44 33 ARG B N 1
ATOM 2787 C CA . ARG B 1 33 ? -41.062 4.926 -15.539 1 85.44 33 ARG B CA 1
ATOM 2788 C C . ARG B 1 33 ? -40.688 6.367 -15.867 1 85.44 33 ARG B C 1
ATOM 2790 O O . ARG B 1 33 ? -40.156 7.082 -15.031 1 85.44 33 ARG B O 1
ATOM 2797 N N . ALA B 1 34 ? -41.031 6.727 -17.047 1 85.69 34 ALA B N 1
ATOM 2798 C CA . ALA B 1 34 ? -40.719 8.078 -17.516 1 85.69 34 ALA B CA 1
ATOM 2799 C C . ALA B 1 34 ? -41.438 9.125 -16.672 1 85.69 34 ALA B C 1
ATOM 2801 O O . ALA B 1 34 ? -40.875 10.164 -16.328 1 85.69 34 ALA B O 1
ATOM 2802 N N . MET B 1 35 ? -42.625 8.875 -16.406 1 85.31 35 MET B N 1
ATOM 2803 C CA . MET B 1 35 ? -43.469 9.789 -15.617 1 85.31 35 MET B CA 1
ATOM 2804 C C . MET B 1 35 ? -42.875 9.992 -14.227 1 85.31 35 MET B C 1
ATOM 2806 O O . MET B 1 35 ? -42.812 11.117 -13.734 1 85.31 35 MET B O 1
ATOM 2810 N N . VAL B 1 36 ? -42.469 8.891 -13.617 1 86.69 36 VAL B N 1
ATOM 2811 C CA . VAL B 1 36 ? -41.906 8.938 -12.266 1 86.69 36 VAL B CA 1
ATOM 2812 C C . VAL B 1 36 ? -40.531 9.602 -12.281 1 86.69 36 VAL B C 1
ATOM 2814 O O . VAL B 1 36 ? -40.219 10.43 -11.422 1 86.69 36 VAL B O 1
ATOM 2817 N N . GLU B 1 37 ? -39.781 9.273 -13.227 1 83.75 37 GLU B N 1
ATOM 2818 C CA . GLU B 1 37 ? -38.469 9.867 -13.352 1 83.75 37 GLU B CA 1
ATOM 2819 C C . GLU B 1 37 ? -38.531 11.375 -13.562 1 83.75 37 GLU B C 1
ATOM 2821 O O . GLU B 1 37 ? -37.75 12.133 -13.016 1 83.75 37 GLU B O 1
ATOM 2826 N N . LYS B 1 38 ? -39.5 11.773 -14.375 1 83.31 38 LYS B N 1
ATOM 2827 C CA . LYS B 1 38 ? -39.719 13.195 -14.602 1 83.31 38 LYS B CA 1
ATOM 2828 C C . LYS B 1 38 ? -40.125 13.898 -13.305 1 83.31 38 LYS B C 1
ATOM 2830 O O . LYS B 1 38 ? -39.688 15.008 -13.031 1 83.31 38 LYS B O 1
ATOM 2835 N N . ALA B 1 39 ? -40.938 13.281 -12.562 1 85.69 39 ALA B N 1
ATOM 2836 C CA . ALA B 1 39 ? -41.344 13.82 -11.273 1 85.69 39 ALA B CA 1
ATOM 2837 C C . ALA B 1 39 ? -40.156 13.906 -10.305 1 85.69 39 ALA B C 1
ATOM 2839 O O . ALA B 1 39 ? -40.031 14.891 -9.57 1 85.69 39 ALA B O 1
ATOM 2840 N N . MET B 1 40 ? -39.344 12.867 -10.344 1 80.25 40 MET B N 1
ATOM 2841 C CA . MET B 1 40 ? -38.156 12.852 -9.492 1 80.25 40 MET B CA 1
ATOM 2842 C C . MET B 1 40 ? -37.219 13.992 -9.859 1 80.25 40 MET B C 1
ATOM 2844 O O . MET B 1 40 ? -36.656 14.656 -8.977 1 80.25 40 MET B O 1
ATOM 2848 N N . GLU B 1 41 ? -37.062 14.188 -11.094 1 78.5 41 GLU B N 1
ATOM 2849 C CA . GLU B 1 41 ? -36.25 15.273 -11.594 1 78.5 41 GLU B CA 1
ATOM 2850 C C . GLU B 1 41 ? -36.812 16.625 -11.203 1 78.5 41 GLU B C 1
ATOM 2852 O O . GLU B 1 41 ? -36.094 17.516 -10.75 1 78.5 41 GLU B O 1
ATOM 2857 N N . LYS B 1 42 ? -38.094 16.734 -11.367 1 80.56 42 LYS B N 1
ATOM 2858 C CA . LYS B 1 42 ? -38.781 17.984 -11.055 1 80.56 42 LYS B CA 1
ATOM 2859 C C . LYS B 1 42 ? -38.656 18.328 -9.57 1 80.56 42 LYS B C 1
ATOM 2861 O O . LYS B 1 42 ? -38.5 19.484 -9.203 1 80.56 42 LYS B O 1
ATOM 2866 N N . LEU B 1 43 ? -38.688 17.297 -8.805 1 79.69 43 LEU B N 1
ATOM 2867 C CA . LEU B 1 43 ? -38.688 17.5 -7.359 1 79.69 43 LEU B CA 1
ATOM 2868 C C . LEU B 1 43 ? -37.25 17.375 -6.805 1 79.69 43 LEU B C 1
ATOM 2870 O O . LEU B 1 43 ? -37.062 17.469 -5.59 1 79.69 43 LEU B O 1
ATOM 2874 N N . ASN B 1 44 ? -36.375 17.141 -7.754 1 73.69 44 ASN B N 1
ATOM 2875 C CA . ASN B 1 44 ? -35 16.875 -7.375 1 73.69 44 ASN B CA 1
ATOM 2876 C C . ASN B 1 44 ? -34.875 15.766 -6.332 1 73.69 44 ASN B C 1
ATOM 2878 O O . ASN B 1 44 ? -34.188 15.914 -5.332 1 73.69 44 ASN B O 1
ATOM 2882 N N . TYR B 1 45 ? -35.719 14.82 -6.641 1 65.81 45 TYR B N 1
ATOM 2883 C CA . TYR B 1 45 ? -35.75 13.672 -5.75 1 65.81 45 TYR B CA 1
ATOM 2884 C C . TYR B 1 45 ? -34.719 12.633 -6.164 1 65.81 45 TYR B C 1
ATOM 2886 O O . TYR B 1 45 ? -34.719 12.195 -7.316 1 65.81 45 TYR B O 1
ATOM 2894 N N . HIS B 1 46 ? -33.812 12.406 -5.367 1 59.56 46 HIS B N 1
ATOM 2895 C CA . HIS B 1 46 ? -32.875 11.312 -5.551 1 59.56 46 HIS B CA 1
ATOM 2896 C C . HIS B 1 46 ? -33.125 10.18 -4.574 1 59.56 46 HIS B C 1
ATOM 2898 O O . HIS B 1 46 ? -33.188 10.391 -3.359 1 59.56 46 HIS B O 1
ATOM 2904 N N . PRO B 1 47 ? -33.656 9.047 -5.285 1 52.41 47 PRO B N 1
ATOM 2905 C CA . PRO B 1 47 ? -33.938 7.926 -4.379 1 52.41 47 PRO B CA 1
ATOM 2906 C C . PRO B 1 47 ? -32.812 7.688 -3.381 1 52.41 47 PRO B C 1
ATOM 2908 O O . PRO B 1 47 ? -31.625 7.781 -3.742 1 52.41 47 PRO B O 1
ATOM 2911 N N . ASN B 1 48 ? -33.125 7.918 -2.227 1 49.28 48 ASN B N 1
ATOM 2912 C CA . ASN B 1 48 ? -32.156 7.688 -1.163 1 49.28 48 ASN B CA 1
ATOM 2913 C C . ASN B 1 48 ? -31.609 6.262 -1.199 1 49.28 48 ASN B C 1
ATOM 2915 O O . ASN B 1 48 ? -32.375 5.297 -1.178 1 49.28 48 ASN B O 1
ATOM 2919 N N . SER B 1 49 ? -30.469 6.035 -1.756 1 49.78 49 SER B N 1
ATOM 2920 C CA . SER B 1 49 ? -29.844 4.723 -1.814 1 49.78 49 SER B CA 1
ATOM 2921 C C . SER B 1 49 ? -30.141 3.912 -0.557 1 49.78 49 SER B C 1
ATOM 2923 O O . SER B 1 49 ? -30.297 2.691 -0.622 1 49.78 49 SER B O 1
ATOM 2925 N N . ILE B 1 50 ? -30.266 4.562 0.527 1 47.38 50 ILE B N 1
ATOM 2926 C CA . ILE B 1 50 ? -30.516 3.902 1.802 1 47.38 50 ILE B CA 1
ATOM 2927 C C . ILE B 1 50 ? -31.969 3.402 1.847 1 47.38 50 ILE B C 1
ATOM 2929 O O . ILE B 1 50 ? -32.219 2.283 2.291 1 47.38 50 ILE B O 1
ATOM 2933 N N . ALA B 1 51 ? -32.875 4.191 1.39 1 49.97 51 ALA B N 1
ATOM 2934 C CA . ALA B 1 51 ? -34.281 3.781 1.354 1 49.97 51 ALA B CA 1
ATOM 2935 C C . ALA B 1 51 ? -34.469 2.604 0.406 1 49.97 51 ALA B C 1
ATOM 2937 O O . ALA B 1 51 ? -35.281 1.697 0.692 1 49.97 51 ALA B O 1
ATOM 2938 N N . GLN B 1 52 ? -33.75 2.658 -0.683 1 48.53 52 GLN B N 1
ATOM 2939 C CA . GLN B 1 52 ? -33.812 1.548 -1.627 1 48.53 52 GLN B CA 1
ATOM 2940 C C . GLN B 1 52 ? -33.25 0.267 -1.011 1 48.53 52 GLN B C 1
ATOM 2942 O O . GLN B 1 52 ? -33.781 -0.824 -1.258 1 48.53 52 GLN B O 1
ATOM 2947 N N . ALA B 1 53 ? -32.125 0.492 -0.289 1 50.16 53 ALA B N 1
ATOM 2948 C CA . ALA B 1 53 ? -31.516 -0.656 0.392 1 50.16 53 ALA B CA 1
ATOM 2949 C C . ALA B 1 53 ? -32.5 -1.268 1.391 1 50.16 53 ALA B C 1
ATOM 2951 O O . ALA B 1 53 ? -32.562 -2.488 1.547 1 50.16 53 ALA B O 1
ATOM 2952 N N . LEU B 1 54 ? -33.344 -0.466 2.002 1 45.94 54 LEU B N 1
ATOM 2953 C CA . LEU B 1 54 ? -34.344 -0.918 2.959 1 45.94 54 LEU B CA 1
ATOM 2954 C C . LEU B 1 54 ? -35.406 -1.772 2.273 1 45.94 54 LEU B C 1
ATOM 2956 O O . LEU B 1 54 ? -35.875 -2.754 2.844 1 45.94 54 LEU B O 1
ATOM 2960 N N . VAL B 1 55 ? -35.75 -1.299 1.14 1 45.88 55 VAL B N 1
ATOM 2961 C CA . VAL B 1 55 ? -36.812 -2.041 0.472 1 45.88 55 VAL B CA 1
ATOM 2962 C C . VAL B 1 55 ? -36.281 -3.4 0.015 1 45.88 55 VAL B C 1
ATOM 2964 O O . VAL B 1 55 ? -37 -4.406 0.096 1 45.88 55 VAL B O 1
ATOM 2967 N N . ASN B 1 56 ? -35.062 -3.457 -0.466 1 49.06 56 ASN B N 1
ATOM 2968 C CA . ASN B 1 56 ? -34.562 -4.695 -1.044 1 49.06 56 ASN B CA 1
ATOM 2969 C C . ASN B 1 56 ? -33.688 -5.465 -0.051 1 49.06 56 ASN B C 1
ATOM 2971 O O . ASN B 1 56 ? -33 -6.41 -0.427 1 49.06 56 ASN B O 1
ATOM 2975 N N . ASN B 1 57 ? -33.719 -5.137 1.252 1 57.34 57 ASN B N 1
ATOM 2976 C CA . ASN B 1 57 ? -32.938 -5.809 2.285 1 57.34 57 ASN B CA 1
ATOM 2977 C C . ASN B 1 57 ? -31.453 -5.746 1.989 1 57.34 57 ASN B C 1
ATOM 2979 O O . ASN B 1 57 ? -30.734 -6.73 2.172 1 57.34 57 ASN B O 1
ATOM 2983 N N . ARG B 1 58 ? -31.062 -4.699 1.158 1 72.69 58 ARG B N 1
ATOM 2984 C CA . ARG B 1 58 ? -29.656 -4.547 0.824 1 72.69 58 ARG B CA 1
ATOM 2985 C C . ARG B 1 58 ? -29.031 -3.373 1.574 1 72.69 58 ARG B C 1
ATOM 2987 O O . ARG B 1 58 ? -29.703 -2.375 1.84 1 72.69 58 ARG B O 1
ATOM 2994 N N . THR B 1 59 ? -27.812 -3.576 2.037 1 82.25 59 THR B N 1
ATOM 2995 C CA . THR B 1 59 ? -27.078 -2.539 2.746 1 82.25 59 THR B CA 1
ATOM 2996 C C . THR B 1 59 ? -26.219 -1.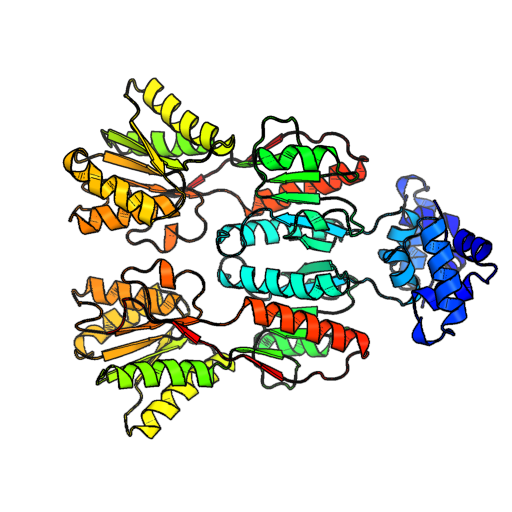73 1.78 1 82.25 59 THR B C 1
ATOM 2998 O O . THR B 1 59 ? -25.75 -0.639 2.117 1 82.25 59 THR B O 1
ATOM 3001 N N . ASN B 1 60 ? -25.953 -2.246 0.532 1 89.56 60 ASN B N 1
ATOM 3002 C CA . ASN B 1 60 ? -25 -1.713 -0.426 1 89.56 60 ASN B CA 1
ATOM 3003 C C . ASN B 1 60 ? -23.609 -1.55 0.201 1 89.56 60 ASN B C 1
ATOM 3005 O O . ASN B 1 60 ? -22.922 -0.555 -0.044 1 89.56 60 ASN B O 1
ATOM 3009 N N . VAL B 1 61 ? -23.312 -2.453 1.111 1 92.94 61 VAL B N 1
ATOM 3010 C CA . VAL B 1 61 ? -22 -2.547 1.746 1 92.94 61 VAL B CA 1
ATOM 3011 C C . VAL B 1 61 ? -21.438 -3.949 1.55 1 92.94 61 VAL B C 1
ATOM 3013 O O . VAL B 1 61 ? -22.156 -4.941 1.684 1 92.94 61 VAL B O 1
ATOM 3016 N N . VAL B 1 62 ? -20.219 -3.939 1.134 1 96.25 62 VAL B N 1
ATOM 3017 C CA . VAL B 1 62 ? -19.5 -5.211 1.116 1 96.25 62 VAL B CA 1
ATOM 3018 C C . VAL B 1 62 ? -18.297 -5.141 2.053 1 96.25 62 VAL B C 1
ATOM 3020 O O . VAL B 1 62 ? -17.844 -4.051 2.416 1 96.25 62 VAL B O 1
ATOM 3023 N N . LYS B 1 63 ? -17.828 -6.316 2.484 1 95.69 63 LYS B N 1
ATOM 3024 C CA . LYS B 1 63 ? -16.656 -6.367 3.344 1 95.69 63 LYS B CA 1
ATOM 3025 C C . LYS B 1 63 ? -15.422 -6.828 2.564 1 95.69 63 LYS B C 1
ATOM 3027 O O . LYS B 1 63 ? -15.492 -7.797 1.805 1 95.69 63 LYS B O 1
ATOM 3032 N N . PHE B 1 64 ? -14.406 -6.035 2.645 1 95.62 64 PHE B N 1
ATOM 3033 C CA . PHE B 1 64 ? -13.07 -6.457 2.234 1 95.62 64 PHE B CA 1
ATOM 3034 C C . PHE B 1 64 ? -12.328 -7.102 3.398 1 95.62 64 PHE B C 1
ATOM 3036 O O . PHE B 1 64 ? -11.875 -6.406 4.312 1 95.62 64 PHE B O 1
ATOM 3043 N N . VAL B 1 65 ? -12.211 -8.422 3.328 1 94.06 65 VAL B N 1
ATOM 3044 C CA . VAL B 1 65 ? -11.641 -9.188 4.43 1 94.06 65 VAL B CA 1
ATOM 3045 C C . VAL B 1 65 ? -10.203 -9.586 4.094 1 94.06 65 VAL B C 1
ATOM 3047 O O . VAL B 1 65 ? -9.953 -10.242 3.078 1 94.06 65 VAL B O 1
ATOM 3050 N N . THR B 1 66 ? -9.32 -9.125 4.879 1 91.69 66 THR B N 1
ATOM 3051 C CA . THR B 1 66 ? -7.934 -9.547 4.719 1 91.69 66 THR B CA 1
ATOM 3052 C C . THR B 1 66 ? -7.5 -10.43 5.883 1 91.69 66 THR B C 1
ATOM 3054 O O . THR B 1 66 ? -7.602 -10.031 7.047 1 91.69 66 THR B O 1
ATOM 3057 N N . LEU B 1 67 ? -7.027 -11.586 5.562 1 89 67 LEU B N 1
ATOM 3058 C CA . LEU B 1 67 ? -6.602 -12.531 6.586 1 89 67 LEU B CA 1
ATOM 3059 C C . LEU B 1 67 ? -5.082 -12.547 6.719 1 89 67 LEU B C 1
ATOM 3061 O O . LEU B 1 67 ? -4.527 -13.375 7.449 1 89 67 LEU B O 1
ATOM 3065 N N . GLU B 1 68 ? -4.414 -11.602 6.031 1 82.62 68 GLU B N 1
ATOM 3066 C CA . GLU B 1 68 ? -2.973 -11.422 6.172 1 82.62 68 GLU B CA 1
ATOM 3067 C C . GLU B 1 68 ? -2.652 -10.375 7.234 1 82.62 68 GLU B C 1
ATOM 3069 O O . GLU B 1 68 ? -3.49 -9.531 7.555 1 82.62 68 GLU B O 1
ATOM 3074 N N . ASP B 1 69 ? -1.444 -10.523 7.711 1 75.56 69 ASP B N 1
ATOM 3075 C CA . ASP B 1 69 ? -0.951 -9.492 8.625 1 75.56 69 ASP B CA 1
ATOM 3076 C C . ASP B 1 69 ? -0.734 -8.172 7.895 1 75.56 69 ASP B C 1
ATOM 3078 O O . ASP B 1 69 ? 0.051 -8.102 6.945 1 75.56 69 ASP B O 1
ATOM 3082 N N . ILE B 1 70 ? -1.354 -7.141 8.336 1 72 70 ILE B N 1
ATOM 3083 C CA . ILE B 1 70 ? -1.337 -5.836 7.684 1 72 70 ILE B CA 1
ATOM 3084 C C . ILE B 1 70 ? 0.086 -5.281 7.676 1 72 70 ILE B C 1
ATOM 3086 O O . ILE B 1 70 ? 0.485 -4.594 6.734 1 72 70 ILE B O 1
ATOM 3090 N N . ASP B 1 71 ? 0.884 -5.598 8.727 1 67.12 71 ASP B N 1
ATOM 3091 C CA . ASP B 1 71 ? 2.244 -5.082 8.852 1 67.12 71 ASP B CA 1
ATOM 3092 C C . ASP B 1 71 ? 3.154 -5.668 7.773 1 67.12 71 ASP B C 1
ATOM 3094 O O . ASP B 1 71 ? 4.207 -5.102 7.469 1 67.12 71 ASP B O 1
ATOM 3098 N N . THR B 1 72 ? 2.699 -6.766 7.234 1 64.38 72 THR B N 1
ATOM 3099 C CA . THR B 1 72 ? 3.551 -7.445 6.266 1 64.38 72 THR B CA 1
ATOM 3100 C C . THR B 1 72 ? 2.902 -7.449 4.883 1 64.38 72 THR B C 1
ATOM 3102 O O . THR B 1 72 ? 3.377 -8.133 3.973 1 64.38 72 THR B O 1
ATOM 3105 N N . THR B 1 73 ? 1.815 -6.668 4.918 1 65.56 73 THR B N 1
ATOM 3106 C CA . THR B 1 73 ? 1.08 -6.691 3.658 1 65.56 73 THR B CA 1
ATOM 3107 C C . THR B 1 73 ? 1.859 -5.969 2.564 1 65.56 73 THR B C 1
ATOM 3109 O O . THR B 1 73 ? 2.428 -4.902 2.803 1 65.56 73 THR B O 1
ATOM 3112 N N . GLU B 1 74 ? 1.841 -6.668 1.488 1 69.62 74 GLU B N 1
ATOM 3113 C CA . GLU B 1 74 ? 2.605 -6.199 0.337 1 69.62 74 GLU B CA 1
ATOM 3114 C C . GLU B 1 74 ? 1.993 -4.93 -0.252 1 69.62 74 GLU B C 1
ATOM 3116 O O . GLU B 1 74 ? 0.777 -4.738 -0.193 1 69.62 74 GLU B O 1
ATOM 3121 N N . PRO B 1 75 ? 2.775 -4.09 -0.831 1 76.5 75 PRO B N 1
ATOM 3122 C CA . PRO B 1 75 ? 2.322 -2.812 -1.39 1 76.5 75 PRO B CA 1
ATOM 3123 C C . PRO B 1 75 ? 1.281 -2.986 -2.492 1 76.5 75 PRO B C 1
ATOM 3125 O O . PRO B 1 75 ? 0.583 -2.031 -2.844 1 76.5 75 PRO B O 1
ATOM 3128 N N . TYR B 1 76 ? 1.1 -4.258 -2.973 1 79.75 76 TYR B N 1
ATOM 3129 C CA . TYR B 1 76 ? 0.161 -4.41 -4.078 1 79.75 76 TYR B CA 1
ATOM 3130 C C . TYR B 1 76 ? -1.279 -4.348 -3.584 1 79.75 76 TYR B C 1
ATOM 3132 O O . TYR B 1 76 ? -2.207 -4.156 -4.375 1 79.75 76 TYR B O 1
ATOM 3140 N N . TYR B 1 77 ? -1.533 -4.445 -2.287 1 85.12 77 TYR B N 1
ATOM 3141 C CA . TYR B 1 77 ? -2.891 -4.422 -1.755 1 85.12 77 TYR B CA 1
ATOM 3142 C C . TYR B 1 77 ? -3.561 -3.08 -2.025 1 85.12 77 TYR B C 1
ATOM 3144 O O . TYR B 1 77 ? -4.781 -3.012 -2.199 1 85.12 77 TYR B O 1
ATOM 3152 N N . MET B 1 78 ? -2.762 -2.1 -2.066 1 85.88 78 MET B N 1
ATOM 3153 C CA . MET B 1 78 ? -3.34 -0.798 -2.387 1 85.88 78 MET B CA 1
ATOM 3154 C C . MET B 1 78 ? -3.982 -0.813 -3.77 1 85.88 78 MET B C 1
ATOM 3156 O O . MET B 1 78 ? -5.094 -0.316 -3.947 1 85.88 78 MET B O 1
ATOM 3160 N N . ASN B 1 79 ? -3.227 -1.39 -4.703 1 89.25 79 ASN B N 1
ATOM 3161 C CA . ASN B 1 79 ? -3.764 -1.503 -6.055 1 89.25 79 ASN B CA 1
ATOM 3162 C C . ASN B 1 79 ? -5.02 -2.367 -6.09 1 89.25 79 ASN B C 1
ATOM 3164 O O . ASN B 1 79 ? -5.973 -2.059 -6.809 1 89.25 79 ASN B O 1
ATOM 3168 N N . LEU B 1 80 ? -4.988 -3.391 -5.316 1 92.88 80 LEU B N 1
ATOM 3169 C CA . LEU B 1 80 ? -6.148 -4.273 -5.227 1 92.88 80 LEU B CA 1
ATOM 3170 C C . LEU B 1 80 ? -7.352 -3.527 -4.664 1 92.88 80 LEU B C 1
ATOM 3172 O O . LEU B 1 80 ? -8.453 -3.607 -5.219 1 92.88 80 LEU B O 1
ATOM 3176 N N . LEU B 1 81 ? -7.117 -2.795 -3.596 1 92.56 81 LEU B N 1
ATOM 3177 C CA . LEU B 1 81 ? -8.18 -2.061 -2.916 1 92.56 81 LEU B CA 1
ATOM 3178 C C . LEU B 1 81 ? -8.773 -0.995 -3.83 1 92.56 81 LEU B C 1
ATOM 3180 O O . LEU B 1 81 ? -10 -0.844 -3.902 1 92.56 81 LEU B O 1
ATOM 3184 N N . PHE B 1 82 ? -7.945 -0.309 -4.535 1 91.12 82 PHE B N 1
ATOM 3185 C CA . PHE B 1 82 ? -8.422 0.76 -5.402 1 91.12 82 PHE B CA 1
ATOM 3186 C C . PHE B 1 82 ? -9.172 0.19 -6.605 1 91.12 82 PHE B C 1
ATOM 3188 O O . PHE B 1 82 ? -10.172 0.752 -7.043 1 91.12 82 PHE B O 1
ATOM 3195 N N . GLY B 1 83 ? -8.641 -0.866 -7.168 1 94.25 83 GLY B N 1
ATOM 3196 C CA . GLY B 1 83 ? -9.367 -1.536 -8.234 1 94.25 83 GLY B CA 1
ATOM 3197 C C . GLY B 1 83 ? -10.734 -2.033 -7.797 1 94.25 83 GLY B C 1
ATOM 3198 O O . GLY B 1 83 ? -11.727 -1.818 -8.492 1 94.25 83 GLY B O 1
ATOM 3199 N N . PHE B 1 84 ? -10.75 -2.65 -6.617 1 97 84 PHE B N 1
ATOM 3200 C CA . PHE B 1 84 ? -12 -3.146 -6.055 1 97 84 PHE B CA 1
ATOM 3201 C C . PHE B 1 84 ? -12.984 -2.006 -5.832 1 97 84 PHE B C 1
ATOM 3203 O O . PHE B 1 84 ? -14.164 -2.119 -6.184 1 97 84 PHE B O 1
ATOM 3210 N N . ALA B 1 85 ? -12.492 -0.933 -5.297 1 94.5 85 ALA B N 1
ATOM 3211 C CA . ALA B 1 85 ? -13.312 0.246 -5.043 1 94.5 85 ALA B CA 1
ATOM 3212 C C . ALA B 1 85 ? -13.898 0.799 -6.34 1 94.5 85 ALA B C 1
ATOM 3214 O O . ALA B 1 85 ? -15.062 1.192 -6.383 1 94.5 85 ALA B O 1
ATOM 3215 N N . ARG B 1 86 ? -13.102 0.868 -7.32 1 92.94 86 ARG B N 1
ATOM 3216 C CA . ARG B 1 86 ? -13.57 1.365 -8.609 1 92.94 86 ARG B CA 1
ATOM 3217 C C . ARG B 1 86 ? -14.727 0.516 -9.133 1 92.94 86 ARG B C 1
ATOM 3219 O O . ARG B 1 86 ? -15.711 1.048 -9.641 1 92.94 86 ARG B O 1
ATOM 3226 N N . GLY B 1 87 ? -14.57 -0.795 -9 1 95.5 87 GLY B N 1
ATOM 3227 C CA . GLY B 1 87 ? -15.648 -1.687 -9.406 1 95.5 87 GLY B CA 1
ATOM 3228 C C . GLY B 1 87 ? -16.906 -1.509 -8.586 1 95.5 87 GLY B C 1
ATOM 3229 O O . GLY B 1 87 ? -18.016 -1.564 -9.117 1 95.5 87 GLY B O 1
ATOM 3230 N N . LEU B 1 88 ? -16.766 -1.282 -7.277 1 95.12 88 LEU B N 1
ATOM 3231 C CA . LEU B 1 88 ? -17.891 -1.104 -6.375 1 95.12 88 LEU B CA 1
ATOM 3232 C C . LEU B 1 88 ? -18.641 0.186 -6.688 1 95.12 88 LEU B C 1
ATOM 3234 O O . LEU B 1 88 ? -19.875 0.234 -6.59 1 95.12 88 LEU B O 1
ATOM 3238 N N . ASN B 1 89 ? -17.891 1.168 -7.023 1 88.88 89 ASN B N 1
ATOM 3239 C CA . ASN B 1 89 ? -18.453 2.492 -7.25 1 88.88 89 ASN B CA 1
ATOM 3240 C C . ASN B 1 89 ? -19.438 2.488 -8.422 1 88.88 89 ASN B C 1
ATOM 3242 O O . ASN B 1 89 ? -20.375 3.295 -8.461 1 88.88 89 ASN B O 1
ATOM 3246 N N . THR B 1 90 ? -19.281 1.565 -9.328 1 87.19 90 THR B N 1
ATOM 3247 C CA . THR B 1 90 ? -20.172 1.475 -10.492 1 87.19 90 THR B CA 1
ATOM 3248 C C . THR B 1 90 ? -21.594 1.177 -10.062 1 87.19 90 THR B C 1
ATOM 3250 O O . THR B 1 90 ? -22.547 1.493 -10.781 1 87.19 90 THR B O 1
ATOM 3253 N N . LYS B 1 91 ? -21.781 0.615 -8.852 1 88.06 91 LYS B N 1
ATOM 3254 C CA . LYS B 1 91 ? -23.094 0.278 -8.336 1 88.06 91 LYS B CA 1
ATOM 3255 C C . LYS B 1 91 ? -23.344 0.945 -6.98 1 88.06 91 LYS B C 1
ATOM 3257 O O . LYS B 1 91 ? -24.188 0.492 -6.203 1 88.06 91 LYS B O 1
ATOM 3262 N N . GLN B 1 92 ? -22.453 1.907 -6.648 1 86.88 92 GLN B N 1
ATOM 3263 C CA . GLN B 1 92 ? -22.594 2.748 -5.465 1 86.88 92 GLN B CA 1
ATOM 3264 C C . GLN B 1 92 ? -22.5 1.92 -4.188 1 86.88 92 GLN B C 1
ATOM 3266 O O . GLN B 1 92 ? -23.266 2.125 -3.246 1 86.88 92 GLN B O 1
ATOM 3271 N N . TYR B 1 93 ? -21.719 0.925 -4.242 1 91.75 93 TYR B N 1
ATOM 3272 C CA . TYR B 1 93 ? -21.422 0.126 -3.059 1 91.75 93 TYR B CA 1
ATOM 3273 C C . TYR B 1 93 ? -20.281 0.738 -2.254 1 91.75 93 TYR B C 1
ATOM 3275 O O . TYR B 1 93 ? -19.312 1.252 -2.826 1 91.75 93 TYR B O 1
ATOM 3283 N N . ALA B 1 94 ? -20.406 0.64 -0.922 1 93.62 94 ALA B N 1
ATOM 3284 C CA . ALA B 1 94 ? -19.328 0.973 0.003 1 93.62 94 ALA B CA 1
ATOM 3285 C C . ALA B 1 94 ? -18.641 -0.288 0.537 1 93.62 94 ALA B C 1
ATOM 3287 O O . ALA B 1 94 ? -19.141 -1.398 0.336 1 93.62 94 ALA B O 1
ATOM 3288 N N . MET B 1 95 ? -17.469 -0.011 1.11 1 95.06 95 MET B N 1
ATOM 3289 C CA . MET B 1 95 ? -16.781 -1.188 1.624 1 95.06 95 MET B CA 1
ATOM 3290 C C . MET B 1 95 ? -16.359 -0.987 3.078 1 95.06 95 MET B C 1
ATOM 3292 O O . MET B 1 95 ? -16.125 0.142 3.51 1 95.06 95 MET B O 1
ATOM 3296 N N . GLN B 1 96 ? -16.391 -2.041 3.805 1 93.94 96 GLN B N 1
ATOM 3297 C CA . GLN B 1 96 ? -15.781 -2.131 5.129 1 93.94 96 GLN B CA 1
ATOM 3298 C C . GLN B 1 96 ? -14.539 -3.018 5.098 1 93.94 96 GLN B C 1
ATOM 3300 O O . GLN B 1 96 ? -14.578 -4.137 4.582 1 93.94 96 GLN B O 1
ATOM 3305 N N . LEU B 1 97 ? -13.445 -2.428 5.555 1 92.94 97 LEU B N 1
ATOM 3306 C CA . LEU B 1 97 ? -12.227 -3.217 5.672 1 92.94 97 LEU B CA 1
ATOM 3307 C C . LEU B 1 97 ? -12.211 -4.004 6.98 1 92.94 97 LEU B C 1
ATOM 3309 O O . LEU B 1 97 ? -12.367 -3.426 8.062 1 92.94 97 LEU B O 1
ATOM 3313 N N . VAL B 1 98 ? -12.062 -5.297 6.859 1 91.12 98 VAL B N 1
ATOM 3314 C CA . VAL B 1 98 ? -12.102 -6.188 8.016 1 91.12 98 VAL B CA 1
ATOM 3315 C C . VAL B 1 98 ? -10.805 -6.988 8.094 1 91.12 98 VAL B C 1
ATOM 3317 O O . VAL B 1 98 ? -10.414 -7.645 7.129 1 91.12 98 VAL B O 1
ATOM 3320 N N . THR B 1 99 ? -10.133 -6.93 9.258 1 87.06 99 THR B N 1
ATOM 3321 C CA . THR B 1 99 ? -8.867 -7.633 9.414 1 87.06 99 THR B CA 1
ATOM 3322 C C . THR B 1 99 ? -9 -8.766 10.422 1 87.06 99 THR B C 1
ATOM 3324 O O . THR B 1 99 ? -8.062 -9.547 10.617 1 87.06 99 THR B O 1
ATOM 3327 N N . ASP B 1 100 ? -10.094 -8.82 11.047 1 82.06 100 ASP B N 1
ATOM 3328 C CA . ASP B 1 100 ? -10.383 -9.875 12.023 1 82.06 100 ASP B CA 1
ATOM 3329 C C . ASP B 1 100 ? -11.438 -10.836 11.492 1 82.06 100 ASP B C 1
ATOM 3331 O O . ASP B 1 100 ? -12.602 -10.461 11.328 1 82.06 100 ASP B O 1
ATOM 3335 N N . PRO B 1 101 ? -11.039 -12.031 11.281 1 80.5 101 PRO B N 1
ATOM 3336 C CA . PRO B 1 101 ? -11.992 -13.008 10.734 1 80.5 101 PRO B CA 1
ATOM 3337 C C . PRO B 1 101 ? -13.25 -13.141 11.586 1 80.5 101 PRO B C 1
ATOM 3339 O O . PRO B 1 101 ? -14.32 -13.477 11.062 1 80.5 101 PRO B O 1
ATOM 3342 N N . ASN B 1 102 ? -13.117 -12.883 12.836 1 78.88 102 ASN B N 1
ATOM 3343 C CA . ASN B 1 102 ? -14.258 -13.023 13.742 1 78.88 102 ASN B CA 1
ATOM 3344 C C . ASN B 1 102 ? -15.273 -11.906 13.539 1 78.88 102 ASN B C 1
ATOM 3346 O O . ASN B 1 102 ? -16.391 -11.977 14.055 1 78.88 102 ASN B O 1
ATOM 3350 N N . GLN B 1 103 ? -14.93 -10.984 12.773 1 80.19 103 GLN B N 1
ATOM 3351 C CA . GLN B 1 103 ? -15.805 -9.836 12.594 1 80.19 103 GLN B CA 1
ATOM 3352 C C . GLN B 1 103 ? -16.5 -9.875 11.234 1 80.19 103 GLN B C 1
ATOM 3354 O O . GLN B 1 103 ? -17.297 -8.992 10.906 1 80.19 103 GLN B O 1
ATOM 3359 N N . ILE B 1 104 ? -16.266 -10.938 10.477 1 82.88 104 ILE B N 1
ATOM 3360 C CA . ILE B 1 104 ? -16.797 -11.016 9.117 1 82.88 104 ILE B CA 1
ATOM 3361 C C . ILE B 1 104 ? -18.312 -10.992 9.164 1 82.88 104 ILE B C 1
ATOM 3363 O O . ILE B 1 104 ? -18.953 -10.227 8.438 1 82.88 104 ILE B O 1
ATOM 3367 N N . GLU B 1 105 ? -18.922 -11.758 10.109 1 76.75 105 GLU B N 1
ATOM 3368 C CA . GLU B 1 105 ? -20.375 -11.922 10.102 1 76.75 105 GLU B CA 1
ATOM 3369 C C . GLU B 1 105 ? -21.047 -10.969 11.094 1 76.75 105 GLU B C 1
ATOM 3371 O O . GLU B 1 105 ? -22.266 -10.984 11.25 1 76.75 105 GLU B O 1
ATOM 3376 N N . LYS B 1 106 ? -20.328 -10.203 11.781 1 68.38 106 LYS B N 1
ATOM 3377 C CA . LYS B 1 106 ? -20.906 -9.383 12.844 1 68.38 106 LYS B CA 1
ATOM 3378 C C . LYS B 1 106 ? -21.703 -8.219 12.266 1 68.38 106 LYS B C 1
ATOM 3380 O O . LYS B 1 106 ? -22.672 -7.77 12.867 1 68.38 106 LYS B O 1
ATOM 3385 N N . GLU B 1 107 ? -21.297 -7.781 11.109 1 66 107 GLU B N 1
ATOM 3386 C CA . GLU B 1 107 ? -21.969 -6.598 10.578 1 66 107 GLU B CA 1
ATOM 3387 C C . GLU B 1 107 ? -22.609 -6.887 9.227 1 66 107 GLU B C 1
ATOM 3389 O O . GLU B 1 107 ? -22.125 -7.734 8.469 1 66 107 GLU B O 1
ATOM 3394 N N . HIS B 1 108 ? -23.766 -6.23 9.094 1 77.69 108 HIS B N 1
ATOM 3395 C CA . HIS B 1 108 ? -24.562 -6.477 7.891 1 77.69 108 HIS B CA 1
ATOM 3396 C C . HIS B 1 108 ? -23.828 -6 6.641 1 77.69 108 HIS B C 1
ATOM 3398 O O . HIS B 1 108 ? -23.328 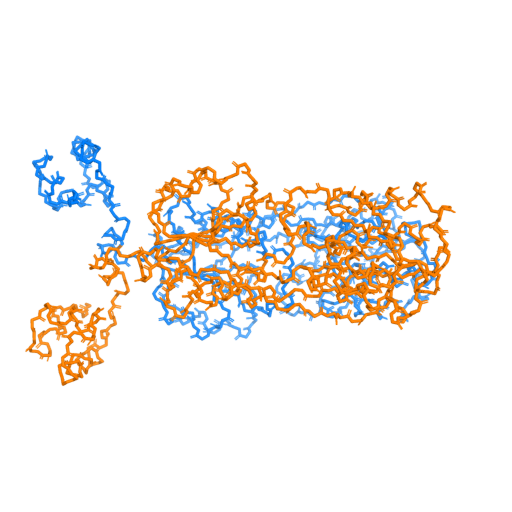-4.871 6.602 1 77.69 108 HIS B O 1
ATOM 3404 N N . ALA B 1 109 ? -23.5 -6.863 5.793 1 90.44 109 ALA B N 1
ATOM 3405 C CA . ALA B 1 109 ? -22.969 -6.625 4.453 1 90.44 109 ALA B CA 1
ATOM 3406 C C . ALA B 1 109 ? -23.625 -7.539 3.428 1 90.44 109 ALA B C 1
ATOM 3408 O O . ALA B 1 109 ? -24.219 -8.562 3.785 1 90.44 109 ALA B O 1
ATOM 3409 N N . ASP B 1 110 ? -23.625 -7.023 2.252 1 93.81 110 ASP B N 1
ATOM 3410 C CA . ASP B 1 110 ? -24.281 -7.789 1.189 1 93.81 110 ASP B CA 1
ATOM 3411 C C . ASP B 1 110 ? -23.375 -8.93 0.711 1 93.81 110 ASP B C 1
ATOM 3413 O O . ASP B 1 110 ? -23.859 -9.883 0.096 1 93.81 110 ASP B O 1
ATOM 3417 N N . GLY B 1 111 ? -22.125 -8.875 0.98 1 96.25 111 GLY B N 1
ATOM 3418 C CA . GLY B 1 111 ? -21.172 -9.891 0.545 1 96.25 111 GLY B CA 1
ATOM 3419 C C . GLY B 1 111 ? -19.75 -9.594 0.967 1 96.25 111 GLY B C 1
ATOM 3420 O O . GLY B 1 111 ? -19.484 -8.57 1.609 1 96.25 111 GLY B O 1
ATOM 3421 N N . TYR B 1 112 ? -18.844 -10.578 0.611 1 96.31 112 TYR B N 1
ATOM 3422 C CA . TYR B 1 112 ? -17.469 -10.477 1.088 1 96.31 112 TYR B CA 1
ATOM 3423 C C . TYR B 1 112 ? -16.484 -10.719 -0.046 1 96.31 112 TYR B C 1
ATOM 3425 O O . TYR B 1 112 ? -16.672 -11.625 -0.86 1 96.31 112 TYR B O 1
ATOM 3433 N N . LEU B 1 113 ? -15.508 -9.844 -0.096 1 97.56 113 LEU B N 1
ATOM 3434 C CA . LEU B 1 113 ? -14.25 -10.227 -0.732 1 97.56 113 LEU B CA 1
ATOM 3435 C C . LEU B 1 113 ? -13.242 -10.727 0.302 1 97.56 113 LEU B C 1
ATOM 3437 O O . LEU B 1 113 ? -12.938 -10.023 1.269 1 97.56 113 LEU B O 1
ATOM 3441 N N . ILE B 1 114 ? -12.719 -11.898 0.114 1 95.94 114 ILE B N 1
ATOM 3442 C CA . ILE B 1 114 ? -11.789 -12.477 1.074 1 95.94 114 ILE B CA 1
ATOM 3443 C C . ILE B 1 114 ? -10.406 -12.625 0.432 1 95.94 114 ILE B C 1
ATOM 3445 O O . ILE B 1 114 ? -10.281 -13.219 -0.643 1 95.94 114 ILE B O 1
ATOM 3449 N N . THR B 1 115 ? -9.445 -12.07 1.065 1 94.31 115 THR B N 1
ATOM 3450 C CA . THR B 1 115 ? -8.062 -12.133 0.608 1 94.31 115 THR B CA 1
ATOM 3451 C C . THR B 1 115 ? -7.184 -12.82 1.644 1 94.31 115 THR B C 1
ATOM 3453 O O . THR B 1 115 ? -7.504 -12.828 2.834 1 94.31 115 THR B O 1
ATOM 3456 N N . GLY B 1 116 ? -6.094 -13.422 1.175 1 90.69 116 GLY B N 1
ATOM 3457 C CA . GLY B 1 116 ? -5.113 -14.016 2.064 1 90.69 116 GLY B CA 1
ATOM 3458 C C . GLY B 1 116 ? -5.582 -15.328 2.678 1 90.69 116 GLY B C 1
ATOM 3459 O O . GLY B 1 116 ? -5.102 -15.727 3.736 1 90.69 116 GLY B O 1
ATOM 3460 N N . ALA B 1 117 ? -6.586 -15.922 2.066 1 89.88 117 ALA B N 1
ATOM 3461 C CA . ALA B 1 117 ? -7.105 -17.188 2.568 1 89.88 117 ALA B CA 1
ATOM 3462 C C . ALA B 1 117 ? -6.059 -18.297 2.463 1 89.88 117 ALA B C 1
ATOM 3464 O O . ALA B 1 117 ? -5.324 -18.375 1.475 1 89.88 117 ALA B O 1
ATOM 3465 N N . ARG B 1 118 ? -6.035 -19.062 3.535 1 87.88 118 ARG B N 1
ATOM 3466 C CA . ARG B 1 118 ? -5.207 -20.266 3.58 1 87.88 118 ARG B CA 1
ATOM 3467 C C . ARG B 1 118 ? -6.062 -21.5 3.807 1 87.88 118 ARG B C 1
ATOM 3469 O O . ARG B 1 118 ? -7.25 -21.406 4.117 1 87.88 118 ARG B O 1
ATOM 3476 N N . ASN B 1 119 ? -5.426 -22.625 3.713 1 84.62 119 ASN B N 1
ATOM 3477 C CA . ASN B 1 119 ? -6.133 -23.891 3.842 1 84.62 119 ASN B CA 1
ATOM 3478 C C . ASN B 1 119 ? -6.898 -23.984 5.16 1 84.62 119 ASN B C 1
ATOM 3480 O O . ASN B 1 119 ? -7.996 -24.531 5.211 1 84.62 119 ASN B O 1
ATOM 3484 N N . LYS B 1 120 ? -6.418 -23.375 6.172 1 84.38 120 LYS B N 1
ATOM 3485 C CA . LYS B 1 120 ? -7.008 -23.469 7.504 1 84.38 120 LYS B CA 1
ATOM 3486 C C . LYS B 1 120 ? -8.281 -22.641 7.602 1 84.38 120 LYS B C 1
ATOM 3488 O O . LYS B 1 120 ? -9.086 -22.828 8.516 1 84.38 120 LYS B O 1
ATOM 3493 N N . ASP B 1 121 ? -8.453 -21.75 6.621 1 88.19 121 ASP B N 1
ATOM 3494 C CA . ASP B 1 121 ? -9.531 -20.781 6.746 1 88.19 121 ASP B CA 1
ATOM 3495 C C . ASP B 1 121 ? -10.805 -21.297 6.078 1 88.19 121 ASP B C 1
ATOM 3497 O O . ASP B 1 121 ? -11.898 -20.766 6.312 1 88.19 121 ASP B O 1
ATOM 3501 N N . TYR B 1 122 ? -10.781 -22.344 5.273 1 86.56 122 TYR B N 1
ATOM 3502 C CA . TYR B 1 122 ? -11.859 -22.688 4.359 1 86.56 122 TYR B CA 1
ATOM 3503 C C . TYR B 1 122 ? -13.086 -23.172 5.129 1 86.56 122 TYR B C 1
ATOM 3505 O O . TYR B 1 122 ? -14.219 -22.984 4.688 1 86.56 122 TYR B O 1
ATOM 3513 N N . GLU B 1 123 ? -12.875 -23.734 6.246 1 86.81 123 GLU B N 1
ATOM 3514 C CA . GLU B 1 123 ? -14.008 -24.172 7.059 1 86.81 123 GLU B CA 1
ATOM 3515 C C . GLU B 1 123 ? -14.883 -22.984 7.461 1 86.81 123 GLU B C 1
ATOM 3517 O O . GLU B 1 123 ? -16.109 -23.109 7.527 1 86.81 123 GLU B O 1
ATOM 3522 N N . LEU B 1 124 ? -14.258 -21.922 7.688 1 87.94 124 LEU B N 1
ATOM 3523 C CA . LEU B 1 124 ? -14.969 -20.703 8.047 1 87.94 124 LEU B CA 1
ATOM 3524 C C . LEU B 1 124 ? -15.844 -20.219 6.895 1 87.94 124 LEU B C 1
ATOM 3526 O O . LEU B 1 124 ? -16.953 -19.734 7.109 1 87.94 124 LEU B O 1
ATOM 3530 N N . PHE B 1 125 ? -15.359 -20.438 5.691 1 89.62 125 PHE B N 1
ATOM 3531 C CA . PHE B 1 125 ? -16.031 -19.891 4.516 1 89.62 125 PHE B CA 1
ATOM 3532 C C . PHE B 1 125 ? -17.312 -20.672 4.219 1 89.62 125 PHE B C 1
ATOM 3534 O O . PHE B 1 125 ? -18.297 -20.094 3.734 1 89.62 125 PHE B O 1
ATOM 3541 N N . ASP B 1 126 ? -17.297 -21.922 4.59 1 87.62 126 ASP B N 1
ATOM 3542 C CA . ASP B 1 126 ? -18.453 -22.766 4.375 1 87.62 126 ASP B CA 1
ATOM 3543 C C . ASP B 1 126 ? -19.625 -22.328 5.242 1 87.62 126 ASP B C 1
ATOM 3545 O O . ASP B 1 126 ? -20.781 -22.641 4.938 1 87.62 126 ASP B O 1
ATOM 3549 N N . LYS B 1 127 ? -19.297 -21.562 6.227 1 87.81 127 LYS B N 1
ATOM 3550 C CA . LYS B 1 127 ? -20.328 -21.172 7.195 1 87.81 127 LYS B CA 1
ATOM 3551 C C . LYS B 1 127 ? -20.844 -19.766 6.926 1 87.81 127 LYS B C 1
ATOM 3553 O O . LYS B 1 127 ? -21.766 -19.297 7.605 1 87.81 127 LYS B O 1
ATOM 3558 N N . LEU B 1 128 ? -20.328 -19.125 5.938 1 89.75 128 LEU B N 1
ATOM 3559 C CA . LEU B 1 128 ? -20.734 -17.766 5.66 1 89.75 128 LEU B CA 1
ATOM 3560 C C . LEU B 1 128 ? -22.109 -17.734 5.016 1 89.75 128 LEU B C 1
ATOM 3562 O O . LEU B 1 128 ? -22.406 -18.531 4.125 1 89.75 128 LEU B O 1
ATOM 3566 N N . ASP B 1 129 ? -22.922 -16.797 5.441 1 87.06 129 ASP B N 1
ATOM 3567 C CA . ASP B 1 129 ? -24.312 -16.734 5.004 1 87.06 129 ASP B CA 1
ATOM 3568 C C . ASP B 1 129 ? -24.469 -15.797 3.803 1 87.06 129 ASP B C 1
ATOM 3570 O O . ASP B 1 129 ? -25.531 -15.766 3.17 1 87.06 129 ASP B O 1
ATOM 3574 N N . LYS B 1 130 ? -23.5 -15.039 3.527 1 92.62 130 LYS B N 1
ATOM 3575 C CA . LYS B 1 130 ? -23.547 -14.078 2.43 1 92.62 130 LYS B CA 1
ATOM 3576 C C . LYS B 1 130 ? -22.625 -14.484 1.295 1 92.62 130 LYS B C 1
ATOM 3578 O O . LYS B 1 130 ? -21.641 -15.203 1.516 1 92.62 130 LYS B O 1
ATOM 3583 N N . PRO B 1 131 ? -22.938 -14.023 0.08 1 96.25 131 PRO B N 1
ATOM 3584 C CA . PRO B 1 131 ? -22.047 -14.289 -1.053 1 96.25 131 PRO B CA 1
ATOM 3585 C C . PRO B 1 131 ? -20.625 -13.766 -0.829 1 96.25 131 PRO B C 1
ATOM 3587 O O . PRO B 1 131 ? -20.453 -12.695 -0.246 1 96.25 131 PRO B O 1
ATOM 3590 N N . PHE B 1 132 ? -19.625 -14.609 -1.3 1 96.75 132 PHE B N 1
ATOM 3591 C CA . PHE B 1 132 ? -18.25 -14.133 -1.225 1 96.75 132 PHE B CA 1
ATOM 3592 C C . PHE B 1 132 ? -17.438 -14.625 -2.42 1 96.75 132 PHE B C 1
ATOM 3594 O O . PHE B 1 132 ? -17.828 -15.586 -3.086 1 96.75 132 PHE B O 1
ATOM 3601 N N . VAL B 1 133 ? -16.422 -13.953 -2.738 1 98.25 133 VAL B N 1
ATOM 3602 C CA . VAL B 1 133 ? -15.414 -14.336 -3.727 1 98.25 133 VAL B CA 1
ATOM 3603 C C . VAL B 1 133 ? -14.016 -14.266 -3.105 1 98.25 133 VAL B C 1
ATOM 3605 O O . VAL B 1 133 ? -13.805 -13.547 -2.131 1 98.25 133 VAL B O 1
ATOM 3608 N N . LEU B 1 134 ? -13.125 -15.102 -3.643 1 97.38 134 LEU B N 1
ATOM 3609 C CA . LEU B 1 134 ? -11.766 -15.141 -3.133 1 97.38 134 LEU B CA 1
ATOM 3610 C C . LEU B 1 134 ? -10.805 -14.43 -4.082 1 97.38 134 LEU B C 1
ATOM 3612 O O . LEU B 1 134 ? -10.93 -14.555 -5.305 1 97.38 134 LEU B O 1
ATOM 3616 N N . PHE B 1 135 ? -9.938 -13.656 -3.508 1 97.5 135 PHE B N 1
ATOM 3617 C CA . PHE B 1 135 ? -8.742 -13.258 -4.246 1 97.5 135 PHE B CA 1
ATOM 3618 C C . PHE B 1 135 ? -7.66 -14.328 -4.141 1 97.5 135 PHE B C 1
ATOM 3620 O O . PHE B 1 135 ? -7.066 -14.508 -3.074 1 97.5 135 PHE B O 1
ATOM 3627 N N . GLY B 1 136 ? -7.453 -14.945 -5.293 1 96.12 136 GLY B N 1
ATOM 3628 C CA . GLY B 1 136 ? -6.461 -16 -5.297 1 96.12 136 GLY B CA 1
ATOM 3629 C C . GLY B 1 136 ? -7.027 -17.359 -5.703 1 96.12 136 GLY B C 1
ATOM 3630 O O . GLY B 1 136 ? -8.141 -17.703 -5.316 1 96.12 136 GLY B O 1
ATOM 3631 N N . GLU B 1 137 ? -6.297 -18.047 -6.426 1 95.88 137 GLU B N 1
ATOM 3632 C CA . GLU B 1 137 ? -6.621 -19.391 -6.906 1 95.88 137 GLU B CA 1
ATOM 3633 C C . GLU B 1 137 ? -6.863 -20.344 -5.742 1 95.88 137 GLU B C 1
ATOM 3635 O O . GLU B 1 137 ? -6.195 -20.25 -4.711 1 95.88 137 GLU B O 1
ATOM 3640 N N . ASN B 1 138 ? -7.879 -21.203 -5.867 1 93.88 138 ASN B N 1
ATOM 3641 C CA . ASN B 1 138 ? -8.141 -22.234 -4.871 1 93.88 138 ASN B CA 1
ATOM 3642 C C . ASN B 1 138 ? -8.625 -23.531 -5.523 1 93.88 138 ASN B C 1
ATOM 3644 O O . ASN B 1 138 ? -8.977 -23.547 -6.703 1 93.88 138 ASN B O 1
ATOM 3648 N N . HIS B 1 139 ? -8.633 -24.594 -4.781 1 91.38 139 HIS B N 1
ATOM 3649 C CA . HIS B 1 139 ? -9.078 -25.891 -5.273 1 91.38 139 HIS B CA 1
ATOM 3650 C C . HIS B 1 139 ? -10.305 -26.375 -4.52 1 91.38 139 HIS B C 1
ATOM 3652 O O . HIS B 1 139 ? -10.508 -27.594 -4.363 1 91.38 139 HIS B O 1
ATOM 3658 N N . ARG B 1 140 ? -11.086 -25.5 -3.99 1 92.5 140 ARG B N 1
ATOM 3659 C CA . ARG B 1 140 ? -12.227 -25.875 -3.162 1 92.5 140 ARG B CA 1
ATOM 3660 C C . ARG B 1 140 ? -13.547 -25.531 -3.852 1 92.5 140 ARG B C 1
ATOM 3662 O O . ARG B 1 140 ? -14.617 -25.672 -3.258 1 92.5 140 ARG B O 1
ATOM 3669 N N . GLY B 1 141 ? -13.422 -25.062 -5.012 1 93.19 141 GLY B N 1
ATOM 3670 C CA . GLY B 1 141 ? -14.609 -24.781 -5.805 1 93.19 141 GLY B CA 1
ATOM 3671 C C . GLY B 1 141 ? -15.18 -23.391 -5.562 1 93.19 141 GLY B C 1
ATOM 3672 O O . GLY B 1 141 ? -16.234 -23.047 -6.098 1 93.19 141 GLY B O 1
ATOM 3673 N N . TYR B 1 142 ? -14.469 -22.547 -4.809 1 96.06 142 TYR B N 1
ATOM 3674 C CA . TYR B 1 142 ? -14.945 -21.188 -4.578 1 96.06 142 TYR B CA 1
ATOM 3675 C C . TYR B 1 142 ? -14.648 -20.297 -5.781 1 96.06 142 TYR B C 1
ATOM 3677 O O . TYR B 1 142 ? -13.641 -20.484 -6.465 1 96.06 142 TYR B O 1
ATOM 3685 N N . ASP B 1 143 ? -15.523 -19.312 -6.004 1 97.94 143 ASP B N 1
ATOM 3686 C CA . ASP B 1 143 ? -15.305 -18.281 -7.016 1 97.94 143 ASP B CA 1
ATOM 3687 C C . ASP B 1 143 ? -14.062 -17.453 -6.691 1 97.94 143 ASP B C 1
ATOM 3689 O O . ASP B 1 143 ? -13.875 -17.031 -5.547 1 97.94 143 ASP B O 1
ATOM 3693 N N . PHE B 1 144 ? -13.227 -17.266 -7.742 1 98.31 144 PHE B N 1
ATOM 3694 C CA . PHE B 1 144 ? -12.039 -16.484 -7.445 1 98.31 144 PHE B CA 1
ATOM 3695 C C . PHE B 1 144 ? -11.531 -15.773 -8.695 1 98.31 144 PHE B C 1
ATOM 3697 O O . PHE B 1 144 ? -11.93 -16.109 -9.812 1 98.31 144 PHE B O 1
ATOM 3704 N N . VAL B 1 145 ? -10.781 -14.75 -8.5 1 98.5 145 VAL B N 1
ATOM 3705 C CA . VAL B 1 145 ? -9.953 -14.078 -9.5 1 98.5 145 VAL B CA 1
ATOM 3706 C C . VAL B 1 145 ? -8.484 -14.156 -9.094 1 98.5 145 VAL B C 1
ATOM 3708 O O . VAL B 1 145 ? -8.156 -14.008 -7.914 1 98.5 145 VAL B O 1
ATOM 3711 N N . ASP B 1 146 ? -7.605 -14.438 -10.008 1 98.06 146 ASP B N 1
ATOM 3712 C CA . ASP B 1 146 ? -6.168 -14.445 -9.766 1 98.06 146 ASP B CA 1
ATOM 3713 C C . ASP B 1 146 ? -5.391 -14.188 -11.055 1 98.06 146 ASP B C 1
ATOM 3715 O O . ASP B 1 146 ? -5.977 -14.133 -12.141 1 98.06 146 ASP B O 1
ATOM 3719 N N . SER B 1 147 ? -4.152 -13.93 -10.867 1 97.75 147 SER B N 1
ATOM 3720 C CA . SER B 1 147 ? -3.258 -13.969 -12.023 1 97.75 147 SER B CA 1
ATOM 3721 C C . SER B 1 147 ? -3.002 -15.398 -12.484 1 97.75 147 SER B C 1
ATOM 3723 O O . SER B 1 147 ? -3.021 -16.328 -11.672 1 97.75 147 SER B O 1
ATOM 3725 N N . ASP B 1 148 ? -2.822 -15.609 -13.773 1 98.44 148 ASP B N 1
ATOM 3726 C CA . ASP B 1 148 ? -2.404 -16.922 -14.266 1 98.44 148 ASP B CA 1
ATOM 3727 C C . ASP B 1 148 ? -0.959 -17.219 -13.867 1 98.44 148 ASP B C 1
ATOM 3729 O O . ASP B 1 148 ? -0.031 -16.953 -14.633 1 98.44 148 ASP B O 1
ATOM 3733 N N . ASN B 1 149 ? -0.837 -17.766 -12.711 1 98.5 149 ASN B N 1
ATOM 3734 C CA . ASN B 1 149 ? 0.465 -17.984 -12.086 1 98.5 149 ASN B CA 1
ATOM 3735 C C . ASN B 1 149 ? 1.323 -18.938 -12.906 1 98.5 149 ASN B C 1
ATOM 3737 O O . ASN B 1 149 ? 2.533 -18.75 -13.031 1 98.5 149 ASN B O 1
ATOM 3741 N N . GLN B 1 150 ? 0.724 -19.984 -13.43 1 98.62 150 GLN B N 1
ATOM 3742 C CA . GLN B 1 150 ? 1.468 -20.938 -14.234 1 98.62 150 GLN B CA 1
ATOM 3743 C C . GLN B 1 150 ? 2.008 -20.297 -15.508 1 98.62 150 GLN B C 1
ATOM 3745 O O . GLN B 1 150 ? 3.184 -20.453 -15.844 1 98.62 150 GLN B O 1
ATOM 3750 N N . LEU B 1 151 ? 1.107 -19.578 -16.156 1 98.75 151 LEU B N 1
ATOM 3751 C CA . LEU B 1 151 ? 1.527 -18.859 -17.359 1 98.75 151 LEU B CA 1
ATOM 3752 C C . LEU B 1 151 ? 2.625 -17.859 -17.031 1 98.75 151 LEU B C 1
ATOM 3754 O O . LEU B 1 151 ? 3.566 -17.688 -17.812 1 98.75 151 LEU B O 1
ATOM 3758 N N . ALA B 1 152 ? 2.49 -17.203 -15.938 1 98.75 152 ALA B N 1
ATOM 3759 C CA . ALA B 1 152 ? 3.438 -16.172 -15.516 1 98.75 152 ALA B CA 1
ATOM 3760 C C . ALA B 1 152 ? 4.852 -16.734 -15.406 1 98.75 152 ALA B C 1
ATOM 3762 O O . ALA B 1 152 ? 5.797 -16.172 -15.953 1 98.75 152 ALA B O 1
ATOM 3763 N N . GLU B 1 153 ? 4.918 -17.844 -14.727 1 98.81 153 GLU B N 1
ATOM 3764 C CA . GLU B 1 153 ? 6.25 -18.406 -14.508 1 98.81 153 GLU B CA 1
ATOM 3765 C C . GLU B 1 153 ? 6.77 -19.094 -15.766 1 98.81 153 GLU B C 1
ATOM 3767 O O . GLU B 1 153 ? 7.98 -19.188 -15.977 1 98.81 153 GLU B O 1
ATOM 3772 N N . LYS B 1 154 ? 5.859 -19.625 -16.594 1 98.81 154 LYS B N 1
ATOM 3773 C CA . LYS B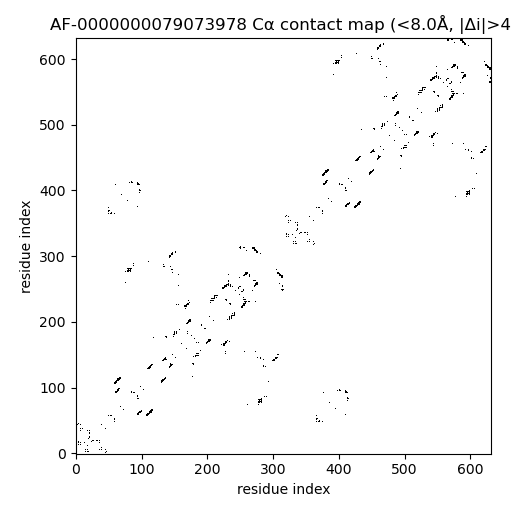 1 154 ? 6.27 -20.062 -17.922 1 98.81 154 LYS B CA 1
ATOM 3774 C C . LYS B 1 154 ? 6.922 -18.938 -18.703 1 98.81 154 LYS B C 1
ATOM 3776 O O . LYS B 1 154 ? 7.988 -19.109 -19.281 1 98.81 154 LYS B O 1
ATOM 3781 N N . MET B 1 155 ? 6.289 -17.781 -18.688 1 98.88 155 MET B N 1
ATOM 3782 C CA . MET B 1 155 ? 6.793 -16.609 -19.391 1 98.88 155 MET B CA 1
ATOM 3783 C C . MET B 1 155 ? 8.172 -16.219 -18.875 1 98.88 155 MET B C 1
ATOM 3785 O O . MET B 1 155 ? 9.086 -15.961 -19.656 1 98.88 155 MET B O 1
ATOM 3789 N N . ALA B 1 156 ? 8.305 -16.172 -17.547 1 98.88 156 ALA B N 1
ATOM 3790 C CA . ALA B 1 156 ? 9.57 -15.781 -16.938 1 98.88 156 ALA B CA 1
ATOM 3791 C C . ALA B 1 156 ? 10.688 -16.75 -17.312 1 98.88 156 ALA B C 1
ATOM 3793 O O . ALA B 1 156 ? 11.773 -16.328 -17.703 1 98.88 156 ALA B O 1
ATOM 3794 N N . THR B 1 157 ? 10.391 -18 -17.188 1 98.88 157 THR B N 1
ATOM 3795 C CA . THR B 1 157 ? 11.375 -19.047 -17.453 1 98.88 157 THR B CA 1
ATOM 3796 C C . THR B 1 157 ? 11.766 -19.078 -18.922 1 98.88 157 THR B C 1
ATOM 3798 O O . THR B 1 157 ? 12.945 -19.156 -19.25 1 98.88 157 THR B O 1
ATOM 3801 N N . GLN B 1 158 ? 10.797 -19.016 -19.781 1 98.88 158 GLN B N 1
ATOM 3802 C CA . GLN B 1 158 ? 11.062 -18.984 -21.203 1 98.88 158 GLN B CA 1
ATOM 3803 C C . GLN B 1 158 ? 11.906 -17.766 -21.578 1 98.88 158 GLN B C 1
ATOM 3805 O O . GLN B 1 158 ? 12.797 -17.875 -22.422 1 98.88 158 GLN B O 1
ATOM 3810 N N . TYR B 1 159 ? 11.547 -16.672 -20.984 1 98.81 159 TYR B N 1
ATOM 3811 C CA . TYR B 1 159 ? 12.305 -15.453 -21.25 1 98.81 159 TYR B CA 1
ATOM 3812 C C . TYR B 1 159 ? 13.781 -15.648 -20.891 1 98.81 159 TYR B C 1
ATOM 3814 O O . TYR B 1 159 ? 14.664 -15.258 -21.656 1 98.81 159 TYR B O 1
ATOM 3822 N N . ALA B 1 160 ? 14.039 -16.219 -19.75 1 98.69 160 ALA B N 1
ATOM 3823 C CA . ALA B 1 160 ? 15.414 -16.484 -19.344 1 98.69 160 ALA B CA 1
ATOM 3824 C C . ALA B 1 160 ? 16.125 -17.344 -20.359 1 98.69 160 ALA B C 1
ATOM 3826 O O . ALA B 1 160 ? 17.281 -17.078 -20.719 1 98.69 160 ALA B O 1
ATOM 3827 N N . LEU B 1 161 ? 15.492 -18.359 -20.828 1 98.44 161 LEU B N 1
ATOM 3828 C CA . LEU B 1 161 ? 16.062 -19.25 -21.844 1 98.44 161 LEU B CA 1
ATOM 3829 C C . LEU B 1 161 ? 16.328 -18.5 -23.141 1 98.44 161 LEU B C 1
ATOM 3831 O O . LEU B 1 161 ? 17.375 -18.688 -23.766 1 98.44 161 LEU B O 1
ATOM 3835 N N . ASP B 1 162 ? 15.359 -17.656 -23.5 1 98.19 162 ASP B N 1
ATOM 3836 C CA . ASP B 1 162 ? 15.484 -16.875 -24.719 1 98.19 162 ASP B CA 1
ATOM 3837 C C . ASP B 1 162 ? 16.672 -15.914 -24.641 1 98.19 162 ASP B C 1
ATOM 3839 O O . ASP B 1 162 ? 17.234 -15.523 -25.672 1 98.19 162 ASP B O 1
ATOM 3843 N N . ARG B 1 163 ? 17.031 -15.523 -23.438 1 97.56 163 ARG B N 1
ATOM 3844 C CA . ARG B 1 163 ? 18.156 -14.633 -23.219 1 97.56 163 ARG B CA 1
ATOM 3845 C C . ARG B 1 163 ? 19.453 -15.414 -23.078 1 97.56 163 ARG B C 1
ATOM 3847 O O . ARG B 1 163 ? 20.484 -14.859 -22.672 1 97.56 163 ARG B O 1
ATOM 3854 N N . LEU B 1 164 ? 19.391 -16.688 -23.234 1 96.75 164 LEU B N 1
ATOM 3855 C CA . LEU B 1 164 ? 20.516 -17.594 -23.391 1 96.75 164 LEU B CA 1
ATOM 3856 C C . LEU B 1 164 ? 21.172 -17.891 -22.047 1 96.75 164 LEU B C 1
ATOM 3858 O O . LEU B 1 164 ? 22.375 -18.172 -21.984 1 96.75 164 LEU B O 1
ATOM 3862 N N . TYR B 1 165 ? 20.453 -17.703 -21 1 97.81 165 TYR B N 1
ATOM 3863 C CA . TYR B 1 165 ? 20.938 -18.25 -19.734 1 97.81 165 TYR B CA 1
ATOM 3864 C C . TYR B 1 165 ? 20.969 -19.766 -19.781 1 97.81 165 TYR B C 1
ATOM 3866 O O . TYR B 1 165 ? 20.047 -20.406 -20.297 1 97.81 165 TYR B O 1
ATOM 3874 N N . LYS B 1 166 ? 21.984 -20.375 -19.266 1 96.69 166 LYS B N 1
ATOM 3875 C CA . LYS B 1 166 ? 22.203 -21.812 -19.391 1 96.69 166 LYS B CA 1
ATOM 3876 C C . LYS B 1 166 ? 21.578 -22.562 -18.219 1 96.69 166 LYS B C 1
ATOM 3878 O O . LYS B 1 166 ? 21.188 -23.719 -18.359 1 96.69 166 LYS B O 1
ATOM 3883 N N . HIS B 1 167 ? 21.609 -21.953 -17.078 1 97.81 167 HIS B N 1
ATOM 3884 C CA . HIS B 1 167 ? 21.016 -22.531 -15.875 1 97.81 167 HIS B CA 1
ATOM 3885 C C . HIS B 1 167 ? 19.875 -21.672 -15.344 1 97.81 167 HIS B C 1
ATOM 3887 O O . HIS B 1 167 ? 20 -20.438 -15.297 1 97.81 167 HIS B O 1
ATOM 3893 N N . ILE B 1 168 ? 18.797 -22.328 -15.078 1 98.69 168 ILE B N 1
ATOM 3894 C CA . ILE B 1 168 ? 17.656 -21.594 -14.547 1 98.69 168 ILE B CA 1
ATOM 3895 C C . ILE B 1 168 ? 17.25 -22.188 -13.195 1 98.69 168 ILE B C 1
ATOM 3897 O O . ILE B 1 168 ? 16.938 -23.375 -13.094 1 98.69 168 ILE B O 1
ATOM 3901 N N . VAL B 1 169 ? 17.297 -21.406 -12.156 1 98.88 169 VAL B N 1
ATOM 3902 C CA . VAL B 1 169 ? 16.969 -21.828 -10.797 1 98.88 169 VAL B CA 1
ATOM 3903 C C . VAL B 1 169 ? 15.695 -21.094 -10.336 1 98.88 169 VAL B C 1
ATOM 3905 O O . VAL B 1 169 ? 15.578 -19.875 -10.5 1 98.88 169 VAL B O 1
ATOM 3908 N N . PHE B 1 170 ? 14.766 -21.828 -9.836 1 98.88 170 PHE B N 1
ATOM 3909 C CA . PHE B 1 170 ? 13.562 -21.234 -9.281 1 98.88 170 PHE B CA 1
ATOM 3910 C C . PHE B 1 170 ? 13.672 -21.094 -7.766 1 98.88 170 PHE B C 1
ATOM 3912 O O . PHE B 1 170 ? 14.023 -22.047 -7.07 1 98.88 170 PHE B O 1
ATOM 3919 N N . ILE B 1 171 ? 13.438 -19.891 -7.32 1 98.88 171 ILE B N 1
ATOM 3920 C CA . ILE B 1 171 ? 13.32 -19.672 -5.883 1 98.88 171 ILE B CA 1
ATOM 3921 C C . ILE B 1 171 ? 11.867 -19.344 -5.527 1 98.88 171 ILE B C 1
ATOM 3923 O O . ILE B 1 171 ? 11.422 -18.203 -5.703 1 98.88 171 ILE B O 1
ATOM 3927 N N . GLY B 1 172 ? 11.188 -20.297 -5.004 1 98.5 172 GLY B N 1
ATOM 3928 C CA . GLY B 1 172 ? 9.773 -20.188 -4.703 1 98.5 172 GLY B CA 1
ATOM 3929 C C . GLY B 1 172 ? 9.492 -19.828 -3.254 1 98.5 172 GLY B C 1
ATOM 3930 O O . GLY B 1 172 ? 10.422 -19.625 -2.473 1 98.5 172 GLY B O 1
ATOM 3931 N N . ILE B 1 173 ? 8.219 -19.656 -2.959 1 97.25 173 ILE B N 1
ATOM 3932 C CA . ILE B 1 173 ? 7.777 -19.391 -1.597 1 97.25 173 ILE B CA 1
ATOM 3933 C C . ILE B 1 173 ? 7.43 -20.703 -0.898 1 97.25 173 ILE B C 1
ATOM 3935 O O . ILE B 1 173 ? 6.719 -21.531 -1.46 1 97.25 173 ILE B O 1
ATOM 3939 N N . ASP B 1 174 ? 7.918 -20.797 0.313 1 96.69 174 ASP B N 1
ATOM 3940 C CA . ASP B 1 174 ? 7.605 -22 1.098 1 96.69 174 ASP B CA 1
ATOM 3941 C C . ASP B 1 174 ? 6.191 -21.922 1.668 1 96.69 174 ASP B C 1
ATOM 3943 O O . ASP B 1 174 ? 6.012 -21.703 2.869 1 96.69 174 ASP B O 1
ATOM 3947 N N . LEU B 1 175 ? 5.266 -22.125 0.839 1 92.88 175 LEU B N 1
ATOM 3948 C CA . LEU B 1 175 ? 3.842 -22.047 1.15 1 92.88 175 LEU B CA 1
ATOM 3949 C C . LEU B 1 175 ? 3.062 -23.109 0.386 1 92.88 175 LEU B C 1
ATOM 3951 O O . LEU B 1 175 ? 3.238 -23.266 -0.825 1 92.88 175 LEU B O 1
ATOM 3955 N N . LYS B 1 176 ? 2.26 -23.812 1.089 1 92.38 176 LYS B N 1
ATOM 3956 C CA . LYS B 1 176 ? 1.453 -24.859 0.476 1 92.38 176 LYS B CA 1
ATOM 3957 C C . LYS B 1 176 ? 0.118 -24.312 -0.019 1 92.38 176 LYS B C 1
ATOM 3959 O O . LYS B 1 176 ? -0.934 -24.625 0.545 1 92.38 176 LYS B O 1
ATOM 3964 N N . GLU B 1 177 ? 0.194 -23.516 -1.013 1 92.94 177 GLU B N 1
ATOM 3965 C CA . GLU B 1 177 ? -0.984 -22.875 -1.587 1 92.94 177 GLU B CA 1
ATOM 3966 C C . GLU B 1 177 ? -1.04 -23.078 -3.1 1 92.94 177 GLU B C 1
ATOM 3968 O O . GLU B 1 177 ? -0.002 -23.156 -3.758 1 92.94 177 GLU B O 1
ATOM 3973 N N . PRO B 1 178 ? -2.186 -23.078 -3.637 1 94.94 178 PRO B N 1
ATOM 3974 C CA . PRO B 1 178 ? -2.365 -23.375 -5.059 1 94.94 178 PRO B CA 1
ATOM 3975 C C . PRO B 1 178 ? -1.577 -22.438 -5.969 1 94.94 178 PRO B C 1
ATOM 3977 O O . PRO B 1 178 ? -0.996 -22.875 -6.961 1 94.94 178 PRO B O 1
ATOM 3980 N N . PHE B 1 179 ? -1.558 -21.188 -5.641 1 95.25 179 PHE B N 1
ATOM 3981 C CA . PHE B 1 179 ? -0.875 -20.25 -6.527 1 95.25 179 PHE B CA 1
ATOM 3982 C C . PHE B 1 179 ? 0.615 -20.562 -6.598 1 95.25 179 PHE B C 1
ATOM 3984 O O . PHE B 1 179 ? 1.232 -20.438 -7.66 1 95.25 179 PHE B O 1
ATOM 3991 N N . GLU B 1 180 ? 1.175 -20.953 -5.492 1 96 180 GLU B N 1
ATOM 3992 C CA . GLU B 1 180 ? 2.598 -21.281 -5.484 1 96 180 GLU B CA 1
ATOM 3993 C C . GLU B 1 180 ? 2.875 -22.547 -6.277 1 96 180 GLU B C 1
ATOM 3995 O O . GLU B 1 180 ? 3.885 -22.641 -6.977 1 96 180 GLU B O 1
ATOM 4000 N N . TYR B 1 181 ? 2.002 -23.531 -6.16 1 96.88 181 TYR B N 1
ATOM 4001 C CA . TYR B 1 181 ? 2.131 -24.734 -6.969 1 96.88 181 TYR B CA 1
ATOM 4002 C C . TYR B 1 181 ? 2.066 -24.406 -8.453 1 96.88 181 TYR B C 1
ATOM 4004 O O . TYR B 1 181 ? 2.82 -24.969 -9.258 1 96.88 181 TYR B O 1
ATOM 4012 N N . SER B 1 182 ? 1.208 -23.547 -8.742 1 98.25 182 SER B N 1
ATOM 4013 C CA . SER B 1 182 ? 1.05 -23.141 -10.133 1 98.25 182 SER B CA 1
ATOM 4014 C C . SER B 1 182 ? 2.301 -22.438 -10.648 1 98.25 182 SER B C 1
ATOM 4016 O O . SER B 1 182 ? 2.729 -22.656 -11.781 1 98.25 182 SER B O 1
ATOM 4018 N N . ARG B 1 183 ? 2.865 -21.547 -9.812 1 98.62 183 ARG B N 1
ATOM 4019 C CA . ARG B 1 183 ? 4.098 -20.875 -10.203 1 98.62 183 ARG B CA 1
ATOM 4020 C C . ARG B 1 183 ? 5.223 -21.875 -10.438 1 98.62 183 ARG B C 1
ATOM 4022 O O . ARG B 1 183 ? 5.887 -21.828 -11.477 1 98.62 183 ARG B O 1
ATOM 4029 N N . GLU B 1 184 ? 5.359 -22.781 -9.539 1 98.5 184 GLU B N 1
ATOM 4030 C CA . GLU B 1 184 ? 6.395 -23.812 -9.68 1 98.5 184 GLU B CA 1
ATOM 4031 C C . GLU B 1 184 ? 6.156 -24.656 -10.922 1 98.5 184 GLU B C 1
ATOM 4033 O O . GLU B 1 184 ? 7.102 -25 -11.641 1 98.5 184 GLU B O 1
ATOM 4038 N N . ALA B 1 185 ? 4.926 -25.016 -11.133 1 98.62 185 ALA B N 1
ATOM 4039 C CA . ALA B 1 185 ? 4.578 -25.844 -12.281 1 98.62 185 ALA B CA 1
ATOM 4040 C C . ALA B 1 185 ? 4.957 -25.156 -13.594 1 98.62 185 ALA B C 1
ATOM 4042 O O . ALA B 1 185 ? 5.41 -25.812 -14.531 1 98.62 185 ALA B O 1
ATOM 4043 N N . GLY B 1 186 ? 4.707 -23.844 -13.648 1 98.81 186 GLY B N 1
ATOM 4044 C CA . GLY B 1 186 ? 5.105 -23.094 -14.836 1 98.81 186 GLY B CA 1
ATOM 4045 C C . GLY B 1 186 ? 6.59 -23.203 -15.125 1 98.81 186 GLY B C 1
ATOM 4046 O O . GLY B 1 186 ? 6.988 -23.375 -16.281 1 98.81 186 GLY B O 1
ATOM 4047 N N . TYR B 1 187 ? 7.359 -23.156 -14.086 1 98.81 187 TYR B N 1
ATOM 4048 C CA . TYR B 1 187 ? 8.812 -23.281 -14.172 1 98.81 187 TYR B CA 1
ATOM 4049 C C . TYR B 1 187 ? 9.211 -24.688 -14.594 1 98.81 187 TYR B C 1
ATOM 4051 O O . TYR B 1 187 ? 9.945 -24.875 -15.562 1 98.81 187 TYR B O 1
ATOM 4059 N N . ILE B 1 188 ? 8.68 -25.672 -13.922 1 98.81 188 ILE B N 1
ATOM 4060 C CA . ILE B 1 188 ? 9.039 -27.062 -14.133 1 98.81 188 ILE B CA 1
ATOM 4061 C C . ILE B 1 188 ? 8.672 -27.484 -15.555 1 98.81 188 ILE B C 1
ATOM 4063 O O . ILE B 1 188 ? 9.5 -28.047 -16.281 1 98.81 188 ILE B O 1
ATOM 4067 N N . ASN B 1 189 ? 7.457 -27.188 -15.953 1 98.62 189 ASN B N 1
ATOM 4068 C CA . ASN B 1 189 ? 6.969 -27.578 -17.266 1 98.62 189 ASN B CA 1
ATOM 4069 C C . ASN B 1 189 ? 7.812 -26.969 -18.391 1 98.62 189 ASN B C 1
ATOM 4071 O O . ASN B 1 189 ? 8.078 -27.625 -19.391 1 98.62 189 ASN B O 1
ATOM 4075 N N . THR B 1 190 ? 8.188 -25.75 -18.172 1 98.75 190 THR B N 1
ATOM 4076 C CA . THR B 1 190 ? 8.992 -25.062 -19.188 1 98.75 190 THR B CA 1
ATOM 4077 C C . THR B 1 190 ? 10.367 -25.703 -19.312 1 98.75 190 THR B C 1
ATOM 4079 O O . THR B 1 190 ? 10.844 -25.953 -20.422 1 98.75 190 THR B O 1
ATOM 4082 N N . LEU B 1 191 ? 11.008 -26.031 -18.219 1 98.56 191 LEU B N 1
ATOM 4083 C CA . LEU B 1 191 ? 12.312 -26.672 -18.266 1 98.56 191 LEU B CA 1
ATOM 4084 C C . LEU B 1 191 ? 12.219 -28.062 -18.891 1 98.56 191 LEU B C 1
ATOM 4086 O O . LEU B 1 191 ? 13.086 -28.453 -19.672 1 98.56 191 LEU B O 1
ATOM 4090 N N . GLN B 1 192 ? 11.156 -28.703 -18.484 1 97.69 192 GLN B N 1
ATOM 4091 C CA . GLN B 1 192 ? 10.953 -30.047 -19.031 1 97.69 192 GLN B CA 1
ATOM 4092 C C . GLN B 1 192 ? 10.836 -30 -20.547 1 97.69 192 GLN B C 1
ATOM 4094 O O . GLN B 1 192 ? 11.398 -30.844 -21.25 1 97.69 192 GLN B O 1
ATOM 4099 N N . GLN B 1 193 ? 10.156 -29.078 -21.094 1 97.94 193 GLN B N 1
ATOM 4100 C CA . GLN B 1 193 ? 9.992 -28.906 -22.531 1 97.94 193 GLN B CA 1
ATOM 4101 C C . GLN B 1 193 ? 11.336 -28.656 -23.203 1 97.94 193 GLN B C 1
ATOM 4103 O O . GLN B 1 193 ? 11.508 -28.969 -24.391 1 97.94 193 GLN B O 1
ATOM 4108 N N . HIS B 1 194 ? 12.266 -28.188 -22.5 1 97.75 194 HIS B N 1
ATOM 4109 C CA . HIS B 1 194 ? 13.586 -27.891 -23.047 1 97.75 194 HIS B CA 1
ATOM 4110 C C . HIS B 1 194 ? 14.609 -28.922 -22.594 1 97.75 194 HIS B C 1
ATOM 4112 O O . HIS B 1 194 ? 15.812 -28.719 -22.781 1 97.75 194 HIS B O 1
ATOM 4118 N N . GLN B 1 195 ? 14.141 -29.953 -21.891 1 97.44 195 GLN B N 1
ATOM 4119 C CA . GLN B 1 195 ? 14.953 -31.094 -21.453 1 97.44 195 GLN B CA 1
ATOM 4120 C C . GLN B 1 195 ? 16.031 -30.641 -20.453 1 97.44 195 GLN B C 1
ATOM 4122 O O . GLN B 1 195 ? 17.188 -31.062 -20.562 1 97.44 195 GLN B O 1
ATOM 4127 N N . LEU B 1 196 ? 15.664 -29.703 -19.625 1 97.5 196 LEU B N 1
ATOM 4128 C CA . LEU B 1 196 ? 16.531 -29.234 -18.562 1 97.5 196 LEU B CA 1
ATOM 4129 C C . LEU B 1 196 ? 16.047 -29.719 -17.203 1 97.5 196 LEU B C 1
ATOM 4131 O O . LEU B 1 196 ? 14.852 -30.016 -17.031 1 97.5 196 LEU B O 1
ATOM 4135 N N . ILE B 1 197 ? 16.938 -29.828 -16.266 1 96.12 197 ILE B N 1
ATOM 4136 C CA . ILE B 1 197 ? 16.609 -30.328 -14.938 1 96.12 197 ILE B CA 1
ATOM 4137 C C . ILE B 1 197 ? 16.266 -29.156 -14.023 1 96.12 197 ILE B C 1
ATOM 4139 O O . ILE B 1 197 ? 17.031 -28.203 -13.891 1 96.12 197 ILE B O 1
ATOM 4143 N N . PRO B 1 198 ? 15.148 -29.25 -13.383 1 97.88 198 PRO B N 1
ATOM 4144 C CA . PRO B 1 198 ? 14.758 -28.172 -12.477 1 97.88 198 PRO B CA 1
ATOM 4145 C C . PRO B 1 198 ? 15.617 -28.125 -11.211 1 97.88 198 PRO B C 1
ATOM 4147 O O . PRO B 1 198 ? 16.016 -29.172 -10.703 1 97.88 198 PRO B O 1
ATOM 4150 N N . GLN B 1 199 ? 15.938 -27.031 -10.781 1 98.44 199 GLN B N 1
ATOM 4151 C CA . GLN B 1 199 ? 16.531 -26.75 -9.484 1 98.44 199 GLN B CA 1
ATOM 4152 C C . GLN B 1 199 ? 15.688 -25.734 -8.703 1 98.44 199 GLN B C 1
ATOM 4154 O O . GLN B 1 199 ? 15.516 -24.594 -9.133 1 98.44 199 GLN B O 1
ATOM 4159 N N . ILE B 1 200 ? 15.18 -26.219 -7.527 1 98.62 200 ILE B N 1
ATOM 4160 C CA . ILE B 1 200 ? 14.188 -25.406 -6.82 1 98.62 200 ILE B CA 1
ATOM 4161 C C . ILE B 1 200 ? 14.617 -25.203 -5.371 1 98.62 200 ILE B C 1
ATOM 4163 O O . ILE B 1 200 ? 15.047 -26.156 -4.711 1 98.62 200 ILE B O 1
ATOM 4167 N N . PHE B 1 201 ? 14.586 -23.984 -4.93 1 98.75 201 PHE B N 1
ATOM 4168 C CA . PHE B 1 201 ? 14.664 -23.641 -3.518 1 98.75 201 PHE B CA 1
ATOM 4169 C C . PHE B 1 201 ? 13.352 -23.016 -3.041 1 98.75 201 PHE B C 1
ATOM 4171 O O . PHE B 1 201 ? 12.695 -22.297 -3.789 1 98.75 201 PHE B O 1
ATOM 4178 N N . ARG B 1 202 ? 12.898 -23.328 -1.896 1 98.44 202 ARG B N 1
ATOM 4179 C CA . ARG B 1 202 ? 11.711 -22.75 -1.291 1 98.44 202 ARG B CA 1
ATOM 4180 C C . ARG B 1 202 ? 12.055 -22.016 0.005 1 98.44 202 ARG B C 1
ATOM 4182 O O . ARG B 1 202 ? 12.719 -22.578 0.878 1 98.44 202 ARG B O 1
ATOM 4189 N N . VAL B 1 203 ? 11.656 -20.734 0.09 1 98.25 203 VAL B N 1
ATOM 4190 C CA . VAL B 1 203 ? 12.008 -19.922 1.245 1 98.25 203 VAL B CA 1
ATOM 4191 C C . VAL B 1 203 ? 10.781 -19.141 1.713 1 98.25 203 VAL B C 1
ATOM 4193 O O . VAL B 1 203 ? 9.766 -19.078 1.012 1 98.25 203 VAL B O 1
ATOM 4196 N N . SER B 1 204 ? 10.867 -18.625 2.955 1 95.38 204 SER B N 1
ATOM 4197 C CA . SER B 1 204 ? 9.852 -17.656 3.348 1 95.38 204 SER B CA 1
ATOM 4198 C C . SER B 1 204 ? 9.883 -16.422 2.443 1 95.38 204 SER B C 1
ATOM 4200 O O . SER B 1 204 ? 10.922 -16.094 1.867 1 95.38 204 SER B O 1
ATOM 4202 N N . ASN B 1 205 ? 8.75 -15.797 2.246 1 92.19 205 ASN B N 1
ATOM 4203 C CA . ASN B 1 205 ? 8.68 -14.633 1.369 1 92.19 205 ASN B CA 1
ATOM 4204 C C . ASN B 1 205 ? 9.328 -13.406 2.012 1 92.19 205 ASN B C 1
ATOM 4206 O O . ASN B 1 205 ? 8.656 -12.398 2.244 1 92.19 205 ASN B O 1
ATOM 4210 N N . HIS B 1 206 ? 10.555 -13.555 2.248 1 90.12 206 HIS B N 1
ATOM 4211 C CA . HIS B 1 206 ? 11.406 -12.531 2.84 1 90.12 206 HIS B CA 1
ATOM 4212 C C . HIS B 1 206 ? 12.742 -12.438 2.111 1 90.12 206 HIS B C 1
ATOM 4214 O O . HIS B 1 206 ? 13.32 -13.461 1.739 1 90.12 206 HIS B O 1
ATOM 4220 N N . SER B 1 207 ? 13.188 -11.219 1.934 1 92.19 207 SER B N 1
ATOM 4221 C CA . SER B 1 207 ? 14.43 -11.008 1.188 1 92.19 207 SER B CA 1
ATOM 4222 C C . SER B 1 207 ? 15.609 -11.688 1.878 1 92.19 207 SER B C 1
ATOM 4224 O O . SER B 1 207 ? 16.484 -12.258 1.217 1 92.19 207 SER B O 1
ATOM 4226 N N . HIS B 1 208 ? 15.609 -11.664 3.225 1 91.38 208 HIS B N 1
ATOM 4227 C CA . HIS B 1 208 ? 16.734 -12.227 3.959 1 91.38 208 HIS B CA 1
ATOM 4228 C C . HIS B 1 208 ? 16.812 -13.742 3.785 1 91.38 208 HIS B C 1
ATOM 4230 O O . HIS B 1 208 ? 17.906 -14.312 3.762 1 91.38 208 HIS B O 1
ATOM 4236 N N . ALA B 1 209 ? 15.672 -14.336 3.697 1 96.38 209 ALA B N 1
ATOM 4237 C CA . ALA B 1 209 ? 15.648 -15.781 3.479 1 96.38 209 ALA B CA 1
ATOM 4238 C C . ALA B 1 209 ? 16.25 -16.141 2.127 1 96.38 209 ALA B C 1
ATOM 4240 O O . ALA B 1 209 ? 16.969 -17.141 2.006 1 96.38 209 ALA B O 1
ATOM 4241 N N . ALA B 1 210 ? 15.977 -15.344 1.152 1 97.38 210 ALA B N 1
ATOM 4242 C CA . ALA B 1 210 ? 16.547 -15.539 -0.175 1 97.38 210 ALA B CA 1
ATOM 4243 C C . ALA B 1 210 ? 18.062 -15.305 -0.161 1 97.38 210 ALA B C 1
ATOM 4245 O O . ALA B 1 210 ? 18.812 -16.031 -0.806 1 97.38 210 ALA B O 1
ATOM 4246 N N . GLN B 1 211 ? 18.469 -14.336 0.603 1 96.69 211 GLN B N 1
ATOM 4247 C CA . GLN B 1 211 ? 19.891 -14.062 0.748 1 96.69 211 GLN B CA 1
ATOM 4248 C C . GLN B 1 211 ? 20.641 -15.273 1.313 1 96.69 211 GLN B C 1
ATOM 4250 O O . GLN B 1 211 ? 21.719 -15.625 0.839 1 96.69 211 GLN B O 1
ATOM 4255 N N . ASP B 1 212 ? 20.062 -15.836 2.295 1 98 212 ASP B N 1
ATOM 4256 C CA . ASP B 1 212 ? 20.672 -16.984 2.943 1 98 212 ASP B CA 1
ATOM 4257 C C . ASP B 1 212 ? 20.891 -18.125 1.947 1 98 212 ASP B C 1
ATOM 4259 O O . ASP B 1 212 ? 21.953 -18.75 1.939 1 98 212 ASP B O 1
ATOM 4263 N N . VAL B 1 213 ? 19.906 -18.391 1.116 1 98.31 213 VAL B N 1
ATOM 4264 C CA . VAL B 1 213 ? 19.984 -19.453 0.127 1 98.31 213 VAL B CA 1
ATOM 4265 C C . VAL B 1 213 ? 21.141 -19.188 -0.84 1 98.31 213 VAL B C 1
ATOM 4267 O O . VAL B 1 213 ? 21.938 -20.078 -1.127 1 98.31 213 VAL B O 1
ATOM 4270 N N . ILE B 1 214 ? 21.25 -17.969 -1.341 1 98.5 214 ILE B N 1
ATOM 4271 C CA . ILE B 1 214 ? 22.297 -17.609 -2.297 1 98.5 214 ILE B CA 1
ATOM 4272 C C . ILE B 1 214 ? 23.656 -17.703 -1.629 1 98.5 214 ILE B C 1
ATOM 4274 O O . ILE B 1 214 ? 24.609 -18.234 -2.215 1 98.5 214 ILE B O 1
ATOM 4278 N N . HIS B 1 215 ? 23.719 -17.219 -0.421 1 98.25 215 HIS B N 1
ATOM 4279 C CA . HIS B 1 215 ? 24.969 -17.25 0.312 1 98.25 215 HIS B CA 1
ATOM 4280 C C . HIS B 1 215 ? 25.453 -18.688 0.511 1 98.25 215 HIS B C 1
ATOM 4282 O O . HIS B 1 215 ? 26.625 -18.984 0.253 1 98.25 215 HIS B O 1
ATOM 4288 N N . GLU B 1 216 ? 24.609 -19.484 0.922 1 98.38 216 GLU B N 1
ATOM 4289 C CA . GLU B 1 216 ? 24.938 -20.859 1.257 1 98.38 216 GLU B CA 1
ATOM 4290 C C . GLU B 1 216 ? 25.344 -21.656 0.013 1 98.38 216 GLU B C 1
ATOM 4292 O O . GLU B 1 216 ? 26.172 -22.562 0.087 1 98.38 216 GLU B O 1
ATOM 4297 N N . HIS B 1 217 ? 24.812 -21.297 -1.126 1 98.31 217 HIS B N 1
ATOM 4298 C CA . HIS B 1 217 ? 24.969 -22.141 -2.305 1 98.31 217 HIS B CA 1
ATOM 4299 C C . HIS B 1 217 ? 25.75 -21.422 -3.398 1 98.31 217 HIS B C 1
ATOM 4301 O O . HIS B 1 217 ? 25.844 -21.906 -4.527 1 98.31 217 HIS B O 1
ATOM 4307 N N . PHE B 1 218 ? 26.297 -20.344 -3.154 1 98.06 218 PHE B N 1
ATOM 4308 C CA . PHE B 1 218 ? 26.875 -19.453 -4.164 1 98.06 218 PHE B CA 1
ATOM 4309 C C . PHE B 1 218 ? 27.891 -20.188 -5.016 1 98.06 218 PHE B C 1
ATOM 4311 O O . PHE B 1 218 ? 27.906 -20.047 -6.242 1 98.06 218 PHE B O 1
ATOM 4318 N N . LYS B 1 219 ? 28.688 -20.938 -4.371 1 96.81 219 LYS B N 1
ATOM 4319 C CA . LYS B 1 219 ? 29.781 -21.625 -5.059 1 96.81 219 LYS B CA 1
ATOM 4320 C C . LYS B 1 219 ? 29.25 -22.656 -6.043 1 96.81 219 LYS B C 1
ATOM 4322 O O . LYS B 1 219 ? 29.953 -23.078 -6.965 1 96.81 219 LYS B O 1
ATOM 4327 N N . GLU B 1 220 ? 28.016 -23.047 -5.82 1 97.19 220 GLU B N 1
ATOM 4328 C CA . GLU B 1 220 ? 27.391 -24.047 -6.676 1 97.19 220 GLU B CA 1
ATOM 4329 C C . GLU B 1 220 ? 26.812 -23.422 -7.938 1 97.19 220 GLU B C 1
ATOM 4331 O O . GLU B 1 220 ? 26.547 -24.125 -8.914 1 97.19 220 GLU B O 1
ATOM 4336 N N . PHE B 1 221 ? 26.594 -22.172 -7.922 1 97.81 221 PHE B N 1
ATOM 4337 C CA . PHE B 1 221 ? 25.953 -21.516 -9.047 1 97.81 221 PHE B CA 1
ATOM 4338 C C . PHE B 1 221 ? 26.969 -21.094 -10.094 1 97.81 221 PHE B C 1
ATOM 4340 O O . PHE B 1 221 ? 27.953 -20.406 -9.781 1 97.81 221 PHE B O 1
ATOM 4347 N N . LYS B 1 222 ? 26.766 -21.531 -11.266 1 96.44 222 LYS B N 1
ATOM 4348 C CA . LYS B 1 222 ? 27.625 -21.172 -12.383 1 96.44 222 LYS B CA 1
ATOM 4349 C C . LYS B 1 222 ? 27.203 -19.844 -12.992 1 96.44 222 LYS B C 1
ATOM 4351 O O . LYS B 1 222 ? 26.031 -19.469 -12.93 1 96.44 222 LYS B O 1
ATOM 4356 N N . LYS B 1 223 ? 28.156 -19.234 -13.555 1 95.38 223 LYS B N 1
ATOM 4357 C CA . LYS B 1 223 ? 27.812 -18.062 -14.352 1 95.38 223 LYS B CA 1
ATOM 4358 C C . LYS B 1 223 ? 26.781 -18.422 -15.422 1 95.38 223 LYS B C 1
ATOM 4360 O O . LYS B 1 223 ? 26.641 -19.578 -15.797 1 95.38 223 LYS B O 1
ATOM 4365 N N . ASP B 1 224 ? 25.969 -17.531 -15.852 1 96.06 224 ASP B N 1
ATOM 4366 C CA . ASP B 1 224 ? 24.875 -17.703 -16.828 1 96.06 224 ASP B CA 1
ATOM 4367 C C . ASP B 1 224 ? 23.672 -18.391 -16.188 1 96.06 224 ASP B C 1
ATOM 4369 O O . ASP B 1 224 ? 22.875 -19.016 -16.875 1 96.06 224 ASP B O 1
ATOM 4373 N N . THR B 1 225 ? 23.672 -18.375 -14.805 1 98.56 225 THR B N 1
ATOM 4374 C CA . THR B 1 225 ? 22.453 -18.781 -14.094 1 98.56 225 THR B CA 1
ATOM 4375 C C . THR B 1 225 ? 21.469 -17.625 -14.008 1 98.56 225 THR B C 1
ATOM 4377 O O . THR B 1 225 ? 21.844 -16.484 -13.734 1 98.56 225 THR B O 1
ATOM 4380 N N . CYS B 1 226 ? 20.25 -17.922 -14.336 1 98.81 226 CYS B N 1
ATOM 4381 C CA . CYS B 1 226 ? 19.156 -16.969 -14.094 1 98.81 226 CYS B CA 1
ATOM 4382 C C . CYS B 1 226 ? 18.25 -17.469 -12.977 1 98.81 226 CYS B C 1
ATOM 4384 O O . CYS B 1 226 ? 17.781 -18.609 -13 1 98.81 226 CYS B O 1
ATOM 4386 N N . PHE B 1 227 ? 18.078 -16.641 -11.984 1 98.94 227 PHE B N 1
ATOM 4387 C CA . PHE B 1 227 ? 17.156 -16.953 -10.891 1 98.94 227 PHE B CA 1
ATOM 4388 C C . PHE B 1 227 ? 15.758 -16.438 -11.188 1 98.94 227 PHE B C 1
ATOM 4390 O O . PHE B 1 227 ? 15.562 -15.227 -11.352 1 98.94 227 PHE B O 1
ATOM 4397 N N . VAL B 1 228 ? 14.828 -17.312 -11.328 1 98.94 228 VAL B N 1
ATOM 4398 C CA . VAL B 1 228 ? 13.406 -16.984 -11.453 1 98.94 228 VAL B CA 1
ATOM 4399 C C . VAL B 1 228 ? 12.742 -17.047 -10.078 1 98.94 228 VAL B C 1
ATOM 4401 O O . VAL B 1 228 ? 12.594 -18.125 -9.508 1 98.94 228 VAL B O 1
ATOM 4404 N N . CYS B 1 229 ? 12.32 -15.875 -9.602 1 98.88 229 CYS B N 1
ATOM 4405 C CA . CYS B 1 229 ? 11.875 -15.781 -8.219 1 98.88 229 CYS B CA 1
ATOM 4406 C C . CYS B 1 229 ? 10.352 -15.648 -8.148 1 98.88 229 CYS B C 1
ATOM 4408 O O . CYS B 1 229 ? 9.742 -14.969 -8.969 1 98.88 229 CYS B O 1
ATOM 4410 N N . ALA B 1 230 ? 9.828 -16.219 -7.113 1 98.31 230 ALA B N 1
ATOM 4411 C CA . ALA B 1 230 ? 8.375 -16.266 -6.953 1 98.31 230 ALA B CA 1
ATOM 4412 C C . ALA B 1 230 ? 7.824 -14.906 -6.535 1 98.31 230 ALA B C 1
ATOM 4414 O O . ALA B 1 230 ? 6.617 -14.68 -6.594 1 98.31 230 ALA B O 1
ATOM 4415 N N . SER B 1 231 ? 8.641 -13.977 -6.121 1 96.38 231 SER B N 1
ATOM 4416 C CA . SER B 1 231 ? 8.234 -12.625 -5.758 1 96.38 231 SER B CA 1
ATOM 4417 C C . SER B 1 231 ? 9.398 -11.648 -5.906 1 96.38 231 SER B C 1
ATOM 4419 O O . SER B 1 231 ? 10.562 -12.047 -5.91 1 96.38 231 SER B O 1
ATOM 4421 N N . ASP B 1 232 ? 9.062 -10.406 -5.996 1 95.31 232 ASP B N 1
ATOM 4422 C CA . ASP B 1 232 ? 10.094 -9.375 -6.066 1 95.31 232 ASP B CA 1
ATOM 4423 C C . ASP B 1 232 ? 10.852 -9.266 -4.75 1 95.31 232 ASP B C 1
ATOM 4425 O O . ASP B 1 232 ? 12.031 -8.898 -4.734 1 95.31 232 ASP B O 1
ATOM 4429 N N . ARG B 1 233 ? 10.227 -9.594 -3.646 1 92.31 233 ARG B N 1
ATOM 4430 C CA . ARG B 1 233 ? 10.906 -9.594 -2.354 1 92.31 233 ARG B CA 1
ATOM 4431 C C . ARG B 1 233 ? 12.055 -10.594 -2.344 1 92.31 233 ARG B C 1
ATOM 4433 O O . ARG B 1 233 ? 13.148 -10.281 -1.877 1 92.31 233 ARG B O 1
ATOM 4440 N N . ILE B 1 234 ? 11.758 -11.719 -2.818 1 96.5 234 ILE B N 1
ATOM 4441 C CA . ILE B 1 234 ? 12.773 -12.758 -2.926 1 96.5 234 ILE B CA 1
ATOM 4442 C C . ILE B 1 234 ? 13.859 -12.32 -3.908 1 96.5 234 ILE B C 1
ATOM 4444 O O . ILE B 1 234 ? 15.055 -12.438 -3.621 1 96.5 234 ILE B O 1
ATOM 4448 N N . ALA B 1 235 ? 13.438 -11.758 -5.016 1 98.06 235 ALA B N 1
ATOM 4449 C CA . ALA B 1 235 ? 14.367 -11.336 -6.055 1 98.06 235 ALA B CA 1
ATOM 4450 C C . ALA B 1 235 ? 15.336 -10.281 -5.527 1 98.06 235 ALA B C 1
ATOM 4452 O O . ALA B 1 235 ? 16.531 -10.32 -5.832 1 98.06 235 ALA B O 1
ATOM 4453 N N . VAL B 1 236 ? 14.836 -9.391 -4.738 1 94.31 236 VAL B N 1
ATOM 4454 C CA . VAL B 1 236 ? 15.68 -8.344 -4.168 1 94.31 236 VAL B CA 1
ATOM 4455 C C . VAL B 1 236 ? 16.75 -8.969 -3.268 1 94.31 236 VAL B C 1
ATOM 4457 O O . VAL B 1 236 ? 17.891 -8.531 -3.262 1 94.31 236 VAL B O 1
ATOM 4460 N N . GLY B 1 237 ? 16.344 -9.984 -2.498 1 95.56 237 GLY B N 1
ATOM 4461 C CA . GLY B 1 237 ? 17.297 -10.703 -1.674 1 95.56 237 GLY B CA 1
ATOM 4462 C C . GLY B 1 237 ? 18.375 -11.398 -2.482 1 95.56 237 GLY B C 1
ATOM 4463 O O . GLY B 1 237 ? 19.547 -11.375 -2.111 1 95.56 237 GLY B O 1
ATOM 4464 N N . VAL B 1 238 ? 17.984 -11.953 -3.576 1 98.25 238 VAL B N 1
ATOM 4465 C CA . VAL B 1 238 ? 18.922 -12.617 -4.477 1 98.25 238 VAL B CA 1
ATOM 4466 C C . VAL B 1 238 ? 19.922 -11.602 -5.031 1 98.25 238 VAL B C 1
ATOM 4468 O O . VAL B 1 238 ? 21.125 -11.82 -4.977 1 98.25 238 VAL B O 1
ATOM 4471 N N . VAL B 1 239 ? 19.422 -10.484 -5.504 1 96.44 239 VAL B N 1
ATOM 4472 C CA . VAL B 1 239 ? 20.266 -9.438 -6.066 1 96.44 239 VAL B CA 1
ATOM 4473 C C . VAL B 1 239 ? 21.281 -8.969 -5.027 1 96.44 239 VAL B C 1
ATOM 4475 O O . VAL B 1 239 ? 22.469 -8.898 -5.305 1 96.44 239 VAL B O 1
ATOM 4478 N N . ARG B 1 240 ? 20.781 -8.727 -3.873 1 92.06 240 ARG B N 1
ATOM 4479 C CA . ARG B 1 240 ? 21.625 -8.195 -2.809 1 92.06 240 ARG B CA 1
ATOM 4480 C C . ARG B 1 240 ? 22.766 -9.156 -2.488 1 92.06 240 ARG B C 1
ATOM 4482 O O . ARG B 1 240 ? 23.922 -8.742 -2.377 1 92.06 240 ARG B O 1
ATOM 4489 N N . GLN B 1 241 ? 22.453 -10.414 -2.324 1 96.5 241 GLN B N 1
ATOM 4490 C CA . GLN B 1 241 ? 23.484 -11.383 -1.937 1 96.5 241 GLN B CA 1
ATOM 4491 C C . GLN B 1 241 ? 24.469 -11.625 -3.076 1 96.5 241 GLN B C 1
ATOM 4493 O O . GLN B 1 241 ? 25.656 -11.797 -2.842 1 96.5 241 GLN B O 1
ATOM 4498 N N . LEU B 1 242 ? 23.984 -11.656 -4.324 1 97.38 242 LEU B N 1
ATOM 4499 C CA . LEU B 1 242 ? 24.891 -11.797 -5.465 1 97.38 242 LEU B CA 1
ATOM 4500 C C . LEU B 1 242 ? 25.906 -10.656 -5.5 1 97.38 242 LEU B C 1
ATOM 4502 O O . LEU B 1 242 ? 27.094 -10.891 -5.707 1 97.38 242 LEU B O 1
ATOM 4506 N N . GLN B 1 243 ? 25.391 -9.5 -5.297 1 91.94 243 GLN B N 1
ATOM 4507 C CA . GLN B 1 243 ? 26.266 -8.336 -5.285 1 91.94 243 GLN B CA 1
ATOM 4508 C C . GLN B 1 243 ? 27.266 -8.414 -4.133 1 91.94 243 GLN B C 1
ATOM 4510 O O . GLN B 1 243 ? 28.438 -8.07 -4.293 1 91.94 243 GLN B O 1
ATOM 4515 N N . ASP B 1 244 ? 26.766 -8.859 -2.992 1 91.44 244 ASP B N 1
ATOM 4516 C CA . ASP B 1 244 ? 27.641 -9.016 -1.832 1 91.44 244 ASP B CA 1
ATOM 4517 C C . ASP B 1 244 ? 28.766 -10.016 -2.119 1 91.44 244 ASP B C 1
ATOM 4519 O O . ASP B 1 244 ? 29.859 -9.906 -1.553 1 91.44 244 ASP B O 1
ATOM 4523 N N . GLU B 1 245 ? 28.484 -10.93 -3.051 1 96.31 245 GLU B N 1
ATOM 4524 C CA . GLU B 1 245 ? 29.469 -11.938 -3.43 1 96.31 245 GLU B CA 1
ATOM 4525 C C . GLU B 1 245 ? 30.375 -11.438 -4.551 1 96.31 245 GLU B C 1
ATOM 4527 O O . GLU B 1 245 ? 31.234 -12.172 -5.051 1 96.31 245 GLU B O 1
ATOM 4532 N N . GLY B 1 246 ? 30.125 -10.258 -4.984 1 94.31 246 GLY B N 1
ATOM 4533 C CA . GLY B 1 246 ? 30.953 -9.648 -6.012 1 94.31 246 GLY B CA 1
ATOM 4534 C C . GLY B 1 246 ? 30.531 -10.023 -7.422 1 94.31 246 GLY B C 1
ATOM 4535 O O . GLY B 1 246 ? 31.297 -9.82 -8.375 1 94.31 246 GLY B O 1
ATOM 4536 N N . ALA B 1 247 ? 29.359 -10.555 -7.523 1 96.69 247 ALA B N 1
ATOM 4537 C CA . ALA B 1 247 ? 28.859 -10.938 -8.844 1 96.69 247 ALA B CA 1
ATOM 4538 C C . ALA B 1 247 ? 28.234 -9.75 -9.562 1 96.69 247 ALA B C 1
ATOM 4540 O O . ALA B 1 247 ? 27.688 -8.852 -8.922 1 96.69 247 ALA B O 1
ATOM 4541 N N . ARG B 1 248 ? 28.438 -9.844 -10.898 1 94.88 248 ARG B N 1
ATOM 4542 C CA . ARG B 1 248 ? 27.844 -8.789 -11.711 1 94.88 248 ARG B CA 1
ATOM 4543 C C . ARG B 1 248 ? 26.484 -9.211 -12.25 1 94.88 248 ARG B C 1
ATOM 4545 O O . ARG B 1 248 ? 26.328 -10.312 -12.781 1 94.88 248 ARG B O 1
ATOM 4552 N N . ILE B 1 249 ? 25.453 -8.344 -12.133 1 97.44 249 ILE B N 1
ATOM 4553 C CA . ILE B 1 249 ? 24.109 -8.516 -12.688 1 97.44 249 ILE B CA 1
ATOM 4554 C C . ILE B 1 249 ? 23.844 -7.441 -13.742 1 97.44 249 ILE B C 1
ATOM 4556 O O . ILE B 1 249 ? 23.969 -6.246 -13.461 1 97.44 249 ILE B O 1
ATOM 4560 N N . PRO B 1 250 ? 23.516 -7.859 -14.953 1 96.94 250 PRO B N 1
ATOM 4561 C CA . PRO B 1 250 ? 23.078 -9.188 -15.414 1 96.94 250 PRO B CA 1
ATOM 4562 C C . PRO B 1 250 ? 24.219 -9.977 -16.062 1 96.94 250 PRO B C 1
ATOM 4564 O O . PRO B 1 250 ? 23.969 -11.039 -16.641 1 96.94 250 PRO B O 1
ATOM 4567 N N . LYS B 1 251 ? 25.344 -9.531 -16.062 1 96.31 251 LYS B N 1
ATOM 4568 C CA . LYS B 1 251 ? 26.422 -10.117 -16.844 1 96.31 251 LYS B CA 1
ATOM 4569 C C . LYS B 1 251 ? 26.719 -11.539 -16.406 1 96.31 251 LYS B C 1
ATOM 4571 O O . LYS B 1 251 ? 26.828 -12.445 -17.219 1 96.31 251 LYS B O 1
ATOM 4576 N N . ASP B 1 252 ? 26.906 -11.758 -15.109 1 97.62 252 ASP B N 1
ATOM 4577 C CA . ASP B 1 252 ? 27.234 -13.078 -14.578 1 97.62 252 ASP B CA 1
ATOM 4578 C C . ASP B 1 252 ? 25.969 -13.883 -14.305 1 97.62 252 ASP B C 1
ATOM 4580 O O . ASP B 1 252 ? 25.906 -15.078 -14.609 1 97.62 252 ASP B O 1
ATOM 4584 N N . PHE B 1 253 ? 24.984 -13.211 -13.68 1 98.62 253 PHE B N 1
ATOM 4585 C CA . PHE B 1 253 ? 23.734 -13.836 -13.281 1 98.62 253 PHE B CA 1
ATOM 4586 C C . PHE B 1 253 ? 22.547 -12.984 -13.695 1 98.62 253 PHE B C 1
ATOM 4588 O O . PHE B 1 253 ? 22.656 -11.758 -13.812 1 98.62 253 PHE B O 1
ATOM 4595 N N . GLY B 1 254 ? 21.438 -13.594 -13.977 1 98.69 254 GLY B N 1
ATOM 4596 C CA . GLY B 1 254 ? 20.172 -12.898 -14.172 1 98.69 254 GLY B CA 1
ATOM 4597 C C . GLY B 1 254 ? 19.188 -13.125 -13.031 1 98.69 254 GLY B C 1
ATOM 4598 O O . GLY B 1 254 ? 19.234 -14.148 -12.344 1 98.69 254 GLY B O 1
ATOM 4599 N N . VAL B 1 255 ? 18.344 -12.195 -12.82 1 98.88 255 VAL B N 1
ATOM 4600 C CA . VAL B 1 255 ? 17.328 -12.305 -11.781 1 98.88 255 VAL B CA 1
ATOM 4601 C C . VAL B 1 255 ? 15.984 -11.805 -12.32 1 98.88 255 VAL B C 1
ATOM 4603 O O . VAL B 1 255 ? 15.906 -10.703 -12.875 1 98.88 255 VAL B O 1
ATOM 4606 N N . ILE B 1 256 ? 14.984 -12.609 -12.242 1 98.94 256 ILE B N 1
ATOM 4607 C CA . ILE B 1 256 ? 13.625 -12.25 -12.617 1 98.94 256 ILE B CA 1
ATOM 4608 C C . ILE B 1 256 ? 12.711 -12.328 -11.391 1 98.94 256 ILE B C 1
ATOM 4610 O O . ILE B 1 256 ? 12.695 -13.336 -10.688 1 98.94 256 ILE B O 1
ATOM 4614 N N . GLY B 1 257 ? 12.016 -11.266 -11.141 1 98.56 257 GLY B N 1
ATOM 4615 C CA . GLY B 1 257 ? 11.086 -11.234 -10.016 1 98.56 257 GLY B CA 1
ATOM 4616 C C . GLY B 1 257 ? 9.648 -11.484 -10.422 1 98.56 257 GLY B C 1
ATOM 4617 O O . GLY B 1 257 ? 9.383 -11.969 -11.531 1 98.56 257 GLY B O 1
ATOM 4618 N N . PHE B 1 258 ? 8.742 -11.234 -9.5 1 97.81 258 PHE B N 1
ATOM 4619 C CA . PHE B 1 258 ? 7.309 -11.453 -9.656 1 97.81 258 PHE B CA 1
ATOM 4620 C C . PHE B 1 258 ? 6.52 -10.469 -8.797 1 97.81 258 PHE B C 1
ATOM 4622 O O . PHE B 1 258 ? 6.879 -10.211 -7.645 1 97.81 258 PHE B O 1
ATOM 4629 N N . ASP B 1 259 ? 5.383 -9.938 -9.289 1 94.19 259 ASP B N 1
ATOM 4630 C CA . ASP B 1 259 ? 4.445 -8.977 -8.719 1 94.19 259 ASP B CA 1
ATOM 4631 C C . ASP B 1 259 ? 4.41 -7.691 -9.531 1 94.19 259 ASP B C 1
ATOM 4633 O O . ASP B 1 259 ? 3.365 -7.312 -10.07 1 94.19 259 ASP B O 1
ATOM 4637 N N . GLY B 1 260 ? 5.617 -6.965 -9.594 1 92.81 260 GLY B N 1
ATOM 4638 C CA . GLY B 1 260 ? 5.762 -5.797 -10.445 1 92.81 260 GLY B CA 1
ATOM 4639 C C . GLY B 1 260 ? 5.062 -4.566 -9.898 1 92.81 260 GLY B C 1
ATOM 4640 O O . GLY B 1 260 ? 4.469 -3.799 -10.656 1 92.81 260 GLY B O 1
ATOM 4641 N N . VAL B 1 261 ? 5.125 -4.41 -8.594 1 86.06 261 VAL B N 1
ATOM 4642 C CA . VAL B 1 261 ? 4.332 -3.326 -8.016 1 86.06 261 VAL B CA 1
ATOM 4643 C C . VAL B 1 261 ? 5.254 -2.215 -7.523 1 86.06 261 VAL B C 1
ATOM 4645 O O . VAL B 1 261 ? 4.98 -1.031 -7.742 1 86.06 261 VAL B O 1
ATOM 4648 N N . PHE B 1 262 ? 6.332 -2.537 -6.871 1 82.12 262 PHE B N 1
ATOM 4649 C CA . PHE B 1 262 ? 7.102 -1.474 -6.238 1 82.12 262 PHE B CA 1
ATOM 4650 C C . PHE B 1 262 ? 8.578 -1.844 -6.164 1 82.12 262 PHE B C 1
ATOM 4652 O O . PHE B 1 262 ? 9.438 -1.097 -6.641 1 82.12 262 PHE B O 1
ATOM 4659 N N . LEU B 1 263 ? 8.898 -2.945 -5.734 1 87.88 263 LEU B N 1
ATOM 4660 C CA . LEU B 1 263 ? 10.258 -3.373 -5.445 1 87.88 263 LEU B CA 1
ATOM 4661 C C . LEU B 1 263 ? 11.07 -3.514 -6.73 1 87.88 263 LEU B C 1
ATOM 4663 O O . LEU B 1 263 ? 12.273 -3.27 -6.738 1 87.88 263 LEU B O 1
ATOM 4667 N N . ASP B 1 264 ? 10.383 -3.805 -7.812 1 90.88 264 ASP B N 1
ATOM 4668 C CA . ASP B 1 264 ? 11.07 -3.984 -9.094 1 90.88 264 ASP B CA 1
ATOM 4669 C C . ASP B 1 264 ? 11.719 -2.684 -9.555 1 90.88 264 ASP B C 1
ATOM 4671 O O . ASP B 1 264 ? 12.758 -2.703 -10.227 1 90.88 264 ASP B O 1
ATOM 4675 N N . GLN B 1 265 ? 11.148 -1.627 -9.078 1 84.25 265 GLN B N 1
ATOM 4676 C CA . GLN B 1 265 ? 11.633 -0.323 -9.516 1 84.25 265 GLN B CA 1
ATOM 4677 C C . GLN B 1 265 ? 12.633 0.255 -8.523 1 84.25 265 GLN B C 1
ATOM 4679 O O . GLN B 1 265 ? 13.367 1.196 -8.844 1 84.25 265 GLN B O 1
ATOM 4684 N N . VAL B 1 266 ? 12.688 -0.323 -7.383 1 81.81 266 VAL B N 1
ATOM 4685 C CA . VAL B 1 266 ? 13.523 0.224 -6.32 1 81.81 266 VAL B CA 1
ATOM 4686 C C . VAL B 1 266 ? 14.859 -0.516 -6.281 1 81.81 266 VAL B C 1
ATOM 4688 O O . VAL B 1 266 ? 15.883 0.061 -5.91 1 81.81 266 VAL B O 1
ATOM 4691 N N . SER B 1 267 ? 14.805 -1.743 -6.629 1 86.94 267 SER B N 1
ATOM 4692 C CA . SER B 1 267 ? 16.016 -2.559 -6.66 1 86.94 267 SER B CA 1
ATOM 4693 C C . SER B 1 267 ? 17.062 -1.952 -7.582 1 86.94 267 SER B C 1
ATOM 4695 O O . SER B 1 267 ? 16.734 -1.194 -8.492 1 86.94 267 SER B O 1
ATOM 4697 N N . ASN B 1 268 ? 18.312 -2.135 -7.148 1 83.81 268 ASN B N 1
ATOM 4698 C CA . ASN B 1 268 ? 19.438 -1.784 -8.008 1 83.81 268 ASN B CA 1
ATOM 4699 C C . ASN B 1 268 ? 20.328 -2.988 -8.273 1 83.81 268 ASN B C 1
ATOM 4701 O O . ASN B 1 268 ? 21.062 -3.441 -7.383 1 83.81 268 ASN B O 1
ATOM 4705 N N . PRO B 1 269 ? 20.391 -3.447 -9.547 1 90.69 269 PRO B N 1
ATOM 4706 C CA . PRO B 1 269 ? 19.672 -2.973 -10.734 1 90.69 269 PRO B CA 1
ATOM 4707 C C . PRO B 1 269 ? 18.156 -3.174 -10.617 1 90.69 269 PRO B C 1
ATOM 4709 O O . PRO B 1 269 ? 17.703 -4.012 -9.836 1 90.69 269 PRO B O 1
ATOM 4712 N N . LYS B 1 270 ? 17.375 -2.447 -11.414 1 91.75 270 LYS B N 1
ATOM 4713 C CA . LYS B 1 270 ? 15.938 -2.643 -11.484 1 91.75 270 LYS B CA 1
ATOM 4714 C C . LYS B 1 270 ? 15.594 -4.047 -11.969 1 91.75 270 LYS B C 1
ATOM 4716 O O . LYS B 1 270 ? 16.234 -4.57 -12.883 1 91.75 270 LYS B O 1
ATOM 4721 N N . LEU B 1 271 ? 14.594 -4.594 -11.398 1 96.88 271 LEU B N 1
ATOM 4722 C CA . LEU B 1 271 ? 14.297 -6.008 -11.609 1 96.88 271 LEU B CA 1
ATOM 4723 C C . LEU B 1 271 ? 13.461 -6.211 -12.859 1 96.88 271 LEU B C 1
ATOM 4725 O O . LEU B 1 271 ? 12.398 -5.594 -13.016 1 96.88 271 LEU B O 1
ATOM 4729 N N . THR B 1 272 ? 13.945 -7.031 -13.812 1 98.69 272 THR B N 1
ATOM 4730 C CA . THR B 1 272 ? 12.992 -7.707 -14.68 1 98.69 272 THR B CA 1
ATOM 4731 C C . THR B 1 272 ? 11.969 -8.492 -13.859 1 98.69 272 THR B C 1
ATOM 4733 O O . THR B 1 272 ? 12.336 -9.172 -12.898 1 98.69 272 THR B O 1
ATOM 4736 N N . THR B 1 273 ? 10.672 -8.32 -14.172 1 98.62 273 THR B N 1
ATOM 4737 C CA . THR B 1 273 ? 9.68 -8.938 -13.289 1 98.62 273 THR B CA 1
ATOM 4738 C C . THR B 1 273 ? 8.422 -9.312 -14.07 1 98.62 273 THR B C 1
ATOM 4740 O O . THR B 1 273 ? 8.211 -8.828 -15.188 1 98.62 273 THR B O 1
ATOM 4743 N N . ILE B 1 274 ? 7.73 -10.297 -13.57 1 98.69 274 ILE B N 1
ATOM 4744 C CA . ILE B 1 274 ? 6.355 -10.531 -14 1 98.69 274 ILE B CA 1
ATOM 4745 C C . ILE B 1 274 ? 5.422 -9.555 -13.297 1 98.69 274 ILE B C 1
ATOM 4747 O O . ILE B 1 274 ? 5.355 -9.531 -12.062 1 98.69 274 ILE B O 1
ATOM 4751 N N . LYS B 1 275 ? 4.777 -8.75 -14.047 1 97.62 275 LYS B N 1
ATOM 4752 C CA . LYS B 1 275 ? 3.842 -7.781 -13.484 1 97.62 275 LYS B CA 1
ATOM 4753 C C . LYS B 1 275 ? 2.418 -8.328 -13.484 1 97.62 275 LYS B C 1
ATOM 4755 O O . LYS B 1 275 ? 1.884 -8.68 -14.539 1 97.62 275 LYS B O 1
ATOM 4760 N N . GLN B 1 276 ? 1.848 -8.43 -12.32 1 96.88 276 GLN B N 1
ATOM 4761 C CA . GLN B 1 276 ? 0.456 -8.844 -12.18 1 96.88 276 GLN B CA 1
ATOM 4762 C C . GLN B 1 276 ? -0.493 -7.672 -12.422 1 96.88 276 GLN B C 1
ATOM 4764 O O . GLN B 1 276 ? -0.219 -6.547 -12 1 96.88 276 GLN B O 1
ATOM 4769 N N . PRO B 1 277 ? -1.589 -7.891 -13.117 1 96.88 277 PRO B N 1
ATOM 4770 C CA . PRO B 1 277 ? -2.584 -6.832 -13.297 1 96.88 277 PRO B CA 1
ATOM 4771 C C . PRO B 1 277 ? -3.498 -6.668 -12.086 1 96.88 277 PRO B C 1
ATOM 4773 O O . PRO B 1 277 ? -4.715 -6.852 -12.195 1 96.88 277 PRO B O 1
ATOM 4776 N N . ILE B 1 278 ? -2.982 -6.215 -11.008 1 94.56 278 ILE B N 1
ATOM 4777 C CA . ILE B 1 278 ? -3.627 -6.258 -9.703 1 94.56 278 ILE B CA 1
ATOM 4778 C C . ILE B 1 278 ? -4.828 -5.316 -9.688 1 94.56 278 ILE B C 1
ATOM 4780 O O . ILE B 1 278 ? -5.891 -5.664 -9.164 1 94.56 278 ILE B O 1
ATOM 4784 N N . PHE B 1 279 ? -4.699 -4.121 -10.219 1 93.81 279 PHE B N 1
ATOM 4785 C CA . PHE B 1 279 ? -5.801 -3.17 -10.258 1 93.81 279 PHE B CA 1
ATOM 4786 C C . PHE B 1 279 ? -6.984 -3.744 -11.031 1 93.81 279 PHE B C 1
ATOM 4788 O O . PHE B 1 279 ? -8.125 -3.695 -10.555 1 93.81 279 PHE B O 1
ATOM 4795 N N . GLU B 1 280 ? -6.664 -4.293 -12.141 1 97 280 GLU B N 1
ATOM 4796 C CA . GLU B 1 280 ? -7.703 -4.918 -12.961 1 97 280 GLU B CA 1
ATOM 4797 C C . GLU B 1 280 ? -8.352 -6.082 -12.219 1 97 280 GLU B C 1
ATOM 4799 O O . GLU B 1 280 ? -9.562 -6.289 -12.32 1 97 280 GLU B O 1
ATOM 4804 N N . MET B 1 281 ? -7.559 -6.832 -11.555 1 97.94 281 MET B N 1
ATOM 4805 C CA . MET B 1 281 ? -8.102 -7.938 -10.773 1 97.94 281 MET B CA 1
ATOM 4806 C C . MET B 1 281 ? -9.062 -7.43 -9.703 1 97.94 281 MET B C 1
ATOM 4808 O O . MET B 1 281 ? -10.109 -8.039 -9.469 1 97.94 281 MET B O 1
ATOM 4812 N N . GLY B 1 282 ? -8.695 -6.32 -9.078 1 97.31 282 GLY B N 1
ATOM 4813 C CA . GLY B 1 282 ? -9.609 -5.715 -8.117 1 97.31 282 GLY B CA 1
ATOM 4814 C C . GLY B 1 282 ? -10.961 -5.371 -8.719 1 97.31 282 GLY B C 1
ATOM 4815 O O . GLY B 1 282 ? -12 -5.688 -8.141 1 97.31 282 GLY B O 1
ATOM 4816 N N . GLU B 1 283 ? -10.953 -4.785 -9.867 1 97.5 283 GLU B N 1
ATOM 4817 C CA . GLU B 1 283 ? -12.188 -4.438 -10.562 1 97.5 283 GLU B CA 1
ATOM 4818 C C . GLU B 1 283 ? -13.008 -5.684 -10.883 1 97.5 283 GLU B C 1
ATOM 4820 O O . GLU B 1 283 ? -14.227 -5.691 -10.695 1 97.5 283 GLU B O 1
ATOM 4825 N N . MET B 1 284 ? -12.312 -6.699 -11.344 1 98.25 284 MET B N 1
ATOM 4826 C CA . MET B 1 284 ? -12.984 -7.941 -11.703 1 98.25 284 MET B CA 1
ATOM 4827 C C . MET B 1 284 ? -13.602 -8.609 -10.477 1 98.25 284 MET B C 1
ATOM 4829 O O . MET B 1 284 ? -14.688 -9.188 -10.555 1 98.25 284 MET B O 1
ATOM 4833 N N . LEU B 1 285 ? -12.883 -8.539 -9.391 1 98.69 285 LEU B N 1
ATOM 4834 C CA . LEU B 1 285 ? -13.398 -9.094 -8.141 1 98.69 285 LEU B CA 1
ATOM 4835 C C . LEU B 1 285 ? -14.688 -8.383 -7.723 1 98.69 285 LEU B C 1
ATOM 4837 O O . LEU B 1 285 ? -15.648 -9.039 -7.312 1 98.69 285 LEU B O 1
ATOM 4841 N N . ALA B 1 286 ? -14.68 -7.055 -7.824 1 98.31 286 ALA B N 1
ATOM 4842 C CA . ALA B 1 286 ? -15.883 -6.293 -7.488 1 98.31 286 ALA B CA 1
ATOM 4843 C C . ALA B 1 286 ? -17.047 -6.691 -8.383 1 98.31 286 ALA B C 1
ATOM 4845 O O . ALA B 1 286 ? -18.156 -6.957 -7.887 1 98.31 286 ALA B O 1
ATOM 4846 N N . LYS B 1 287 ? -16.781 -6.785 -9.664 1 98 287 LYS B N 1
ATOM 4847 C CA . LYS B 1 287 ? -17.828 -7.156 -10.625 1 98 287 LYS B CA 1
ATOM 4848 C C . LYS B 1 287 ? -18.375 -8.547 -10.328 1 98 287 LYS B C 1
ATOM 4850 O O . LYS B 1 287 ? -19.594 -8.75 -10.32 1 98 287 LYS B O 1
ATOM 4855 N N . MET B 1 288 ? -17.484 -9.453 -10.094 1 98.56 288 MET B N 1
ATOM 4856 C CA . MET B 1 288 ? -17.875 -10.828 -9.805 1 98.56 288 MET B CA 1
ATOM 4857 C C . MET B 1 288 ? -18.719 -10.898 -8.531 1 98.56 288 MET B C 1
ATOM 4859 O O . MET B 1 288 ? -19.75 -11.57 -8.5 1 98.56 288 MET B O 1
ATOM 4863 N N . LEU B 1 289 ? -18.281 -10.227 -7.461 1 98.44 289 LEU B N 1
ATOM 4864 C CA . LEU B 1 289 ? -18.984 -10.242 -6.184 1 98.44 289 LEU B CA 1
ATOM 4865 C C . LEU B 1 289 ? -20.375 -9.625 -6.328 1 98.44 289 LEU B C 1
ATOM 4867 O O . LEU B 1 289 ? -21.359 -10.188 -5.84 1 98.44 289 LEU B O 1
ATOM 4871 N N . LEU B 1 290 ? -20.469 -8.492 -7.016 1 97.25 290 LEU B N 1
ATOM 4872 C CA . LEU B 1 290 ? -21.75 -7.812 -7.184 1 97.25 290 LEU B CA 1
ATOM 4873 C C . LEU B 1 290 ? -22.703 -8.656 -8.008 1 97.25 290 LEU B C 1
ATOM 4875 O O . LEU B 1 290 ? -23.906 -8.688 -7.73 1 97.25 290 LEU B O 1
ATOM 4879 N N . GLN B 1 291 ? -22.141 -9.305 -9.016 1 97.62 291 GLN B N 1
ATOM 4880 C CA . GLN B 1 291 ? -22.969 -10.227 -9.789 1 97.62 291 GLN B CA 1
ATOM 4881 C C . GLN B 1 291 ? -23.469 -11.383 -8.922 1 97.62 291 GLN B C 1
ATOM 4883 O O . GLN B 1 291 ? -24.625 -11.773 -9.016 1 97.62 291 GLN B O 1
ATOM 4888 N N . LYS B 1 292 ? -22.609 -11.883 -8.141 1 97.44 292 LYS B N 1
ATOM 4889 C CA . LYS B 1 292 ? -22.969 -12.977 -7.246 1 97.44 292 LYS B CA 1
ATOM 4890 C C . LYS B 1 292 ? -24.062 -12.547 -6.262 1 97.44 292 LYS B C 1
ATOM 4892 O O . LYS B 1 292 ? -25 -13.305 -5.996 1 97.44 292 LYS B O 1
ATOM 4897 N N . ILE B 1 293 ? -23.891 -11.391 -5.738 1 95.06 293 ILE B N 1
ATOM 4898 C CA . ILE B 1 293 ? -24.891 -10.828 -4.832 1 95.06 293 ILE B CA 1
ATOM 4899 C C . ILE B 1 293 ? -26.234 -10.695 -5.559 1 95.06 293 ILE B C 1
ATOM 4901 O O . ILE B 1 293 ? -27.266 -11.102 -5.031 1 95.06 293 ILE B O 1
ATOM 4905 N N . ALA B 1 294 ? -26.188 -10.195 -6.738 1 93.5 294 ALA B N 1
ATOM 4906 C CA . ALA B 1 294 ? -27.391 -9.977 -7.531 1 93.5 294 ALA B CA 1
ATOM 4907 C C . ALA B 1 294 ? -28.078 -11.297 -7.863 1 93.5 294 ALA B C 1
ATOM 4909 O O . ALA B 1 294 ? -29.297 -11.352 -8 1 93.5 294 ALA B O 1
ATOM 4910 N N . GLN B 1 295 ? -27.328 -12.305 -7.949 1 95 295 GLN B N 1
ATOM 4911 C CA . GLN B 1 295 ? -27.859 -13.617 -8.328 1 95 295 GLN B CA 1
ATOM 4912 C C . GLN B 1 295 ? -28 -14.516 -7.102 1 95 295 GLN B C 1
ATOM 4914 O O . GLN B 1 295 ? -27.906 -15.742 -7.211 1 95 295 GLN B O 1
ATOM 4919 N N . SER B 1 296 ? -28.078 -13.93 -6 1 91.31 296 SER B N 1
ATOM 4920 C CA . SER B 1 296 ? -28.391 -14.586 -4.734 1 91.31 296 SER B CA 1
ATOM 4921 C C . SER B 1 296 ? -27.422 -15.734 -4.453 1 91.31 296 SER B C 1
ATOM 4923 O O . SER B 1 296 ? -27.844 -16.828 -4.059 1 91.31 296 SER B O 1
ATOM 4925 N N . GLY B 1 297 ? -26.156 -15.477 -4.914 1 93.56 297 GLY B N 1
ATOM 4926 C CA . GLY B 1 297 ? -25.109 -16.391 -4.488 1 93.56 297 GLY B CA 1
ATOM 4927 C C . GLY B 1 297 ? -24.734 -17.422 -5.547 1 93.56 297 GLY B C 1
ATOM 4928 O O . GLY B 1 297 ? -23.922 -18.312 -5.301 1 93.56 297 GLY B O 1
ATOM 4929 N N . SER B 1 298 ? -25.312 -17.375 -6.711 1 94.94 298 SER B N 1
ATOM 4930 C CA . SER B 1 298 ? -24.984 -18.328 -7.773 1 94.94 298 SER B CA 1
ATOM 4931 C C . SER B 1 298 ? -23.484 -18.328 -8.07 1 94.94 298 SER B C 1
ATOM 4933 O O . SER B 1 298 ? -22.844 -17.281 -8.078 1 94.94 298 SER B O 1
ATOM 4935 N N . PRO B 1 299 ? -22.984 -19.562 -8.367 1 96.25 299 PRO B N 1
ATOM 4936 C CA . PRO B 1 299 ? -21.562 -19.641 -8.695 1 96.25 299 PRO B CA 1
ATOM 4937 C C . PRO B 1 299 ? -21.188 -18.781 -9.891 1 96.25 299 PRO B C 1
ATOM 4939 O O . PRO B 1 299 ? -21.953 -18.672 -10.852 1 96.25 299 PRO B O 1
ATOM 4942 N N . GLN B 1 300 ? -20 -18.109 -9.773 1 97.62 300 GLN B N 1
ATOM 4943 C CA . GLN B 1 300 ? -19.531 -17.203 -10.812 1 97.62 300 GLN B CA 1
ATOM 4944 C C . GLN B 1 300 ? -18.328 -17.797 -11.555 1 97.62 300 GLN B C 1
ATOM 4946 O O . GLN B 1 300 ? -18 -17.359 -12.656 1 97.62 300 GLN B O 1
ATOM 4951 N N . GLY B 1 301 ? -17.672 -18.766 -10.898 1 97.25 301 GLY B N 1
ATOM 4952 C CA . GLY B 1 301 ? -16.547 -19.438 -11.523 1 97.25 301 GLY B CA 1
ATOM 4953 C C . GLY B 1 301 ? -15.211 -18.812 -11.195 1 97.25 301 GLY B C 1
ATOM 4954 O O . GLY B 1 301 ? -15.023 -18.281 -10.102 1 97.25 301 GLY B O 1
ATOM 4955 N N . GLU B 1 302 ? -14.242 -19.125 -12.102 1 97.12 302 GLU B N 1
ATOM 4956 C CA . GLU B 1 302 ? -12.859 -18.703 -11.922 1 97.12 302 GLU B CA 1
ATOM 4957 C C . GLU B 1 302 ? -12.414 -17.781 -13.055 1 97.12 302 GLU B C 1
ATOM 4959 O O . GLU B 1 302 ? -12.789 -17.984 -14.211 1 97.12 302 GLU B O 1
ATOM 4964 N N . VAL B 1 303 ? -11.719 -16.719 -12.695 1 97.75 303 VAL B N 1
ATOM 4965 C CA . VAL B 1 303 ? -11.133 -15.828 -13.68 1 97.75 303 VAL B CA 1
ATOM 4966 C C . VAL B 1 303 ? -9.633 -15.711 -13.453 1 97.75 303 VAL B C 1
ATOM 4968 O O . VAL B 1 303 ? -9.188 -15.422 -12.336 1 97.75 303 VAL B O 1
ATOM 4971 N N . MET B 1 304 ? -8.883 -15.992 -14.453 1 97.88 304 MET B N 1
ATOM 4972 C CA . MET B 1 304 ? -7.43 -15.844 -14.438 1 97.88 304 MET B CA 1
ATOM 4973 C C . MET B 1 304 ? -6.98 -14.781 -15.438 1 97.88 304 MET B C 1
ATOM 4975 O O . MET B 1 304 ? -7.293 -14.867 -16.625 1 97.88 304 MET B O 1
ATOM 4979 N N . LEU B 1 305 ? -6.285 -13.797 -14.938 1 98.38 305 LEU B N 1
ATOM 4980 C CA . LEU B 1 305 ? -5.828 -12.727 -15.828 1 98.38 305 LEU B CA 1
ATOM 4981 C C . LEU B 1 305 ? -4.387 -12.969 -16.266 1 98.38 305 LEU B C 1
ATOM 4983 O O . LEU B 1 305 ? -3.586 -13.516 -15.508 1 98.38 305 LEU B O 1
ATOM 4987 N N . LYS B 1 306 ? -4.121 -12.523 -17.438 1 98.19 306 LYS B N 1
ATOM 4988 C CA . LYS B 1 306 ? -2.791 -12.688 -18.016 1 98.19 306 LYS B CA 1
ATOM 4989 C C . LYS B 1 306 ? -1.819 -11.641 -17.469 1 98.19 306 LYS B C 1
ATOM 4991 O O . LYS B 1 306 ? -2.092 -10.445 -17.516 1 98.19 306 LYS B O 1
ATOM 4996 N N . PRO B 1 307 ? -0.689 -12.141 -16.906 1 97.88 307 PRO B N 1
ATOM 4997 C CA . PRO B 1 307 ? 0.357 -11.203 -16.484 1 97.88 307 PRO B CA 1
ATOM 4998 C C . PRO B 1 307 ? 1.218 -10.719 -17.641 1 97.88 307 PRO B C 1
ATOM 5000 O O . PRO B 1 307 ? 0.973 -11.086 -18.797 1 97.88 307 PRO B O 1
ATOM 5003 N N . LYS B 1 308 ? 2.084 -9.773 -17.375 1 98.38 308 LYS B N 1
ATOM 5004 C CA . LYS B 1 308 ? 3.039 -9.273 -18.359 1 98.38 308 LYS B CA 1
ATOM 5005 C C . LYS B 1 308 ? 4.465 -9.336 -17.812 1 98.38 308 LYS B C 1
ATOM 5007 O O . LYS B 1 308 ? 4.695 -9.117 -16.625 1 98.38 308 LYS B O 1
ATOM 5012 N N . LEU B 1 309 ? 5.355 -9.641 -18.703 1 98.69 309 LEU B N 1
ATOM 5013 C CA . LEU B 1 309 ? 6.766 -9.555 -18.344 1 98.69 309 LEU B CA 1
ATOM 5014 C C . LEU B 1 309 ? 7.316 -8.164 -18.641 1 98.69 309 LEU B C 1
ATOM 5016 O O . LEU B 1 309 ? 7.199 -7.676 -19.766 1 98.69 309 LEU B O 1
ATOM 5020 N N . ILE B 1 310 ? 7.816 -7.531 -17.672 1 98.44 310 ILE B N 1
ATOM 5021 C CA . ILE B 1 310 ? 8.453 -6.227 -17.812 1 98.44 310 ILE B CA 1
ATOM 5022 C C . ILE B 1 310 ? 9.969 -6.383 -17.75 1 98.44 310 ILE B C 1
ATOM 5024 O O . ILE B 1 310 ? 10.531 -6.699 -16.703 1 98.44 310 ILE B O 1
ATOM 5028 N N . ARG B 1 311 ? 10.57 -6.117 -18.844 1 98.12 311 ARG B N 1
ATOM 5029 C CA . ARG B 1 311 ? 12.023 -6.211 -18.906 1 98.12 311 ARG B CA 1
ATOM 5030 C C . ARG B 1 311 ? 12.68 -4.98 -18.297 1 98.12 311 ARG B C 1
ATOM 5032 O O . ARG B 1 311 ? 12.281 -3.852 -18.578 1 98.12 311 ARG B O 1
ATOM 5039 N N . ARG B 1 312 ? 13.711 -5.289 -17.391 1 96.69 312 ARG B N 1
ATOM 5040 C CA . ARG B 1 312 ? 14.492 -4.191 -16.828 1 96.69 312 ARG B CA 1
ATOM 5041 C C . ARG B 1 312 ? 15.977 -4.535 -16.797 1 96.69 312 ARG B C 1
ATOM 5043 O O . ARG B 1 312 ? 16.5 -5.117 -17.75 1 96.69 312 ARG B O 1
ATOM 5050 N N . GLN B 1 313 ? 16.672 -4.168 -15.688 1 95.62 313 GLN B N 1
ATOM 5051 C CA . GLN B 1 313 ? 18.141 -4.156 -15.727 1 95.62 313 GL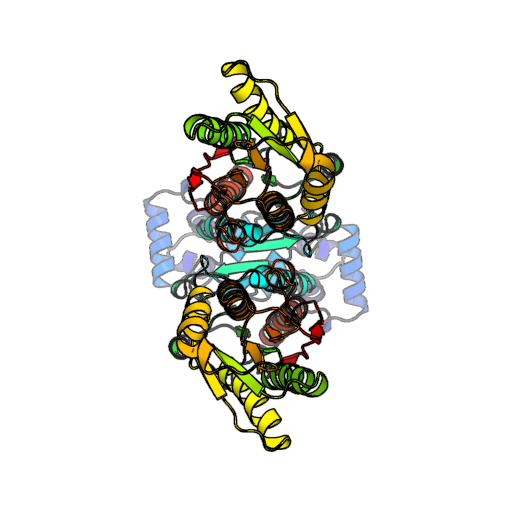N B CA 1
ATOM 5052 C C . GLN B 1 313 ? 18.719 -5.453 -15.172 1 95.62 313 GLN B C 1
ATOM 5054 O O . GLN B 1 313 ? 19.906 -5.738 -15.352 1 95.62 313 GLN B O 1
ATOM 5059 N N . SER B 1 314 ? 17.922 -6.312 -14.57 1 98.12 314 SER B N 1
ATOM 5060 C CA . SER B 1 314 ? 18.453 -7.465 -13.859 1 98.12 314 SER B CA 1
ATOM 5061 C C . SER B 1 314 ? 18.609 -8.664 -14.789 1 98.12 314 SER B C 1
ATOM 5063 O O . SER B 1 314 ? 18.984 -9.75 -14.352 1 98.12 314 SER B O 1
ATOM 5065 N N . THR B 1 315 ? 18.297 -8.469 -16.062 1 98.5 315 THR B N 1
ATOM 5066 C CA . THR B 1 315 ? 18.516 -9.516 -17.062 1 98.5 315 THR B CA 1
ATOM 5067 C C . THR B 1 315 ? 19.188 -8.945 -18.312 1 98.5 315 THR B C 1
ATOM 5069 O O . THR B 1 315 ? 19.172 -7.734 -18.531 1 98.5 315 THR B O 1
ATOM 5072 N N . ARG B 1 316 ? 19.75 -9.859 -19.156 1 96 316 ARG B N 1
ATOM 5073 C CA . ARG B 1 316 ? 20.438 -9.477 -20.375 1 96 316 ARG B CA 1
ATOM 5074 C C . ARG B 1 316 ? 19.453 -9.117 -21.484 1 96 316 ARG B C 1
ATOM 5076 O O . ARG B 1 316 ? 18.328 -9.625 -21.5 1 96 316 ARG B O 1
#

Secondary structure (DSSP, 8-state):
---HHHHHHHHTS-HHHHHHHHH-GGGS-HHHHHHHHHHHHHTT----HHHHHHHTT---EEEEEE-S-GGG--THHHHHHHHHHHHHHTTT-EEEEE--GGGTTTS--SEEEEES--GGGHHHHHT--S-EEEES--SSS--EEEE-HHHHHHHHHHHHHHTT-SEEEEEEES---HHHHHHHHHHHHHHHHTT---EEEEE-SSHHHHHHHHHHHGGGPPTTEEEEESSHHHHHHHHHHHHHTT--TTTTEEEEEEE-SSHHHHSSSPPEEEEP-HHHHHHHHHHHHHHHHHTTT----EEEEPPEEE--TT--/---HHHHHHHHTS-HHHHHHHHH-GGGS-HHHHHHHHHHHHHTT----HHHHHHHTT---EEEEEE-S-GGG--THHHHHHHHHHHHHHTTT-EEEEE--GGGTTTS--SEEEEES--GGGHHHHHT--S-EEEES--SSS--EEEE-HHHHHHHHHHHHHHTT-SEEEEEEES---HHHHHHHHHHHHHHHHTT---EEEEE-SSHHHHHHHHHHHGGGPPTTEEEEESSHHHHHHHHHHHHHTT--TTTTEEEEEEE-SSHHHHSSSPPEEEEP-HHHHHHHHHHHHHHHHHTTT----EEEEPPEEE--TT--

Nearest PDB structures (foldseek):
  5ysz-assembly1_A-2  TM=7.630E-01  e=1.528E-25  Thermobifida fusca YX
  1jye-assembly1_A-2  TM=8.759E-01  e=7.641E-16  Escherichia coli
  4rkr-assembly2_C  TM=8.289E-01  e=4.727E-16  Arthrobacter sp. FB24
  4rkq-assembly1_B  TM=8.108E-01  e=9.715E-16  Arthrobacter sp. FB24
  4o5a-assembly1_A-2  TM=8.566E-01  e=4.530E-14  Bifidobacterium animalis subsp. lactis DSM 10140

Organism: NCBI:txid47770

Radius of gyration: 28.18 Å; Cα contacts (8 Å, |Δi|>4): 1303; chains: 2; bounding box: 83×59×57 Å

Sequence (632 aa):
MTTLSDVAKEANVSKMTVSRVINHPEQVTPELRAMVEKAMEKLNYHPNSIAQALVNNRTNVVKFVTLEDIDTTEPYYMNLLFGFARGLNTKQYAMQLVTDPNQIEKEHADGYLITGARNKDYELFDKLDKPFVLFGENHRGYDFVDSDNQLAEKMATQYALDRLYKHIVFIGIDLKEPFEYSREAGYINTLQQHQLIPQIFRVSNHSHAAQDVIHEHFKEFKKDTCFVCASDRIAVGVVRQLQDEGARIPKDFGVIGFDGVFLDQVSNPKLTTIKQPIFEMGEMLAKMLLQKIAQSGSPQGEVMLKPKLIRRQSTRMTTLSDVAKEANVSKMTVSRVINHPEQVTPELRAMVEKAMEKLNYHPNSIAQALVNNRTNVVKFVTLEDIDTTEPYYMNLLFGFARGLNTKQYAMQLVTDPNQIEKEHADGYLITGARNKDYELFDKLDKPFVLFGENHRGYDFVDSDNQLAEKMATQYALDRLYKHIVFIGIDLKEPFEYSREAGYINTLQQHQLIPQIFRVSNHSHAAQDVIHEHFKEFKKDTCFVCASDRIAVGVVRQLQDEGARIPKDFGVIGFDGVFLDQVSNPKLTTIKQPIFEMGEMLAKMLLQKIAQSGSPQGEVMLKPKLIRRQSTR

Solvent-accessible surface area (backbone atoms only — not comparable to full-atom values): 32594 Å² total; per-residue (Å²): 127,74,40,66,61,49,34,8,58,66,44,72,45,50,54,66,52,46,48,34,39,74,72,37,46,88,80,40,55,71,68,58,40,50,45,40,50,50,26,21,60,73,57,68,42,67,82,48,67,62,61,54,18,61,72,68,79,37,68,52,25,32,33,43,33,37,64,54,59,73,93,71,54,58,68,54,52,50,40,26,50,50,17,24,31,55,33,28,50,78,74,65,33,29,36,32,68,38,70,49,80,86,51,63,80,74,50,92,45,48,25,35,43,40,31,59,76,48,86,86,47,53,69,60,59,74,68,52,90,50,32,61,32,31,57,39,62,72,92,80,80,68,30,23,38,31,64,36,36,29,60,42,28,29,52,53,48,49,48,43,49,75,59,64,35,78,39,63,35,38,40,40,53,65,55,98,44,56,51,50,52,30,29,49,44,14,38,46,54,49,31,49,75,69,74,44,79,79,44,79,46,68,28,61,90,33,29,66,47,29,21,50,53,45,64,76,41,44,90,76,58,56,74,34,26,26,37,44,22,62,26,30,51,30,29,48,14,39,53,53,37,40,46,73,71,69,48,49,71,30,81,36,31,28,40,29,22,23,50,58,73,55,55,31,72,66,37,87,60,29,35,13,20,33,26,52,58,43,35,61,47,16,25,50,47,28,48,52,40,53,50,19,43,74,51,77,48,47,90,82,48,77,46,67,42,79,52,44,78,43,86,47,45,16,38,115,126,72,40,67,60,49,34,8,59,67,46,70,45,52,52,64,53,46,48,35,38,74,72,38,45,85,79,43,56,70,69,57,40,49,45,41,50,50,26,20,58,74,58,66,44,67,82,49,67,60,61,53,17,62,72,68,78,35,70,52,25,30,32,42,32,36,64,53,60,73,92,71,52,59,69,54,52,51,40,27,51,51,18,24,31,56,34,28,50,78,74,65,34,28,34,31,68,38,70,49,80,85,53,63,79,73,52,93,44,48,26,34,41,39,30,59,76,48,85,86,47,52,70,60,58,74,67,53,91,50,31,62,31,32,55,39,62,72,91,78,79,66,31,24,37,31,66,34,36,28,59,42,28,29,51,54,48,50,48,42,49,74,60,62,35,79,38,62,35,38,41,39,52,66,55,97,43,58,50,49,52,30,28,50,47,14,37,46,54,51,33,50,76,68,75,45,80,79,44,79,47,66,28,61,88,32,28,67,47,30,22,50,54,44,63,76,42,45,91,75,58,56,73,37,26,26,40,43,23,64,26,31,49,30,31,48,14,39,53,52,38,40,46,74,71,67,50,48,72,28,80,36,32,28,39,30,22,22,50,58,72,56,57,32,74,65,37,88,60,27,33,13,20,33,27,50,57,44,36,62,47,15,25,50,45,28,49,52,41,52,51,20,43,74,52,77,48,47,89,81,47,77,46,67,42,80,51,44,78,44,86,47,45,16,38,115

pLDDT: mean 90.07, std 11.48, range [45.81, 98.94]